Protein AF-0000000077171592 (afdb_homodimer)

InterPro domains:
  IPR001647 DNA-binding HTH domain, TetR-type [PF00440] (9-55)
  IPR001647 DNA-binding HTH domain, TetR-type [PR00455] (9-22)
  IPR001647 DNA-binding HTH domain, TetR-type [PR00455] (30-53)
  IPR001647 DNA-binding HTH domain, TetR-type [PS50977] (3-63)
  IPR009057 Homedomain-like superfamily [SSF46689] (2-81)
  IPR036271 Tetracyclin repressor-like, C-terminal domain superfamily [SSF48498] (97-189)
  IPR041478 Tetracyclin repressor-like, C-terminal domain 27 [PF17935] (77-179)
  IPR050109 HTH-type, TetR-like transcriptional regulator [PTHR30055] (3-191)

Solvent-accessible surface area (backbone atoms only — not comparable to full-atom values): 19825 Å² total; per-residue (Å²): 113,68,73,50,51,52,48,49,51,45,51,45,44,52,54,43,31,74,74,58,31,74,86,67,53,46,63,60,57,41,15,58,74,69,73,46,51,60,66,62,51,41,74,74,28,84,40,62,66,53,44,48,33,50,47,30,44,53,58,54,38,59,51,51,60,69,41,44,62,48,42,70,47,85,74,62,30,70,61,37,50,49,51,38,53,54,46,50,30,49,52,51,25,48,45,40,66,75,34,51,67,59,40,53,50,49,51,51,47,24,68,70,23,82,61,43,52,60,52,50,51,48,51,47,43,49,39,44,18,47,27,45,40,51,14,35,75,70,61,64,24,33,60,83,45,38,62,61,49,27,51,24,52,51,47,26,45,34,50,50,61,36,85,91,57,41,64,64,57,72,72,50,54,60,50,49,50,48,31,47,35,19,38,52,43,4,36,48,71,38,52,82,114,71,73,50,51,52,48,49,52,45,52,45,43,51,53,43,32,72,74,58,30,75,86,68,53,45,63,58,57,40,16,58,73,70,73,44,51,60,67,62,50,40,73,74,29,83,40,62,67,51,45,47,33,51,48,28,44,54,59,53,39,60,52,52,60,68,40,44,60,47,41,69,47,85,77,62,32,68,59,36,49,50,52,40,54,53,46,51,29,49,52,53,24,48,45,40,67,75,34,51,68,58,39,52,49,49,50,50,47,24,69,71,22,81,59,43,52,60,52,50,52,50,54,48,44,49,39,45,18,46,27,44,39,51,13,34,75,70,62,64,24,34,59,84,44,37,64,61,50,26,50,25,52,50,48,28,44,35,47,52,61,37,85,93,57,41,64,63,56,71,71,50,54,61,51,50,50,47,31,47,34,19,40,53,44,4,37,47,70,38,53,84

Structure (mmCIF, N/CA/C/O backbone):
data_AF-0000000077171592-model_v1
#
loop_
_entity.id
_entity.type
_entity.pdbx_description
1 polymer 'TetR family transcriptional regulatory protein'
#
loop_
_atom_site.group_PDB
_atom_site.id
_atom_site.type_symbol
_atom_site.label_atom_id
_atom_site.label_alt_id
_atom_site.label_comp_id
_atom_site.label_asym_id
_atom_site.label_entity_id
_atom_site.label_seq_id
_atom_site.pdbx_PDB_ins_code
_atom_site.Cartn_x
_atom_site.Cartn_y
_atom_site.Cartn_z
_atom_site.occupancy
_atom_site.B_iso_or_equiv
_atom_site.auth_seq_id
_atom_site.auth_comp_id
_atom_site.auth_asym_id
_atom_site.auth_atom_id
_atom_site.pdbx_PDB_model_num
ATOM 1 N N . MET A 1 1 ? -20.25 -33.844 -15.602 1 42.56 1 MET A N 1
ATOM 2 C CA . MET A 1 1 ? -21.609 -33.344 -15.43 1 42.56 1 MET A CA 1
ATOM 3 C C . MET A 1 1 ? -21.703 -32.406 -14.242 1 42.56 1 MET A C 1
ATOM 5 O O . MET A 1 1 ? -22.375 -31.375 -14.312 1 42.56 1 MET A O 1
ATOM 9 N N . SER A 1 2 ? -21.125 -32.812 -12.945 1 48.94 2 SER A N 1
ATOM 10 C CA . SER A 1 2 ? -21.078 -32.125 -11.648 1 48.94 2 SER A CA 1
ATOM 11 C C . SER A 1 2 ? -20.297 -30.828 -11.727 1 48.94 2 SER A C 1
ATOM 13 O O . SER A 1 2 ? -20.688 -29.828 -11.125 1 48.94 2 SER A O 1
ATOM 15 N N . ASP A 1 3 ? -19.203 -30.859 -12.562 1 63.25 3 ASP A N 1
ATOM 16 C CA . ASP A 1 3 ? -18.312 -29.719 -12.781 1 63.25 3 ASP A CA 1
ATOM 17 C C . ASP A 1 3 ? -19 -28.641 -13.609 1 63.25 3 ASP A C 1
ATOM 19 O O . ASP A 1 3 ? -18.844 -27.438 -13.336 1 63.25 3 ASP A O 1
ATOM 23 N N . THR A 1 4 ? -20.141 -29.125 -14.141 1 86.31 4 THR A N 1
ATOM 24 C CA . THR A 1 4 ? -20.859 -28.219 -15.016 1 86.31 4 THR A CA 1
ATOM 25 C C . THR A 1 4 ? -21.938 -27.453 -14.242 1 86.31 4 THR A C 1
ATOM 27 O O . THR A 1 4 ? -22.078 -26.234 -14.398 1 86.31 4 THR A O 1
ATOM 30 N N . THR A 1 5 ? -22.578 -28.281 -13.258 1 93 5 THR A N 1
ATOM 31 C CA . THR A 1 5 ? -23.641 -27.656 -12.492 1 93 5 THR A CA 1
ATOM 32 C C . THR A 1 5 ? -23.062 -26.609 -11.531 1 93 5 THR A C 1
ATOM 34 O O . THR A 1 5 ? -23.609 -25.516 -11.406 1 93 5 THR A O 1
ATOM 37 N N . ARG A 1 6 ? -22.016 -27.047 -10.938 1 95.12 6 ARG A N 1
ATOM 38 C CA . ARG A 1 6 ? -21.359 -26.125 -10.016 1 95.12 6 ARG A CA 1
ATOM 39 C C . ARG A 1 6 ? -20.984 -24.828 -10.711 1 95.12 6 ARG A C 1
ATOM 41 O O . ARG A 1 6 ? -21.203 -23.75 -10.172 1 95.12 6 ARG A O 1
ATOM 48 N N . SER A 1 7 ? -20.453 -24.984 -11.883 1 95.5 7 SER A N 1
ATOM 49 C CA . SER A 1 7 ? -20.062 -23.812 -12.664 1 95.5 7 SER A CA 1
ATOM 50 C C . SER A 1 7 ? -21.266 -22.969 -13.039 1 95.5 7 SER A C 1
ATOM 52 O O . SER A 1 7 ? -21.203 -21.734 -12.992 1 95.5 7 SER A O 1
ATOM 54 N N . ARG A 1 8 ? -22.344 -23.594 -13.336 1 95.94 8 ARG A N 1
ATOM 55 C CA . ARG A 1 8 ? -23.562 -22.875 -13.68 1 95.94 8 ARG A CA 1
ATOM 56 C C . ARG A 1 8 ? -24.094 -22.094 -12.484 1 95.94 8 ARG A C 1
ATOM 58 O O . ARG A 1 8 ? -24.562 -20.969 -12.633 1 95.94 8 ARG A O 1
ATOM 65 N N . ILE A 1 9 ? -24 -22.781 -11.398 1 96.88 9 ILE A N 1
ATOM 66 C CA . ILE A 1 9 ? -24.453 -22.125 -10.18 1 96.88 9 ILE A CA 1
ATOM 67 C C . ILE A 1 9 ? -23.594 -20.891 -9.906 1 96.88 9 ILE A C 1
ATOM 69 O O . ILE A 1 9 ? -24.109 -19.812 -9.602 1 96.88 9 ILE A O 1
ATOM 73 N N . LEU A 1 10 ? -22.312 -21.047 -10.086 1 96.62 10 LEU A N 1
ATOM 74 C CA . LEU A 1 10 ? -21.391 -19.938 -9.836 1 96.62 10 LEU A CA 1
ATOM 75 C C . LEU A 1 10 ? -21.641 -18.797 -10.82 1 96.62 10 LEU A C 1
ATOM 77 O O . LEU A 1 10 ? -21.625 -17.625 -10.438 1 96.62 10 LEU A O 1
ATOM 81 N N . GLU A 1 11 ? -21.891 -19.094 -12.031 1 96.62 11 GLU A N 1
ATOM 82 C CA . GLU A 1 11 ? -22.156 -18.094 -13.047 1 96.62 11 GLU A CA 1
ATOM 83 C C . GLU A 1 11 ? -23.438 -17.328 -12.75 1 96.62 11 GLU A C 1
ATOM 85 O O . GLU A 1 11 ? -23.484 -16.094 -12.883 1 96.62 11 GLU A O 1
ATOM 90 N N . ALA A 1 12 ? -24.422 -18.031 -12.352 1 96.88 12 ALA A N 1
ATOM 91 C CA . ALA A 1 12 ? -25.688 -17.406 -11.984 1 96.88 12 ALA A CA 1
ATOM 92 C C . ALA A 1 12 ? -25.516 -16.5 -10.766 1 96.88 12 ALA A C 1
ATOM 94 O O . ALA A 1 12 ? -26.047 -15.398 -10.719 1 96.88 12 ALA A O 1
ATOM 95 N N . ALA A 1 13 ? -24.781 -17.031 -9.781 1 97.12 13 ALA A N 1
ATOM 96 C CA . ALA A 1 13 ? -24.516 -16.234 -8.578 1 97.12 13 ALA A CA 1
ATOM 97 C C . ALA A 1 13 ? -23.797 -14.945 -8.922 1 97.12 13 ALA A C 1
ATOM 99 O O . ALA A 1 13 ? -24.125 -13.883 -8.391 1 97.12 13 ALA A O 1
ATOM 100 N N . GLU A 1 14 ? -22.812 -15.023 -9.805 1 95.75 14 GLU A N 1
ATOM 101 C CA . GLU A 1 14 ? -22.062 -13.844 -10.234 1 95.75 14 GLU A CA 1
ATOM 102 C C . GLU A 1 14 ? -22.984 -12.828 -10.906 1 95.75 14 GLU A C 1
ATOM 104 O O . GLU A 1 14 ? -22.875 -11.625 -10.656 1 95.75 14 GLU A O 1
ATOM 109 N N . LEU A 1 15 ? -23.844 -13.344 -11.734 1 95.31 15 LEU A N 1
ATOM 110 C CA . LEU A 1 15 ? -24.797 -12.484 -12.43 1 95.31 15 LEU A CA 1
ATOM 111 C C . LEU A 1 15 ? -25.703 -11.758 -11.438 1 95.31 15 LEU A C 1
ATOM 113 O O . LEU A 1 15 ? -25.891 -10.547 -11.531 1 95.31 15 LEU A O 1
ATOM 117 N N . LEU A 1 16 ? -26.203 -12.469 -10.508 1 96.19 16 LEU A N 1
ATOM 118 C CA . LEU A 1 16 ? -27.125 -11.898 -9.539 1 96.19 16 LEU A CA 1
ATOM 119 C C . LEU A 1 16 ? -26.391 -10.977 -8.57 1 96.19 16 LEU A C 1
ATOM 121 O O . LEU A 1 16 ? -26.953 -9.969 -8.125 1 96.19 16 LEU A O 1
ATOM 125 N N . LEU A 1 17 ? -25.188 -11.312 -8.266 1 95.81 17 LEU A N 1
ATOM 126 C CA . LEU A 1 17 ? -24.359 -10.461 -7.418 1 95.81 17 LEU A CA 1
ATOM 127 C C . LEU A 1 17 ? -24.125 -9.102 -8.062 1 95.81 17 LEU A C 1
ATOM 129 O O . LEU A 1 17 ? -24.188 -8.07 -7.391 1 95.81 17 LEU A O 1
ATOM 133 N N . ARG A 1 18 ? -23.859 -9.148 -9.32 1 93.06 18 ARG A N 1
ATOM 134 C CA . ARG A 1 18 ? -23.625 -7.91 -10.062 1 93.06 18 ARG A CA 1
ATOM 135 C C . ARG A 1 18 ? -24.891 -7.055 -10.102 1 93.06 18 ARG A C 1
ATOM 137 O O . ARG A 1 18 ? -24.812 -5.824 -10.031 1 93.06 18 ARG A O 1
ATOM 144 N N . ARG A 1 19 ? -26.031 -7.691 -10.102 1 92.56 19 ARG A N 1
ATOM 145 C CA . ARG A 1 19 ? -27.297 -6.984 -10.25 1 92.56 19 ARG A CA 1
ATOM 146 C C . ARG A 1 19 ? -27.797 -6.473 -8.898 1 92.56 19 ARG A C 1
ATOM 148 O O . ARG A 1 19 ? -28.266 -5.336 -8.805 1 92.56 19 ARG A O 1
ATOM 155 N N . HIS A 1 20 ? -27.625 -7.359 -7.84 1 92.38 20 HIS A N 1
ATOM 156 C CA . HIS A 1 20 ? -28.344 -7.074 -6.605 1 92.38 20 HIS A CA 1
ATOM 157 C C . HIS A 1 20 ? -27.391 -6.793 -5.457 1 92.38 20 HIS A C 1
ATOM 159 O O . HIS A 1 20 ? -27.797 -6.281 -4.41 1 92.38 20 HIS A O 1
ATOM 165 N N . GLY A 1 21 ? -26.141 -7.121 -5.617 1 94.19 21 GLY A N 1
ATOM 166 C CA . GLY A 1 21 ? -25.188 -6.996 -4.535 1 94.19 21 GLY A CA 1
ATOM 167 C C . GLY A 1 21 ? -25.203 -8.18 -3.584 1 94.19 21 GLY A C 1
ATOM 168 O O . GLY A 1 21 ? -26.109 -9.016 -3.635 1 94.19 21 GLY A O 1
ATOM 169 N N . PRO A 1 22 ? -24.219 -8.25 -2.77 1 93.44 22 PRO A N 1
ATOM 170 C CA . PRO A 1 22 ? -24.062 -9.414 -1.892 1 93.44 22 PRO A CA 1
ATOM 171 C C . PRO A 1 22 ? -25.141 -9.492 -0.811 1 93.44 22 PRO A C 1
ATOM 173 O O . PRO A 1 22 ? -25.516 -10.586 -0.38 1 93.44 22 PRO A O 1
ATOM 176 N N . ALA A 1 23 ? -25.594 -8.391 -0.371 1 92.06 23 ALA A N 1
ATOM 177 C CA . ALA A 1 23 ? -26.578 -8.383 0.711 1 92.06 23 ALA A CA 1
ATOM 178 C C . ALA A 1 23 ? -27.891 -8.992 0.26 1 92.06 23 ALA A C 1
ATOM 180 O O . ALA A 1 23 ? -28.547 -9.719 1.019 1 92.06 23 ALA A O 1
ATOM 181 N N . LYS A 1 24 ? -28.266 -8.836 -0.875 1 93.38 24 LYS A N 1
ATOM 182 C CA . LYS A 1 24 ? -29.578 -9.227 -1.366 1 93.38 24 LYS A CA 1
ATOM 183 C C . LYS A 1 24 ? -29.531 -10.586 -2.055 1 93.38 24 LYS A C 1
ATOM 185 O O . LYS A 1 24 ? -30.578 -11.203 -2.303 1 93.38 24 LYS A O 1
ATOM 190 N N . LEU A 1 25 ? -28.359 -11.031 -2.385 1 94.69 25 LEU A N 1
ATOM 191 C CA . LEU A 1 25 ? -28.234 -12.328 -3.043 1 94.69 25 LEU A CA 1
ATOM 192 C C . LEU A 1 25 ? -28.625 -13.453 -2.096 1 94.69 25 LEU A C 1
ATOM 194 O O . LEU A 1 25 ? -28.156 -13.5 -0.953 1 94.69 25 LEU A O 1
ATOM 198 N N . THR A 1 26 ? -29.5 -14.352 -2.602 1 92.56 26 THR A N 1
ATOM 199 C CA . THR A 1 26 ? -29.828 -15.547 -1.83 1 92.56 26 THR A CA 1
ATOM 200 C C . THR A 1 26 ? -29.625 -16.812 -2.674 1 92.56 26 THR A C 1
ATOM 202 O O . THR A 1 26 ? -29.641 -16.734 -3.904 1 92.56 26 THR A O 1
ATOM 205 N N . VAL A 1 27 ? -29.438 -17.875 -1.941 1 94 27 VAL A N 1
ATOM 206 C CA . VAL A 1 27 ? -29.328 -19.172 -2.617 1 94 27 VAL A CA 1
ATOM 207 C C . VAL A 1 27 ? -30.641 -19.469 -3.355 1 94 27 VAL A C 1
ATOM 209 O O . VAL A 1 27 ? -30.609 -20.016 -4.461 1 94 27 VAL A O 1
ATOM 212 N N . THR A 1 28 ? -31.703 -19 -2.791 1 92.81 28 THR A N 1
ATOM 213 C CA . THR A 1 28 ? -33.031 -19.188 -3.393 1 92.81 28 THR A CA 1
ATOM 214 C C . THR A 1 28 ? -33.125 -18.453 -4.723 1 92.81 28 THR A C 1
ATOM 216 O O . THR A 1 28 ? -33.656 -18.969 -5.691 1 92.81 28 THR A O 1
ATOM 219 N N . ASP A 1 29 ? -32.594 -17.281 -4.773 1 94.12 29 ASP A N 1
ATOM 220 C CA . ASP A 1 29 ? -32.594 -16.484 -6.004 1 94.12 29 ASP A CA 1
ATOM 221 C C . ASP A 1 29 ? -31.797 -17.188 -7.098 1 94.12 29 ASP A C 1
ATOM 223 O O . ASP A 1 29 ? -32.188 -17.203 -8.266 1 94.12 29 ASP A O 1
ATOM 227 N N . VAL A 1 30 ? -30.688 -17.781 -6.719 1 96.75 30 VAL A N 1
ATOM 228 C CA . VAL A 1 30 ? -29.828 -18.5 -7.656 1 96.75 30 VAL A CA 1
ATOM 229 C C . VAL A 1 30 ? -30.547 -19.734 -8.188 1 96.75 30 VAL A C 1
ATOM 231 O O . VAL A 1 30 ? -30.562 -19.984 -9.391 1 96.75 30 VAL A O 1
ATOM 234 N N . ALA A 1 31 ? -31.156 -20.438 -7.289 1 96.88 31 ALA A N 1
ATOM 235 C CA . ALA A 1 31 ? -31.922 -21.625 -7.672 1 96.88 31 ALA A CA 1
ATOM 236 C C . ALA A 1 31 ? -33.031 -21.266 -8.656 1 96.88 31 ALA A C 1
ATOM 238 O O . ALA A 1 31 ? -33.156 -21.891 -9.711 1 96.88 31 ALA A O 1
ATOM 239 N N . ARG A 1 32 ? -33.75 -20.234 -8.328 1 96.44 32 ARG A N 1
ATOM 240 C CA . ARG A 1 32 ? -34.844 -19.766 -9.164 1 96.44 32 ARG A CA 1
ATOM 241 C C . ARG A 1 32 ? -34.375 -19.344 -10.539 1 96.44 32 ARG A C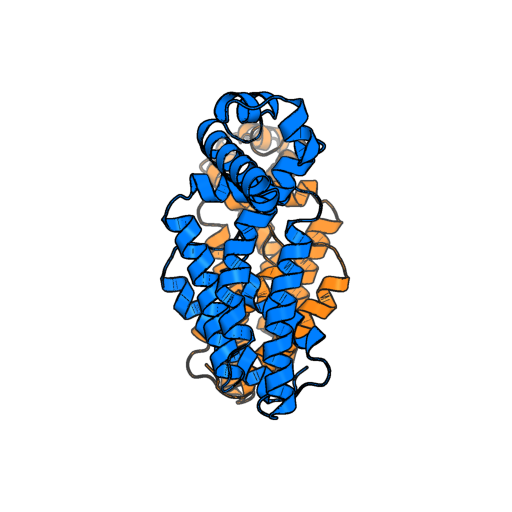 1
ATOM 243 O O . ARG A 1 32 ? -34.969 -19.672 -11.555 1 96.44 32 ARG A O 1
ATOM 250 N N . HIS A 1 33 ? -33.281 -18.688 -10.523 1 96.56 33 HIS A N 1
ATOM 251 C CA . HIS A 1 33 ? -32.719 -18.203 -11.773 1 96.56 33 HIS A CA 1
ATOM 252 C C . HIS A 1 33 ? -32.344 -19.359 -12.695 1 96.56 33 HIS A C 1
ATOM 254 O O . HIS A 1 33 ? -32.469 -19.25 -13.914 1 96.56 33 HIS A O 1
ATOM 260 N N . LEU A 1 34 ? -31.906 -20.453 -12.109 1 96.94 34 LEU A N 1
ATOM 261 C CA . LEU A 1 34 ? -31.406 -21.578 -12.891 1 96.94 34 LEU A CA 1
ATOM 262 C C . LEU A 1 34 ? -32.5 -22.609 -13.094 1 96.94 34 LEU A C 1
ATOM 264 O O . LEU A 1 34 ? -32.281 -23.625 -13.758 1 96.94 34 LEU A O 1
ATOM 268 N N . GLY A 1 35 ? -33.688 -22.391 -12.461 1 96.44 35 GLY A N 1
ATOM 269 C CA . GLY A 1 35 ? -34.75 -23.391 -12.523 1 96.44 35 GLY A CA 1
ATOM 270 C C . GLY A 1 35 ? -34.406 -24.672 -11.789 1 96.44 35 GLY A C 1
ATOM 271 O O . GLY A 1 35 ? -34.781 -25.766 -12.25 1 96.44 35 GLY A O 1
ATOM 272 N N . MET A 1 36 ? -33.625 -24.516 -10.82 1 94 36 MET A N 1
ATOM 273 C CA . MET A 1 36 ? -33.25 -25.656 -9.984 1 94 36 MET A CA 1
ATOM 274 C C . MET A 1 36 ? -33.938 -25.594 -8.625 1 94 36 MET A C 1
ATOM 276 O O . MET A 1 36 ? -34.438 -24.547 -8.227 1 94 36 MET A O 1
ATOM 280 N N . SER A 1 37 ? -33.938 -26.75 -7.988 1 93.56 37 SER A N 1
ATOM 281 C CA . SER A 1 37 ? -34.406 -26.766 -6.609 1 93.56 37 SER A CA 1
ATOM 282 C C . SER A 1 37 ? -33.344 -26.203 -5.664 1 93.56 37 SER A C 1
ATOM 284 O O . SER A 1 37 ? -32.156 -26.234 -5.969 1 93.56 37 SER A O 1
ATOM 286 N N . HIS A 1 38 ? -33.844 -25.734 -4.531 1 91.94 38 HIS A N 1
ATOM 287 C CA . HIS A 1 38 ? -32.938 -25.312 -3.475 1 91.94 38 HIS A CA 1
ATOM 288 C C . HIS A 1 38 ? -31.984 -26.422 -3.062 1 91.94 38 HIS A C 1
ATOM 290 O O . HIS A 1 38 ? -30.797 -26.203 -2.867 1 91.94 38 HIS A O 1
ATOM 296 N N . ALA A 1 39 ? -32.531 -27.578 -3.037 1 92.75 39 ALA A N 1
ATOM 297 C CA . ALA A 1 39 ? -31.75 -28.734 -2.607 1 92.75 39 ALA A CA 1
ATOM 298 C C . ALA A 1 39 ? -30.594 -29 -3.564 1 92.75 39 ALA A C 1
ATOM 300 O O . ALA A 1 39 ? -29.5 -29.391 -3.135 1 92.75 39 ALA A O 1
ATOM 301 N N . ASN A 1 40 ? -30.844 -28.797 -4.738 1 94.19 40 ASN A N 1
ATOM 302 C CA . ASN A 1 40 ? -29.812 -29.016 -5.75 1 94.19 40 ASN A CA 1
ATOM 303 C C . ASN A 1 40 ? -28.641 -28.062 -5.586 1 94.19 40 ASN A C 1
ATOM 305 O O . ASN A 1 40 ? -27.484 -28.469 -5.691 1 94.19 40 ASN A O 1
ATOM 309 N N . VAL A 1 41 ? -28.906 -26.766 -5.324 1 95.5 41 VAL A N 1
ATOM 310 C CA . VAL A 1 41 ? -27.844 -25.781 -5.113 1 95.5 41 VAL A CA 1
ATOM 311 C C . VAL A 1 41 ? -27.078 -26.109 -3.826 1 95.5 41 VAL A C 1
ATOM 313 O O . VAL A 1 41 ? -25.859 -26.078 -3.795 1 95.5 41 VAL A O 1
ATOM 316 N N . TYR A 1 42 ? -27.797 -26.562 -2.83 1 94.38 42 TYR A N 1
ATOM 317 C CA . TYR A 1 42 ? -27.203 -26.844 -1.522 1 94.38 42 TYR A CA 1
ATOM 318 C C . TYR A 1 42 ? -26.344 -28.094 -1.568 1 94.38 42 TYR A C 1
ATOM 320 O O . TYR A 1 42 ? -25.469 -28.297 -0.714 1 94.38 42 TYR A O 1
ATOM 328 N N . ARG A 1 43 ? -26.625 -28.969 -2.561 1 95 43 ARG A N 1
ATOM 329 C CA . ARG A 1 43 ? -25.75 -30.125 -2.76 1 95 43 ARG A CA 1
ATOM 330 C C . ARG A 1 43 ? -24.344 -29.688 -3.137 1 95 43 ARG A C 1
ATOM 332 O O . ARG A 1 43 ? -23.375 -30.359 -2.814 1 95 43 ARG A O 1
ATOM 339 N N . HIS A 1 44 ? -24.266 -28.5 -3.74 1 95.69 44 HIS A N 1
ATOM 340 C CA . HIS A 1 44 ? -22.969 -28 -4.223 1 95.69 44 HIS A CA 1
ATOM 341 C C . HIS A 1 44 ? -22.391 -26.969 -3.266 1 95.69 44 HIS A C 1
ATOM 343 O O . HIS A 1 44 ? -21.172 -26.859 -3.139 1 95.69 44 HIS A O 1
ATOM 349 N N . PHE A 1 45 ? -23.266 -26.203 -2.689 1 96.62 45 PHE A N 1
ATOM 350 C CA . PHE A 1 45 ? -22.875 -25.156 -1.745 1 96.62 45 PHE A CA 1
ATOM 351 C C . PHE A 1 45 ? -23.734 -25.219 -0.489 1 96.62 45 PHE A C 1
ATOM 353 O O . PHE A 1 45 ? -24.922 -24.891 -0.532 1 96.62 45 PHE A O 1
ATOM 360 N N . ALA A 1 46 ? -23.078 -25.422 0.536 1 94.94 46 ALA A N 1
ATOM 361 C CA . ALA A 1 46 ? -23.781 -25.766 1.777 1 94.94 46 ALA A CA 1
ATOM 362 C C . ALA A 1 46 ? -24.484 -24.531 2.361 1 94.94 46 ALA A C 1
ATOM 364 O O . ALA A 1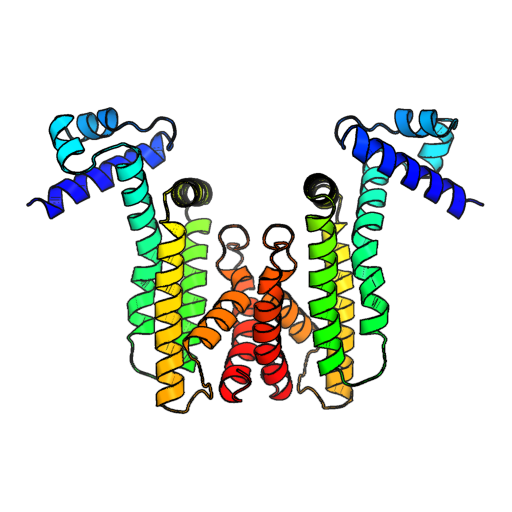 46 ? -25.422 -24.672 3.146 1 94.94 46 ALA A O 1
ATOM 365 N N . SER A 1 47 ? -23.984 -23.344 2.021 1 94.44 47 SER A N 1
ATOM 366 C CA . SER A 1 47 ? -24.547 -22.094 2.543 1 94.44 47 SER A CA 1
ATOM 367 C C . SER A 1 47 ? -24.328 -20.938 1.57 1 94.44 47 SER A C 1
ATOM 369 O O . SER A 1 47 ? -23.578 -21.078 0.594 1 94.44 47 SER A O 1
ATOM 371 N N . LYS A 1 48 ? -24.938 -19.875 1.837 1 94.44 48 LYS A N 1
ATOM 372 C CA . LYS A 1 48 ? -24.688 -18.656 1.079 1 94.44 48 LYS A CA 1
ATOM 373 C C . LYS A 1 48 ? -23.234 -18.219 1.183 1 94.44 48 LYS A C 1
ATOM 375 O O . LYS A 1 48 ? -22.625 -17.781 0.198 1 94.44 48 LYS A O 1
ATOM 380 N N . ALA A 1 49 ? -22.688 -18.375 2.406 1 95.56 49 ALA A N 1
ATOM 381 C CA . ALA A 1 49 ? -21.297 -18.016 2.629 1 95.56 49 ALA A CA 1
ATOM 382 C C . ALA A 1 49 ? -20.375 -18.875 1.758 1 95.56 49 ALA A C 1
ATOM 384 O O . ALA A 1 49 ? -19.422 -18.344 1.164 1 95.56 49 ALA A O 1
ATOM 385 N N . ASP A 1 50 ? -20.688 -20.125 1.649 1 96.69 50 ASP A N 1
ATOM 386 C CA . ASP A 1 50 ? -19.875 -21.016 0.816 1 96.69 50 ASP A CA 1
ATOM 387 C C . ASP A 1 50 ? -19.969 -20.609 -0.655 1 96.69 50 ASP A C 1
ATOM 389 O O . ASP A 1 50 ? -18.969 -20.688 -1.385 1 96.69 50 ASP A O 1
ATOM 393 N N . LEU A 1 51 ? -21.141 -20.266 -1.015 1 96.44 51 LEU A N 1
ATOM 394 C CA . LEU A 1 51 ? -21.344 -19.812 -2.385 1 96.44 51 LEU A CA 1
ATOM 395 C C . LEU A 1 51 ? -20.562 -18.531 -2.662 1 96.44 51 LEU A C 1
ATOM 397 O O . LEU A 1 51 ? -19.844 -18.438 -3.668 1 96.44 51 LEU A O 1
ATOM 401 N N . LEU A 1 52 ? -20.562 -17.562 -1.753 1 96.75 52 LEU A N 1
ATOM 402 C CA . LEU A 1 52 ? -19.844 -16.297 -1.909 1 96.75 52 LEU A CA 1
ATOM 403 C C . LEU A 1 52 ? -18.344 -16.516 -1.88 1 96.75 52 LEU A C 1
ATOM 405 O O . LEU A 1 52 ? -17.609 -15.867 -2.621 1 96.75 52 LEU A O 1
ATOM 409 N N . ASP A 1 53 ? -17.891 -17.438 -1.036 1 97.75 53 ASP A N 1
ATOM 410 C CA . ASP A 1 53 ? -16.469 -17.812 -1.031 1 97.75 53 ASP A CA 1
ATOM 411 C C . ASP A 1 53 ? -16.031 -18.297 -2.406 1 97.75 53 ASP A C 1
ATOM 413 O O . ASP A 1 53 ? -14.992 -17.875 -2.916 1 97.75 53 ASP A O 1
ATOM 417 N N . ALA A 1 54 ? -16.859 -19.125 -2.939 1 97.31 54 ALA A N 1
ATOM 418 C CA . ALA A 1 54 ? -16.516 -19.719 -4.23 1 97.31 54 ALA A CA 1
ATOM 419 C C . ALA A 1 54 ? -16.531 -18.672 -5.336 1 97.31 54 ALA A C 1
ATOM 421 O O . ALA A 1 54 ? -15.68 -18.703 -6.238 1 97.31 54 ALA A O 1
ATOM 422 N N . VAL A 1 55 ? -17.438 -17.766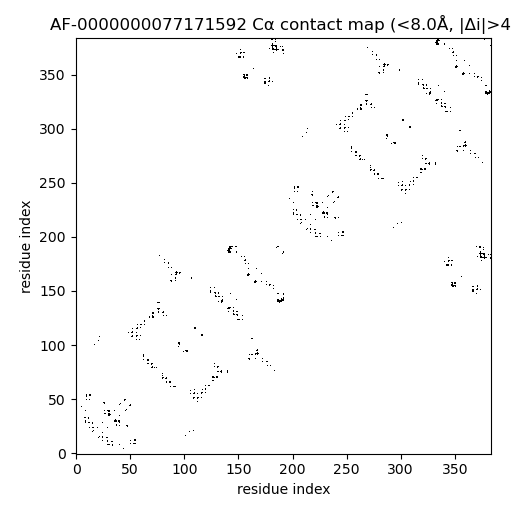 -5.289 1 96.62 55 VAL A N 1
ATOM 423 C CA . VAL A 1 55 ? -17.5 -16.672 -6.258 1 96.62 55 VAL A CA 1
ATOM 424 C C . VAL A 1 55 ? -16.25 -15.805 -6.137 1 96.62 55 VAL A C 1
ATOM 426 O O . VAL A 1 55 ? -15.625 -15.469 -7.145 1 96.62 55 VAL A O 1
ATOM 429 N N . ALA A 1 56 ? -15.891 -15.477 -4.922 1 97.31 56 ALA A N 1
ATOM 430 C CA . ALA A 1 56 ? -14.695 -14.68 -4.668 1 97.31 56 ALA A CA 1
ATOM 431 C C . ALA A 1 56 ? -13.438 -15.391 -5.172 1 97.31 56 ALA A C 1
ATOM 433 O O . ALA A 1 56 ? -12.586 -14.773 -5.812 1 97.31 56 ALA A O 1
ATOM 434 N N . GLU A 1 57 ? -13.375 -16.641 -4.863 1 97.5 57 GLU A N 1
ATOM 435 C CA . GLU A 1 57 ? -12.227 -17.438 -5.293 1 97.5 57 GLU A CA 1
ATOM 436 C C . GLU A 1 57 ? -12.094 -17.438 -6.812 1 97.5 57 GLU A C 1
ATOM 438 O O . GLU A 1 57 ? -11 -17.25 -7.344 1 97.5 57 GLU A O 1
ATOM 443 N N . ARG A 1 58 ? -13.18 -17.656 -7.418 1 95.81 58 ARG A N 1
ATOM 444 C CA . ARG A 1 58 ? -13.18 -17.672 -8.875 1 95.81 58 ARG A CA 1
ATOM 445 C C . ARG A 1 58 ? -12.766 -16.328 -9.438 1 95.81 58 ARG A C 1
ATOM 447 O O . ARG A 1 58 ? -11.977 -16.25 -10.391 1 95.81 58 ARG A O 1
ATOM 454 N N . TRP A 1 59 ? -13.258 -15.328 -8.875 1 94.69 59 TRP A N 1
ATOM 455 C CA . TRP A 1 59 ? -12.938 -13.969 -9.312 1 94.69 59 TRP A CA 1
ATOM 456 C C . TRP A 1 59 ? -11.453 -13.688 -9.156 1 94.69 59 TRP A C 1
ATOM 458 O O . TRP A 1 59 ? -10.805 -13.18 -10.078 1 94.69 59 TRP A O 1
ATOM 468 N N . LEU A 1 60 ? -10.883 -14.008 -8 1 96.94 60 LEU A N 1
ATOM 469 C CA . LEU A 1 60 ? -9.477 -13.766 -7.727 1 96.94 60 LEU A CA 1
ATOM 470 C C . LEU A 1 60 ? -8.594 -14.672 -8.586 1 96.94 60 LEU A C 1
ATOM 472 O O . LEU A 1 60 ? -7.496 -14.273 -8.984 1 96.94 60 LEU A O 1
ATOM 476 N N . HIS A 1 61 ? -9.086 -15.82 -8.867 1 95.88 61 HIS A N 1
ATOM 477 C CA . HIS A 1 61 ? -8.312 -16.781 -9.648 1 95.88 61 HIS A CA 1
ATOM 478 C C . HIS A 1 61 ? -8.086 -16.281 -11.07 1 95.88 61 HIS A C 1
ATOM 480 O O . HIS A 1 61 ? -7.086 -16.625 -11.703 1 95.88 61 HIS A O 1
ATOM 486 N N . THR A 1 62 ? -8.977 -15.484 -11.555 1 94.75 62 THR A N 1
ATOM 487 C CA . THR A 1 62 ? -8.773 -14.914 -12.883 1 94.75 62 THR A CA 1
ATOM 488 C C . THR A 1 62 ? -7.449 -14.148 -12.945 1 94.75 62 THR A C 1
ATOM 490 O O . THR A 1 62 ? -6.801 -14.117 -13.992 1 94.75 62 THR A O 1
ATOM 493 N N . VAL A 1 63 ? -7.004 -13.602 -11.844 1 96.12 63 VAL A N 1
ATOM 494 C CA . VAL A 1 63 ? -5.75 -12.859 -11.781 1 96.12 63 VAL A CA 1
ATOM 495 C C . VAL A 1 63 ? -4.578 -13.828 -11.711 1 96.12 63 VAL A C 1
ATOM 497 O O . VAL A 1 63 ? -3.703 -13.828 -12.578 1 96.12 63 VAL A O 1
ATOM 500 N N . SER A 1 64 ? -4.617 -14.711 -10.656 1 97.62 64 SER A N 1
ATOM 501 C CA . SER A 1 64 ? -3.492 -15.617 -10.453 1 97.62 64 SER A CA 1
ATOM 502 C C . SER A 1 64 ? -3.342 -16.594 -11.617 1 97.62 64 SER A C 1
ATOM 504 O O . SER A 1 64 ? -2.223 -16.953 -11.984 1 97.62 64 SER A O 1
ATOM 506 N N . GLY A 1 65 ? -4.492 -17 -12.195 1 97.75 65 GLY A N 1
ATOM 507 C CA . GLY A 1 65 ? -4.461 -17.891 -13.336 1 97.75 65 GLY A CA 1
ATOM 508 C C . GLY A 1 65 ? -3.783 -17.297 -14.555 1 97.75 65 GLY A C 1
ATOM 509 O O . GLY A 1 65 ? -3.057 -17.984 -15.266 1 97.75 65 GLY A O 1
ATOM 510 N N . ALA A 1 66 ? -3.984 -16.031 -14.781 1 97.75 66 ALA A N 1
ATOM 511 C CA . ALA A 1 66 ? -3.398 -15.336 -15.922 1 97.75 66 ALA A CA 1
ATOM 512 C C . ALA A 1 66 ? -1.888 -15.188 -15.758 1 97.75 66 ALA A C 1
ATOM 514 O O . ALA A 1 66 ? -1.157 -15.078 -16.75 1 97.75 66 ALA A O 1
ATOM 515 N N . LEU A 1 67 ? -1.394 -15.219 -14.539 1 98.69 67 LEU A N 1
ATOM 516 C CA . LEU A 1 67 ? 0.017 -14.969 -14.266 1 98.69 67 LEU A CA 1
ATOM 517 C C . LEU A 1 67 ? 0.796 -16.281 -14.203 1 98.69 67 LEU A C 1
ATOM 519 O O . LEU A 1 67 ? 2.023 -16.281 -14.328 1 98.69 67 LEU A O 1
ATOM 523 N N . GLU A 1 68 ? 0.087 -17.375 -13.977 1 98.56 68 GLU A N 1
ATOM 524 C CA . GLU A 1 68 ? 0.714 -18.672 -13.758 1 98.56 68 GLU A CA 1
ATOM 525 C C . GLU A 1 68 ? 1.608 -19.062 -14.93 1 98.56 68 GLU A C 1
ATOM 527 O O . GLU A 1 68 ? 2.736 -19.516 -14.734 1 98.56 68 GLU A O 1
ATOM 532 N N . PRO A 1 69 ? 1.175 -18.844 -16.203 1 98.56 69 PRO A N 1
ATOM 533 C CA . PRO A 1 69 ? 2.045 -19.219 -17.328 1 98.56 69 PRO A CA 1
ATOM 534 C C . PRO A 1 69 ? 3.361 -18.438 -17.328 1 98.56 69 PRO A C 1
ATOM 536 O O . PRO A 1 69 ? 4.391 -18.969 -17.75 1 98.56 69 PRO A O 1
ATOM 539 N N . ILE A 1 70 ? 3.367 -17.172 -16.875 1 98.62 70 ILE A N 1
ATOM 540 C CA . ILE A 1 70 ? 4.594 -16.391 -16.781 1 98.62 70 ILE A CA 1
ATOM 541 C C . ILE A 1 70 ? 5.539 -17.031 -15.766 1 98.62 70 ILE A C 1
ATOM 543 O O . ILE A 1 70 ? 6.734 -17.188 -16.031 1 98.62 70 ILE A O 1
ATOM 547 N N . ALA A 1 71 ? 5 -17.469 -14.594 1 98.5 71 ALA A N 1
ATOM 548 C CA . ALA A 1 71 ? 5.781 -18.062 -13.516 1 98.5 71 ALA A CA 1
ATOM 549 C C . ALA A 1 71 ? 6.395 -19.391 -13.953 1 98.5 71 ALA A C 1
ATOM 551 O O . ALA A 1 71 ? 7.48 -19.766 -13.5 1 98.5 71 ALA A O 1
ATOM 552 N N . LEU A 1 72 ? 5.695 -20.062 -14.844 1 97.94 72 LEU A N 1
ATOM 553 C CA . LEU A 1 72 ? 6.098 -21.406 -15.242 1 97.94 72 LEU A CA 1
ATOM 554 C C . LEU A 1 72 ? 6.934 -21.375 -16.516 1 97.94 72 LEU A C 1
ATOM 556 O O . LEU A 1 72 ? 7.48 -22.406 -16.938 1 97.94 72 LEU A O 1
ATOM 560 N N . ALA A 1 73 ? 6.988 -20.203 -17.125 1 97.81 73 ALA A N 1
ATOM 561 C CA . ALA A 1 73 ? 7.656 -20.078 -18.422 1 97.81 73 ALA A CA 1
ATOM 562 C C . ALA A 1 73 ? 9.156 -20.359 -18.297 1 97.81 73 ALA A C 1
ATOM 564 O O . ALA A 1 73 ? 9.688 -20.438 -17.188 1 97.81 73 ALA A O 1
ATOM 565 N N . ASP A 1 74 ? 9.719 -20.562 -19.453 1 96.5 74 ASP A N 1
ATOM 566 C CA . ASP A 1 74 ? 11.18 -20.625 -19.531 1 96.5 74 ASP A CA 1
ATOM 567 C C . ASP A 1 74 ? 11.773 -19.25 -19.766 1 96.5 74 ASP A C 1
ATOM 569 O O . ASP A 1 74 ? 11.047 -18.266 -19.984 1 96.5 74 ASP A O 1
ATOM 573 N N . GLY A 1 75 ? 13.023 -19.109 -19.609 1 96.88 75 GLY A N 1
ATOM 574 C CA . GLY A 1 75 ? 13.688 -17.844 -19.859 1 96.88 75 GLY A CA 1
ATOM 575 C C . GLY A 1 75 ? 14.297 -17.234 -18.609 1 96.88 75 GLY A C 1
ATOM 576 O O . GLY A 1 75 ? 14.234 -17.828 -17.531 1 96.88 75 GLY A O 1
ATOM 577 N N . PRO A 1 76 ? 14.914 -16.094 -18.812 1 98.44 76 PRO A N 1
ATOM 578 C CA . PRO A 1 76 ? 15.609 -15.453 -17.688 1 98.44 76 PRO A CA 1
ATOM 579 C C . PRO A 1 76 ? 14.656 -15.023 -16.578 1 98.44 76 PRO A C 1
ATOM 581 O O . PRO A 1 76 ? 13.57 -14.5 -16.859 1 98.44 76 PRO A O 1
ATOM 584 N N . ALA A 1 77 ? 14.969 -15.297 -15.336 1 98.56 77 ALA A N 1
ATOM 585 C CA . ALA A 1 77 ? 14.133 -15.023 -14.172 1 98.56 77 ALA A CA 1
ATOM 586 C C . ALA A 1 77 ? 13.82 -13.531 -14.055 1 98.56 77 ALA A C 1
ATOM 588 O O . ALA A 1 77 ? 12.703 -13.148 -13.695 1 98.56 77 ALA A O 1
ATOM 589 N N . ALA A 1 78 ? 14.789 -12.688 -14.406 1 98.38 78 ALA A N 1
ATOM 590 C CA . ALA A 1 78 ? 14.594 -11.242 -14.297 1 98.38 78 ALA A CA 1
ATOM 591 C C . ALA A 1 78 ? 13.492 -10.773 -15.242 1 98.38 78 ALA A C 1
ATOM 593 O O . ALA A 1 78 ? 12.664 -9.945 -14.875 1 98.38 78 ALA A O 1
ATOM 594 N N . GLU A 1 79 ? 13.492 -11.25 -16.453 1 98.56 79 GLU A N 1
ATOM 595 C CA . GLU A 1 79 ? 12.461 -10.898 -17.422 1 98.56 79 GLU A CA 1
ATOM 596 C C . GLU A 1 79 ? 11.094 -11.414 -16.984 1 98.56 79 GLU A C 1
ATOM 598 O O . GLU A 1 79 ? 10.094 -10.711 -17.094 1 98.56 79 GLU A O 1
ATOM 603 N N . ARG A 1 80 ? 11.07 -12.656 -16.484 1 98.81 80 ARG A N 1
ATOM 604 C CA . ARG A 1 80 ? 9.828 -13.234 -15.984 1 98.81 80 ARG A CA 1
ATOM 605 C C . ARG A 1 80 ? 9.289 -12.453 -14.789 1 98.81 80 ARG A C 1
ATOM 607 O O . ARG A 1 80 ? 8.078 -12.25 -14.664 1 98.81 80 ARG A O 1
ATOM 614 N N . LEU A 1 81 ? 10.203 -12.016 -13.883 1 98.81 81 LEU A N 1
ATOM 615 C CA . LEU A 1 81 ? 9.805 -11.211 -12.727 1 98.81 81 LEU A CA 1
ATOM 616 C C . LEU A 1 81 ? 9.125 -9.922 -13.18 1 98.81 81 LEU A C 1
ATOM 618 O O . LEU A 1 81 ? 8.055 -9.57 -12.672 1 98.81 81 LEU A O 1
ATOM 622 N N . GLU A 1 82 ? 9.719 -9.227 -14.117 1 98.75 82 GLU A N 1
ATOM 623 C CA . GLU A 1 82 ? 9.148 -7.992 -14.641 1 98.75 82 GLU A CA 1
ATOM 624 C C . GLU A 1 82 ? 7.805 -8.242 -15.312 1 98.75 82 GLU A C 1
ATOM 626 O O . GLU A 1 82 ? 6.828 -7.539 -15.047 1 98.75 82 GLU A O 1
ATOM 631 N N . ASP A 1 83 ? 7.742 -9.25 -16.188 1 98.75 83 ASP A N 1
ATOM 632 C CA . ASP A 1 83 ? 6.504 -9.578 -16.891 1 98.75 83 ASP A CA 1
ATOM 633 C C . ASP A 1 83 ? 5.395 -9.938 -15.898 1 98.75 83 ASP A C 1
ATOM 635 O O . ASP A 1 83 ? 4.242 -9.547 -16.078 1 98.75 83 ASP A O 1
ATOM 639 N N . TRP A 1 84 ? 5.758 -10.711 -14.914 1 98.88 84 TRP A N 1
ATOM 640 C CA . TRP A 1 84 ? 4.801 -11.148 -13.898 1 98.88 84 TRP A CA 1
ATOM 641 C C . TRP A 1 84 ? 4.246 -9.953 -13.125 1 98.88 84 TRP A C 1
ATOM 643 O O . TRP A 1 84 ? 3.031 -9.797 -13 1 98.88 84 TRP A O 1
ATOM 653 N N . ALA A 1 85 ? 5.156 -9.078 -12.609 1 98.81 85 ALA A N 1
ATOM 654 C CA . ALA A 1 85 ? 4.742 -7.926 -11.812 1 98.81 85 ALA A CA 1
ATOM 655 C C . ALA A 1 85 ? 3.932 -6.945 -12.648 1 98.81 85 ALA A C 1
ATOM 657 O O . ALA A 1 85 ? 2.896 -6.445 -12.203 1 98.81 85 ALA A O 1
ATOM 658 N N . VAL A 1 86 ? 4.363 -6.629 -13.852 1 98.62 86 VAL A N 1
ATOM 659 C CA . VAL A 1 86 ? 3.637 -5.742 -14.758 1 98.62 86 VAL A CA 1
ATOM 660 C C . VAL A 1 86 ? 2.299 -6.371 -15.141 1 98.62 86 VAL A C 1
ATOM 662 O O . VAL A 1 86 ? 1.276 -5.684 -15.203 1 98.62 86 VAL A O 1
ATOM 665 N N . GLY A 1 87 ? 2.322 -7.695 -15.375 1 98.5 87 GLY A N 1
ATOM 666 C CA . GLY A 1 87 ? 1.083 -8.406 -15.648 1 98.5 87 GLY A CA 1
ATOM 667 C C . GLY A 1 87 ? 0.077 -8.305 -14.516 1 98.5 87 GLY A C 1
ATOM 668 O O . GLY A 1 87 ? -1.118 -8.117 -14.758 1 98.5 87 GLY A O 1
ATOM 669 N N . LEU A 1 88 ? 0.549 -8.477 -13.305 1 98.69 88 LEU A N 1
ATOM 670 C CA . LEU A 1 88 ? -0.318 -8.336 -12.141 1 98.69 88 LEU A CA 1
ATOM 671 C C . LEU A 1 88 ? -0.936 -6.945 -12.078 1 98.69 88 LEU A C 1
ATOM 673 O O . LEU A 1 88 ? -2.148 -6.805 -11.906 1 98.69 88 LEU A O 1
ATOM 677 N N . TRP A 1 89 ? -0.14 -5.934 -12.266 1 98.38 89 TRP A N 1
ATOM 678 C CA . TRP A 1 89 ? -0.628 -4.559 -12.289 1 98.38 89 TRP A CA 1
ATOM 679 C C . TRP A 1 89 ? -1.651 -4.363 -13.406 1 98.38 89 TRP A C 1
ATOM 681 O O . TRP A 1 89 ? -2.695 -3.74 -13.195 1 98.38 89 TRP A O 1
ATOM 691 N N . GLN A 1 90 ? -1.384 -4.875 -14.57 1 97.62 90 GLN A N 1
ATOM 692 C CA . GLN A 1 90 ? -2.277 -4.727 -15.719 1 97.62 90 GLN A CA 1
ATOM 693 C C . GLN A 1 90 ? -3.623 -5.398 -15.453 1 97.62 90 GLN A C 1
ATOM 695 O O . GLN A 1 90 ? -4.668 -4.887 -15.859 1 97.62 90 GLN A O 1
ATOM 700 N N . GLN A 1 91 ? -3.545 -6.598 -14.859 1 96.75 91 GLN A N 1
ATOM 701 C CA . GLN A 1 91 ? -4.793 -7.266 -14.5 1 96.75 91 GLN A CA 1
ATOM 702 C C . GLN A 1 91 ? -5.637 -6.395 -13.57 1 96.75 91 GLN A C 1
ATOM 704 O O . GLN A 1 91 ? -6.84 -6.242 -13.781 1 96.75 91 GLN A O 1
ATOM 709 N N . LYS A 1 92 ? -5.027 -5.805 -12.578 1 96.25 92 LYS A N 1
ATOM 710 C CA . LYS A 1 92 ? -5.738 -4.926 -11.656 1 96.25 92 LYS A CA 1
ATOM 711 C C . LYS A 1 92 ? -6.25 -3.678 -12.367 1 96.25 92 LYS A C 1
ATOM 713 O O . LYS A 1 92 ? -7.402 -3.281 -12.188 1 96.25 92 LYS A O 1
ATOM 718 N N . ARG A 1 93 ? -5.402 -3.094 -13.164 1 95.62 93 ARG A N 1
ATOM 719 C CA . ARG A 1 93 ? -5.75 -1.896 -13.93 1 95.62 93 ARG A CA 1
ATOM 720 C C . ARG A 1 93 ? -6.969 -2.143 -14.805 1 95.62 93 ARG A C 1
ATOM 722 O O . ARG A 1 93 ? -7.887 -1.317 -14.852 1 95.62 93 ARG A O 1
ATOM 729 N N . ARG A 1 94 ? -7.004 -3.236 -15.477 1 94.94 94 ARG A N 1
ATOM 730 C CA . ARG A 1 94 ? -8.117 -3.588 -16.344 1 94.94 94 ARG A CA 1
ATOM 731 C C . ARG A 1 94 ? -9.406 -3.742 -15.555 1 94.94 94 ARG A C 1
ATOM 733 O O . ARG A 1 94 ? -10.461 -3.248 -15.969 1 94.94 94 ARG A O 1
ATOM 740 N N . LYS A 1 95 ? -9.32 -4.41 -14.453 1 93.5 95 LYS A N 1
ATOM 741 C CA . LYS A 1 95 ? -10.5 -4.629 -13.625 1 93.5 95 LYS A CA 1
ATOM 742 C C . LYS A 1 95 ? -11.062 -3.311 -13.109 1 93.5 95 LYS A C 1
ATOM 744 O O . LYS A 1 95 ? -12.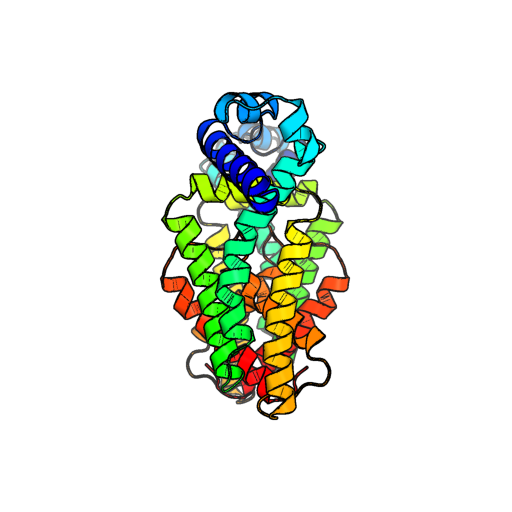281 -3.111 -13.086 1 93.5 95 LYS A O 1
ATOM 749 N N . ILE A 1 96 ? -10.18 -2.467 -12.742 1 94.62 96 ILE A N 1
ATOM 750 C CA . ILE A 1 96 ? -10.594 -1.165 -12.227 1 94.62 96 ILE A CA 1
ATOM 751 C C . ILE A 1 96 ? -11.133 -0.306 -13.367 1 94.62 96 ILE A C 1
ATOM 753 O O . ILE A 1 96 ? -12.18 0.329 -13.227 1 94.62 96 ILE A O 1
ATOM 757 N N . SER A 1 97 ? -10.43 -0.224 -14.469 1 94.44 97 SER A N 1
ATOM 758 C CA . SER A 1 97 ? -10.797 0.632 -15.594 1 94.44 97 SER A CA 1
ATOM 759 C C . SER A 1 97 ? -12.117 0.182 -16.219 1 94.44 97 SER A C 1
ATOM 761 O O . SER A 1 97 ? -12.93 1.012 -16.625 1 94.44 97 SER A O 1
ATOM 763 N N . ASP A 1 98 ? -12.336 -1.064 -16.312 1 91.88 98 ASP A N 1
ATOM 764 C CA . ASP A 1 98 ? -13.516 -1.613 -16.984 1 91.88 98 ASP A CA 1
ATOM 765 C C . ASP A 1 98 ? -14.773 -1.359 -16.156 1 91.88 98 ASP A C 1
ATOM 767 O O . ASP A 1 98 ? -15.836 -1.062 -16.719 1 91.88 98 ASP A O 1
ATOM 771 N N . ASP A 1 99 ? -14.711 -1.491 -14.922 1 91.19 99 ASP A N 1
ATOM 772 C CA . ASP A 1 99 ? -15.875 -1.337 -14.055 1 91.19 99 ASP A CA 1
ATOM 773 C C . ASP A 1 99 ? -15.453 -1.14 -12.602 1 91.19 99 ASP A C 1
ATOM 775 O O . ASP A 1 99 ? -15.461 -2.088 -11.812 1 91.19 99 ASP A O 1
ATOM 779 N N . PRO A 1 100 ? -15.195 0.12 -12.258 1 92.19 100 PRO A N 1
ATOM 780 C CA . PRO A 1 100 ? -14.703 0.395 -10.906 1 92.19 100 PRO A CA 1
ATOM 781 C C . PRO A 1 100 ? -15.688 -0.043 -9.82 1 92.19 100 PRO A C 1
ATOM 783 O O . PRO A 1 100 ? -15.266 -0.484 -8.75 1 92.19 100 PRO A O 1
ATOM 786 N N . GLU A 1 101 ? -17 0.064 -10.102 1 91.5 101 GLU A N 1
ATOM 787 C CA . GLU A 1 101 ? -18 -0.362 -9.125 1 91.5 101 GLU A CA 1
ATOM 788 C C . GLU A 1 101 ? -17.984 -1.878 -8.953 1 91.5 101 GLU A C 1
ATOM 790 O O . GLU A 1 101 ? -18.109 -2.379 -7.832 1 91.5 101 GLU A O 1
ATOM 795 N N . HIS A 1 102 ? -17.828 -2.486 -10.07 1 92.88 102 HIS A N 1
ATOM 796 C CA . HIS A 1 102 ? -17.719 -3.941 -10.047 1 92.88 102 HIS A CA 1
ATOM 797 C C . HIS A 1 102 ? -16.469 -4.398 -9.297 1 92.88 102 HIS A C 1
ATOM 799 O O . HIS A 1 102 ? -16.531 -5.328 -8.492 1 92.88 102 HIS A O 1
ATOM 805 N N . PHE A 1 103 ? -15.406 -3.699 -9.523 1 94.06 103 PHE A N 1
ATOM 806 C CA . PHE A 1 103 ? -14.164 -4.012 -8.828 1 94.06 103 PHE A CA 1
ATOM 807 C C . PHE A 1 103 ? -14.336 -3.848 -7.324 1 94.06 103 PHE A C 1
ATOM 809 O O . PHE A 1 103 ? -13.977 -4.738 -6.551 1 94.06 103 PHE A O 1
ATOM 816 N N . ALA A 1 104 ? -14.891 -2.797 -6.938 1 94.19 104 ALA A N 1
ATOM 817 C CA . ALA A 1 104 ? -15.102 -2.516 -5.52 1 94.19 104 ALA A CA 1
ATOM 818 C C . ALA A 1 104 ? -16.016 -3.561 -4.879 1 94.19 104 ALA A C 1
ATOM 820 O O . ALA A 1 104 ? -15.75 -4.023 -3.766 1 94.19 104 ALA A O 1
ATOM 821 N N . MET A 1 105 ? -17.031 -3.934 -5.539 1 94.5 105 MET A N 1
ATOM 822 C CA . MET A 1 105 ? -17.969 -4.926 -5.031 1 94.5 105 MET A CA 1
ATOM 823 C C . MET A 1 105 ? -17.281 -6.273 -4.824 1 94.5 105 MET A C 1
ATOM 825 O O . MET A 1 105 ? -17.359 -6.844 -3.736 1 94.5 105 MET A O 1
ATOM 829 N N . TYR A 1 106 ? -16.562 -6.699 -5.812 1 94.44 106 TYR A N 1
ATOM 830 C CA . TYR A 1 106 ? -15.922 -8.008 -5.738 1 94.44 106 TYR A CA 1
ATOM 831 C C . TYR A 1 106 ? -14.812 -8.008 -4.691 1 94.44 106 TYR A C 1
ATOM 833 O O . TYR A 1 106 ? -14.609 -9 -3.99 1 94.44 106 TYR A O 1
ATOM 841 N N . HIS A 1 107 ? -14.117 -6.934 -4.664 1 94.88 107 HIS A N 1
ATOM 842 C CA . HIS A 1 107 ? -13.109 -6.836 -3.617 1 94.88 107 HIS A CA 1
ATOM 843 C C . HIS A 1 107 ? -13.742 -6.922 -2.232 1 94.88 107 HIS A C 1
ATOM 845 O O . HIS A 1 107 ? -13.211 -7.586 -1.341 1 94.88 107 HIS A O 1
ATOM 851 N N . GLY A 1 108 ? -14.922 -6.305 -2.105 1 95.5 108 GLY A N 1
ATOM 852 C CA . GLY A 1 108 ? -15.656 -6.41 -0.853 1 95.5 108 GLY A CA 1
ATOM 853 C C . GLY A 1 108 ? -16.078 -7.832 -0.531 1 95.5 108 GLY A C 1
ATOM 854 O O . GLY A 1 108 ? -15.93 -8.289 0.605 1 95.5 108 GLY A O 1
ATOM 855 N N . VAL A 1 109 ? -16.516 -8.516 -1.453 1 96.62 109 VAL A N 1
ATOM 856 C CA . VAL A 1 109 ? -16.922 -9.914 -1.297 1 96.62 109 VAL A CA 1
ATOM 857 C C . VAL A 1 109 ? -15.719 -10.766 -0.923 1 96.62 109 VAL A C 1
ATOM 859 O O . VAL A 1 109 ? -15.789 -11.586 -0.006 1 96.62 109 VAL A O 1
ATOM 862 N N . ALA A 1 110 ? -14.664 -10.523 -1.587 1 96.62 110 ALA A N 1
ATOM 863 C CA . ALA A 1 110 ? -13.445 -11.289 -1.324 1 96.62 110 ALA A CA 1
ATOM 864 C C . ALA A 1 110 ? -12.922 -11.016 0.081 1 96.62 110 ALA A C 1
ATOM 866 O O . ALA A 1 110 ? -12.469 -11.93 0.772 1 96.62 110 ALA A O 1
ATOM 867 N N . GLU A 1 111 ? -12.969 -9.82 0.454 1 95 111 GLU A N 1
ATOM 868 C CA . GLU A 1 111 ? -12.484 -9.445 1.778 1 95 111 GLU A CA 1
ATOM 869 C C . GLU A 1 111 ? -13.336 -10.078 2.877 1 95 111 GLU A C 1
ATOM 871 O O . GLU A 1 111 ? -12.812 -10.438 3.936 1 95 111 GLU A O 1
ATOM 876 N N . ALA A 1 112 ? -14.586 -10.242 2.582 1 94.69 112 ALA A N 1
ATOM 877 C CA . ALA A 1 112 ? -15.508 -10.82 3.561 1 94.69 112 ALA A CA 1
ATOM 878 C C . ALA A 1 112 ? -15.43 -12.344 3.562 1 94.69 112 ALA A C 1
ATOM 880 O O . ALA A 1 112 ? -15.867 -12.992 4.512 1 94.69 112 ALA A O 1
ATOM 881 N N . ALA A 1 113 ? -14.875 -12.883 2.529 1 93.88 113 ALA A N 1
ATOM 882 C CA . ALA A 1 113 ? -14.789 -14.336 2.363 1 93.88 113 ALA A CA 1
ATOM 883 C C . ALA A 1 113 ? -13.719 -14.93 3.279 1 93.88 113 ALA A C 1
ATOM 885 O O . ALA A 1 113 ? -12.688 -14.297 3.535 1 93.88 113 ALA A O 1
ATOM 886 N N . ARG A 1 114 ? -14.055 -16.062 3.664 1 91.12 114 ARG A N 1
ATOM 887 C CA . ARG A 1 114 ? -13.203 -16.703 4.66 1 91.12 114 ARG A CA 1
ATOM 888 C C . ARG A 1 114 ? -11.922 -17.234 4.02 1 91.12 114 ARG A C 1
ATOM 890 O O . ARG A 1 114 ? -11.953 -18.25 3.312 1 91.12 114 ARG A O 1
ATOM 897 N N . GLY A 1 115 ? -10.867 -16.531 4.293 1 96.38 115 GLY A N 1
ATOM 898 C CA . GLY A 1 115 ? -9.539 -17 3.916 1 96.38 115 GLY A CA 1
ATOM 899 C C . GLY A 1 115 ? -9.281 -16.922 2.424 1 96.38 115 GLY A C 1
ATOM 900 O O . GLY A 1 115 ? -8.227 -17.359 1.948 1 96.38 115 GLY A O 1
ATOM 901 N N . VAL A 1 116 ? -10.148 -16.438 1.731 1 97.44 116 VAL A N 1
ATOM 902 C CA . VAL A 1 116 ? -10.055 -16.469 0.276 1 97.44 116 VAL A CA 1
ATOM 903 C C . VAL A 1 116 ? -8.945 -15.516 -0.187 1 97.44 116 VAL A C 1
ATOM 905 O O . VAL A 1 116 ? -8.109 -15.883 -1.013 1 97.44 116 VAL A O 1
ATOM 908 N N . VAL A 1 117 ? -8.859 -14.383 0.411 1 97.56 117 VAL A N 1
ATOM 909 C CA . VAL A 1 117 ? -7.844 -13.406 0.04 1 97.56 117 VAL A CA 1
ATOM 910 C C . VAL A 1 117 ? -6.461 -13.922 0.429 1 97.56 117 VAL A C 1
ATOM 912 O O . VAL A 1 117 ? -5.516 -13.844 -0.36 1 97.56 117 VAL A O 1
ATOM 915 N N . ALA A 1 118 ? -6.371 -14.477 1.613 1 97.12 118 ALA A N 1
ATOM 916 C CA . ALA A 1 118 ? -5.094 -15 2.092 1 97.12 118 ALA A CA 1
ATOM 917 C C . ALA A 1 118 ? -4.566 -16.094 1.164 1 97.12 118 ALA A C 1
ATOM 919 O O . ALA A 1 118 ? -3.389 -16.094 0.802 1 97.12 118 ALA A O 1
ATOM 920 N N . ARG A 1 119 ? -5.406 -16.969 0.776 1 97.56 119 ARG A N 1
ATOM 921 C CA . ARG A 1 119 ? -5.008 -18.047 -0.115 1 97.56 119 ARG A CA 1
ATOM 922 C C . ARG A 1 119 ? -4.598 -17.516 -1.481 1 97.56 119 ARG A C 1
ATOM 924 O O . ARG A 1 119 ? -3.645 -18 -2.088 1 97.56 119 ARG A O 1
ATOM 931 N N . HIS A 1 120 ? -5.355 -16.562 -1.894 1 97.62 120 HIS A N 1
ATOM 932 C CA . HIS A 1 120 ? -5.031 -15.922 -3.166 1 97.62 120 HIS A CA 1
ATOM 933 C C . HIS A 1 120 ? -3.648 -15.281 -3.127 1 97.62 120 HIS A C 1
ATOM 935 O O . HIS A 1 120 ? -2.838 -15.492 -4.031 1 97.62 120 HIS A O 1
ATOM 941 N N . VAL A 1 121 ? -3.33 -14.578 -2.119 1 98 121 VAL A N 1
ATOM 942 C CA . VAL A 1 121 ? -2.031 -13.93 -1.96 1 98 121 VAL A CA 1
ATOM 943 C C . VAL A 1 121 ? -0.932 -14.992 -1.883 1 98 121 VAL A C 1
ATOM 945 O O . VAL A 1 121 ? 0.129 -14.836 -2.492 1 98 121 VAL A O 1
ATOM 948 N N . GLU A 1 122 ? -1.201 -16.031 -1.183 1 98.19 122 GLU A N 1
ATOM 949 C CA . GLU A 1 122 ? -0.237 -17.109 -1.082 1 98.19 122 GLU A CA 1
ATOM 950 C C . GLU A 1 122 ? 0.051 -17.719 -2.449 1 98.19 122 GLU A C 1
ATOM 952 O O . GLU A 1 122 ? 1.189 -18.094 -2.744 1 98.19 122 GLU A O 1
ATOM 957 N N . THR A 1 123 ? -0.989 -17.891 -3.197 1 98.56 123 THR A N 1
ATOM 958 C CA . THR A 1 123 ? -0.816 -18.391 -4.551 1 98.56 123 THR A CA 1
ATOM 959 C C . THR A 1 123 ? 0.1 -17.484 -5.363 1 98.56 123 THR A C 1
ATOM 961 O O . THR A 1 123 ? 1.021 -17.953 -6.031 1 98.56 123 THR A O 1
ATOM 964 N N . LEU A 1 124 ? -0.101 -16.219 -5.297 1 98.75 124 LEU A N 1
ATOM 965 C CA . LEU A 1 124 ? 0.722 -15.258 -6.016 1 98.75 124 LEU A CA 1
ATOM 966 C C . LEU A 1 124 ? 2.156 -15.273 -5.496 1 98.75 124 LEU A C 1
ATOM 968 O O . LEU A 1 124 ? 3.105 -15.258 -6.285 1 98.75 124 LEU A O 1
ATOM 972 N N . LEU A 1 125 ? 2.291 -15.352 -4.207 1 98.75 125 LEU A N 1
ATOM 973 C CA . LEU A 1 125 ? 3.617 -15.438 -3.605 1 98.75 125 LEU A CA 1
ATOM 974 C C . LEU A 1 125 ? 4.344 -16.688 -4.062 1 98.75 125 LEU A C 1
ATOM 976 O O . LEU A 1 125 ? 5.559 -16.672 -4.277 1 98.75 125 LEU A O 1
ATOM 980 N N . GLY A 1 126 ? 3.598 -17.734 -4.145 1 98.81 126 GLY A N 1
ATOM 981 C CA . GLY A 1 126 ? 4.18 -18.969 -4.652 1 98.81 126 GLY A CA 1
ATOM 982 C C . GLY A 1 126 ? 4.711 -18.844 -6.07 1 98.81 126 GLY A C 1
ATOM 983 O O . GLY A 1 126 ? 5.773 -19.375 -6.391 1 98.81 126 GLY A O 1
ATOM 984 N N . GLN A 1 127 ? 3.957 -18.203 -6.902 1 98.88 127 GLN A N 1
ATOM 985 C CA . GLN A 1 127 ? 4.406 -17.938 -8.266 1 98.88 127 GLN A CA 1
ATOM 986 C C . GLN A 1 127 ? 5.676 -17.094 -8.281 1 98.88 127 GLN A C 1
ATOM 988 O O . GLN A 1 127 ? 6.621 -17.391 -9.016 1 98.88 127 GLN A O 1
ATOM 993 N N . LEU A 1 128 ? 5.672 -16.047 -7.484 1 98.81 128 LEU A N 1
ATOM 994 C CA . LEU A 1 128 ? 6.836 -15.18 -7.363 1 98.81 128 LEU A CA 1
ATOM 995 C C . LEU A 1 128 ? 8.047 -15.961 -6.852 1 98.81 128 LEU A C 1
ATOM 997 O O . LEU A 1 128 ? 9.148 -15.812 -7.375 1 98.81 128 LEU A O 1
ATOM 1001 N N . GLU A 1 129 ? 7.805 -16.766 -5.836 1 98.75 129 GLU A N 1
ATOM 1002 C CA . GLU A 1 129 ? 8.867 -17.594 -5.273 1 98.75 129 GLU A CA 1
ATOM 1003 C C . GLU A 1 129 ? 9.461 -18.531 -6.332 1 98.75 129 GLU A C 1
ATOM 1005 O O . GLU A 1 129 ? 10.68 -18.719 -6.383 1 98.75 129 GLU A O 1
ATOM 1010 N N . ARG A 1 130 ? 8.625 -19.094 -7.16 1 98.69 130 ARG A N 1
ATOM 1011 C CA . ARG A 1 130 ? 9.094 -19.969 -8.219 1 98.69 130 ARG A CA 1
ATOM 1012 C C . ARG A 1 130 ? 10.031 -19.234 -9.172 1 98.69 130 ARG A C 1
ATOM 1014 O O . ARG A 1 130 ? 11.102 -19.734 -9.516 1 98.69 130 ARG A O 1
ATOM 1021 N N . ILE A 1 131 ? 9.648 -18.078 -9.578 1 98.81 131 ILE A N 1
ATOM 1022 C CA . ILE A 1 131 ? 10.461 -17.266 -10.477 1 98.81 131 ILE A CA 1
ATOM 1023 C C . ILE A 1 131 ? 11.82 -17 -9.844 1 98.81 131 ILE A C 1
ATOM 1025 O O . ILE A 1 131 ? 12.859 -17.172 -10.484 1 98.81 131 ILE A O 1
ATOM 1029 N N . LEU A 1 132 ? 11.812 -16.609 -8.578 1 98.62 132 LEU A N 1
ATOM 1030 C CA . LEU A 1 132 ? 13.047 -16.234 -7.891 1 98.62 132 LEU A CA 1
ATOM 1031 C C . LEU A 1 132 ? 13.922 -17.469 -7.637 1 98.62 132 LEU A C 1
ATOM 1033 O O . LEU A 1 132 ? 15.148 -17.391 -7.727 1 98.62 132 LEU A O 1
ATOM 1037 N N . ALA A 1 133 ? 13.281 -18.594 -7.293 1 98.31 133 ALA A N 1
ATOM 1038 C CA . ALA A 1 133 ? 14.023 -19.844 -7.102 1 98.31 133 ALA A CA 1
ATOM 1039 C C . ALA A 1 133 ? 14.734 -20.25 -8.383 1 98.31 133 ALA A C 1
ATOM 1041 O O . ALA A 1 133 ? 15.891 -20.688 -8.352 1 98.31 133 ALA A O 1
ATOM 1042 N N . ASP A 1 134 ? 14.031 -20.125 -9.5 1 98.38 134 ASP A N 1
ATOM 1043 C CA . ASP A 1 134 ? 14.648 -20.422 -10.797 1 98.38 134 ASP A CA 1
ATOM 1044 C C . ASP A 1 134 ? 15.852 -19.516 -11.039 1 98.38 134 ASP A C 1
ATOM 1046 O O . ASP A 1 134 ? 16.875 -19.953 -11.562 1 98.38 134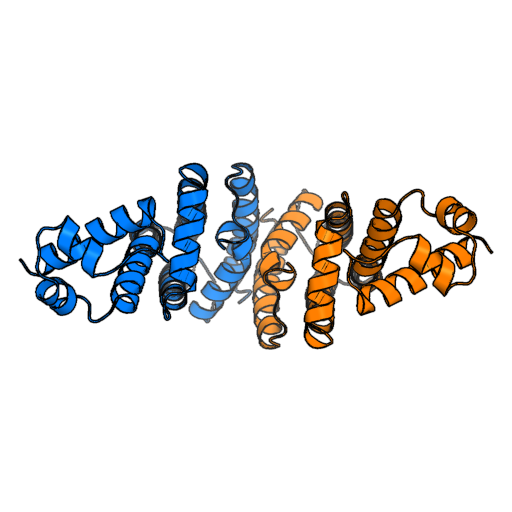 ASP A O 1
ATOM 1050 N N . GLY A 1 135 ? 15.664 -18.234 -10.727 1 98.19 135 GLY A N 1
ATOM 1051 C CA . GLY A 1 135 ? 16.766 -17.281 -10.867 1 98.19 135 GLY A CA 1
ATOM 1052 C C . GLY A 1 135 ? 17.969 -17.641 -10.016 1 98.19 135 GLY A C 1
ATOM 1053 O O . GLY A 1 135 ? 19.109 -17.453 -10.438 1 98.19 135 GLY A O 1
ATOM 1054 N N . ALA A 1 136 ? 17.703 -18.109 -8.773 1 97.56 136 ALA A N 1
ATOM 1055 C CA . ALA A 1 136 ? 18.781 -18.562 -7.906 1 97.56 136 ALA A CA 1
ATOM 1056 C C . ALA A 1 136 ? 19.469 -19.797 -8.492 1 97.56 136 ALA A C 1
ATOM 1058 O O . ALA A 1 136 ? 20.703 -19.875 -8.523 1 97.56 136 ALA A O 1
ATOM 1059 N N . ALA A 1 137 ? 18.672 -20.734 -8.992 1 97 137 ALA A N 1
ATOM 1060 C CA . ALA A 1 137 ? 19.203 -21.984 -9.547 1 97 137 ALA A CA 1
ATOM 1061 C C . ALA A 1 137 ? 20.078 -21.719 -10.766 1 97 137 ALA A C 1
ATOM 1063 O O . ALA A 1 137 ? 21.078 -22.406 -10.984 1 97 137 ALA A O 1
ATOM 1064 N N . SER A 1 138 ? 19.703 -20.719 -11.578 1 97.12 138 SER A N 1
ATOM 1065 C CA . SER A 1 138 ? 20.453 -20.375 -12.773 1 97.12 138 SER A CA 1
ATOM 1066 C C . SER A 1 138 ? 21.562 -19.375 -12.461 1 97.12 138 SER A C 1
ATOM 1068 O O . SER A 1 138 ? 22.266 -18.922 -13.359 1 97.12 138 SER A O 1
ATOM 1070 N N . GLU A 1 139 ? 21.641 -18.906 -11.219 1 96.88 139 GLU A N 1
ATOM 1071 C CA . GLU A 1 139 ? 22.656 -17.984 -10.703 1 96.88 139 GLU A CA 1
ATOM 1072 C C . GLU A 1 139 ? 22.469 -16.578 -11.266 1 96.88 139 GLU A C 1
ATOM 1074 O O . GLU A 1 139 ? 23.422 -15.789 -11.289 1 96.88 139 GLU A O 1
ATOM 1079 N N . GLU A 1 140 ? 21.297 -16.359 -11.828 1 97.44 140 GLU A N 1
ATOM 1080 C CA . GLU A 1 140 ? 20.938 -15 -12.219 1 97.44 140 GLU A CA 1
ATOM 1081 C C . GLU A 1 140 ? 20.781 -14.102 -10.992 1 97.44 140 GLU A C 1
ATOM 1083 O O . GLU A 1 140 ? 21.094 -12.914 -11.047 1 97.44 140 GLU A O 1
ATOM 1088 N N . PHE A 1 141 ? 20.156 -14.664 -10 1 97.69 141 PHE A N 1
ATOM 1089 C CA . PHE A 1 141 ? 19.984 -14.008 -8.711 1 97.69 141 PHE A CA 1
ATOM 1090 C C . PHE A 1 141 ? 20.812 -14.703 -7.633 1 97.69 141 PHE A C 1
ATOM 1092 O O . PHE A 1 141 ? 21.078 -15.898 -7.727 1 97.69 141 PHE A O 1
ATOM 1099 N N . GLN A 1 142 ? 21.234 -13.938 -6.691 1 96.19 142 GLN A N 1
ATOM 1100 C CA . GLN A 1 142 ? 21.969 -14.453 -5.543 1 96.19 142 GLN A CA 1
ATOM 1101 C C . GLN A 1 142 ? 21.141 -14.336 -4.266 1 96.19 142 GLN A C 1
ATOM 1103 O O . GLN A 1 142 ? 20.922 -13.234 -3.758 1 96.19 142 GLN A O 1
ATOM 1108 N N . MET A 1 143 ? 20.625 -15.484 -3.789 1 91.25 143 MET A N 1
ATOM 1109 C CA . MET A 1 143 ? 19.859 -15.508 -2.547 1 91.25 143 MET A CA 1
ATOM 1110 C C . MET A 1 143 ? 19.891 -16.891 -1.914 1 91.25 143 MET A C 1
ATOM 1112 O O . MET A 1 143 ? 20.062 -17.891 -2.609 1 91.25 143 MET A O 1
ATOM 1116 N N . THR A 1 144 ? 19.703 -16.812 -0.608 1 90.31 144 THR A N 1
ATOM 1117 C CA . THR A 1 144 ? 19.719 -18.078 0.134 1 90.31 144 THR A CA 1
ATOM 1118 C C . THR A 1 144 ? 18.297 -18.562 0.403 1 90.31 144 THR A C 1
ATOM 1120 O O . THR A 1 144 ? 18.078 -19.75 0.611 1 90.31 144 THR A O 1
ATOM 1123 N N . ASP A 1 145 ? 17.344 -17.672 0.39 1 96.5 145 ASP A N 1
ATOM 1124 C CA . ASP A 1 145 ? 15.961 -18 0.738 1 96.5 145 ASP A CA 1
ATOM 1125 C C . ASP A 1 145 ? 14.984 -17.375 -0.248 1 96.5 145 ASP A C 1
ATOM 1127 O O . ASP A 1 145 ? 14.5 -16.25 -0.031 1 96.5 145 ASP A O 1
ATOM 1131 N N . PRO A 1 146 ? 14.648 -18.156 -1.31 1 97.62 146 PRO A N 1
ATOM 1132 C CA . PRO A 1 146 ? 13.758 -17.609 -2.332 1 97.62 146 PRO A CA 1
ATOM 1133 C C . PRO A 1 146 ? 12.398 -17.188 -1.767 1 97.62 146 PRO A C 1
ATOM 1135 O O . PRO A 1 146 ? 11.789 -16.234 -2.26 1 97.62 146 PRO A O 1
ATOM 1138 N N . ALA A 1 147 ? 11.938 -17.875 -0.739 1 97.88 147 ALA A N 1
ATOM 1139 C CA . ALA A 1 147 ? 10.656 -17.516 -0.125 1 97.88 147 ALA A CA 1
ATOM 1140 C C . ALA A 1 147 ? 10.727 -16.141 0.527 1 97.88 147 ALA A C 1
ATOM 1142 O O . ALA A 1 147 ? 9.82 -15.328 0.36 1 97.88 147 ALA A O 1
ATOM 1143 N N . ALA A 1 148 ? 11.812 -15.891 1.243 1 97.12 148 ALA A N 1
ATOM 1144 C CA . ALA A 1 148 ? 12.008 -14.594 1.882 1 97.12 148 ALA A CA 1
ATOM 1145 C C . ALA A 1 148 ? 12.18 -13.492 0.842 1 97.12 148 ALA A C 1
ATOM 1147 O O . ALA A 1 148 ? 11.656 -12.383 1.009 1 97.12 148 ALA A O 1
ATOM 1148 N N . ALA A 1 149 ? 12.867 -13.828 -0.214 1 98.06 149 ALA A N 1
ATOM 1149 C CA . ALA A 1 149 ? 13.055 -12.867 -1.293 1 98.06 149 ALA A CA 1
ATOM 1150 C C . ALA A 1 149 ? 11.727 -12.531 -1.972 1 98.06 149 ALA A C 1
ATOM 1152 O O . ALA A 1 149 ? 11.453 -11.375 -2.275 1 98.06 149 ALA A O 1
ATOM 1153 N N . ALA A 1 150 ? 10.922 -13.555 -2.184 1 98.62 150 ALA A N 1
ATOM 1154 C CA . ALA A 1 150 ? 9.609 -13.359 -2.789 1 98.62 150 ALA A CA 1
ATOM 1155 C C . ALA A 1 150 ? 8.742 -12.445 -1.928 1 98.62 150 ALA A C 1
ATOM 1157 O O . ALA A 1 150 ? 8.07 -11.547 -2.443 1 98.62 150 ALA A O 1
ATOM 1158 N N . ARG A 1 151 ? 8.797 -12.664 -0.658 1 98.5 151 ARG A N 1
ATOM 1159 C CA . ARG A 1 151 ? 8.039 -11.82 0.259 1 98.5 151 ARG A CA 1
ATOM 1160 C C . ARG A 1 151 ? 8.531 -10.375 0.215 1 98.5 151 ARG A C 1
ATOM 1162 O O . ARG A 1 151 ? 7.73 -9.438 0.231 1 98.5 151 ARG A O 1
ATOM 1169 N N . ALA A 1 152 ? 9.82 -10.164 0.128 1 98.44 152 ALA A N 1
ATOM 1170 C CA . ALA A 1 152 ? 10.383 -8.82 0.053 1 98.44 152 ALA A CA 1
ATOM 1171 C C . ALA A 1 152 ? 9.945 -8.117 -1.228 1 98.44 152 ALA A C 1
ATOM 1173 O O . ALA A 1 152 ? 9.562 -6.941 -1.198 1 98.44 152 ALA A O 1
ATOM 1174 N N . VAL A 1 153 ? 9.977 -8.844 -2.346 1 98.81 153 VAL A N 1
ATOM 1175 C CA . VAL A 1 153 ? 9.555 -8.273 -3.621 1 98.81 153 VAL A CA 1
ATOM 1176 C C . VAL A 1 153 ? 8.055 -7.965 -3.584 1 98.81 153 VAL A C 1
ATOM 1178 O O . VAL A 1 153 ? 7.621 -6.914 -4.055 1 98.81 153 VAL A O 1
ATOM 1181 N N . TRP A 1 154 ? 7.316 -8.883 -3.043 1 98.81 154 TRP A N 1
ATOM 1182 C CA . TRP A 1 154 ? 5.883 -8.672 -2.877 1 98.81 154 TRP A CA 1
ATOM 1183 C C . TRP A 1 154 ? 5.605 -7.387 -2.102 1 98.81 154 TRP A C 1
ATOM 1185 O O . TRP A 1 154 ? 4.84 -6.535 -2.555 1 98.81 154 TRP A O 1
ATOM 1195 N N . ASN A 1 155 ? 6.266 -7.25 -0.961 1 98.69 155 ASN A N 1
ATOM 1196 C CA . ASN A 1 155 ? 6.09 -6.074 -0.116 1 98.69 155 ASN A CA 1
ATOM 1197 C C . ASN A 1 155 ? 6.535 -4.801 -0.829 1 98.69 155 ASN A C 1
ATOM 1199 O O . ASN A 1 155 ? 5.918 -3.746 -0.673 1 98.69 155 ASN A O 1
ATOM 1203 N N . ALA A 1 156 ? 7.52 -4.875 -1.65 1 98.75 156 ALA A N 1
ATOM 1204 C CA . ALA A 1 156 ? 8.07 -3.713 -2.346 1 98.75 156 ALA A CA 1
ATOM 1205 C C . ALA A 1 156 ? 7.121 -3.225 -3.436 1 98.75 156 ALA A C 1
ATOM 1207 O O . ALA A 1 156 ? 7.25 -2.098 -3.92 1 98.75 156 ALA A O 1
ATOM 1208 N N . THR A 1 157 ? 6.18 -4.066 -3.857 1 98.75 157 THR A N 1
ATOM 1209 C CA . THR A 1 157 ? 5.363 -3.709 -5.012 1 98.75 157 THR A CA 1
ATOM 1210 C C . THR A 1 157 ? 3.9 -3.559 -4.613 1 98.75 157 THR A C 1
ATOM 1212 O O . THR A 1 157 ? 3.025 -3.439 -5.477 1 98.75 157 THR A O 1
ATOM 1215 N N . VAL A 1 158 ? 3.66 -3.549 -3.393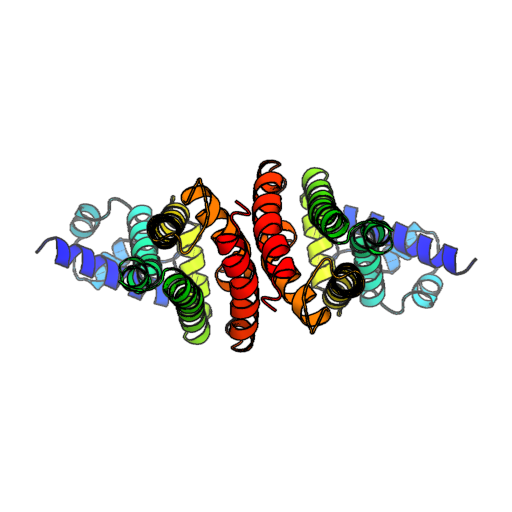 1 98.31 158 VAL A N 1
ATOM 1216 C CA . VAL A 1 158 ? 2.299 -3.545 -2.867 1 98.31 158 VAL A CA 1
ATOM 1217 C C . VAL A 1 158 ? 1.534 -2.346 -3.424 1 98.31 158 VAL A C 1
ATOM 1219 O O . VAL A 1 158 ? 0.342 -2.445 -3.721 1 98.31 158 VAL A O 1
ATOM 1222 N N . ARG A 1 159 ? 2.178 -1.232 -3.598 1 97.75 159 ARG A N 1
ATOM 1223 C CA . ARG A 1 159 ? 1.561 -0.02 -4.125 1 97.75 159 ARG A CA 1
ATOM 1224 C C . ARG A 1 159 ? 0.832 -0.304 -5.438 1 97.75 159 ARG A C 1
ATOM 1226 O O . ARG A 1 159 ? -0.179 0.332 -5.742 1 97.75 159 ARG A O 1
ATOM 1233 N N . PHE A 1 160 ? 1.226 -1.254 -6.148 1 98.25 160 PHE A N 1
ATOM 1234 C CA . PHE A 1 160 ? 0.822 -1.388 -7.543 1 98.25 160 PHE A CA 1
ATOM 1235 C C . PHE A 1 160 ? -0.2 -2.508 -7.707 1 98.25 160 PHE A C 1
ATOM 1237 O O . PHE A 1 160 ? -0.716 -2.729 -8.805 1 98.25 160 PHE A O 1
ATOM 1244 N N . HIS A 1 161 ? -0.443 -3.238 -6.582 1 97.38 161 HIS A N 1
ATOM 1245 C CA . HIS A 1 161 ? -1.383 -4.332 -6.793 1 97.38 161 HIS A CA 1
ATOM 1246 C C . HIS A 1 161 ? -2.361 -4.453 -5.629 1 97.38 161 HIS A C 1
ATOM 1248 O O . HIS A 1 161 ? -3.365 -5.16 -5.727 1 97.38 161 HIS A O 1
ATOM 1254 N N . HIS A 1 162 ? -2.127 -3.795 -4.543 1 96.56 162 HIS A N 1
ATOM 1255 C CA . HIS A 1 162 ? -3.088 -3.826 -3.443 1 96.56 162 HIS A CA 1
ATOM 1256 C C . HIS A 1 162 ? -4.383 -3.115 -3.822 1 96.56 162 HIS A C 1
ATOM 1258 O O . HIS A 1 162 ? -4.352 -1.998 -4.344 1 96.56 162 HIS A O 1
ATOM 1264 N N . PRO A 1 163 ? -5.504 -3.623 -3.5 1 94.06 163 PRO A N 1
ATOM 1265 C CA . PRO A 1 163 ? -6.785 -3.092 -3.977 1 94.06 163 PRO A CA 1
ATOM 1266 C C . PRO A 1 163 ? -7.059 -1.676 -3.477 1 94.06 163 PRO A C 1
ATOM 1268 O O . PRO A 1 163 ? -7.762 -0.908 -4.141 1 94.06 163 PRO A O 1
ATOM 1271 N N . HIS A 1 164 ? -6.508 -1.33 -2.381 1 92.44 164 HIS A N 1
ATOM 1272 C CA . HIS A 1 164 ? -6.777 -0.016 -1.811 1 92.44 164 HIS A CA 1
ATOM 1273 C C . HIS A 1 164 ? -5.82 1.034 -2.367 1 92.44 164 HIS A C 1
ATOM 1275 O O . HIS A 1 164 ? -6.016 2.232 -2.152 1 92.44 164 HIS A O 1
ATOM 1281 N N . LEU A 1 165 ? -4.844 0.618 -3.131 1 95.81 165 LEU A N 1
ATOM 1282 C CA . LEU A 1 165 ? -3.818 1.571 -3.539 1 95.81 165 LEU A CA 1
ATOM 1283 C C . LEU A 1 165 ? -3.713 1.639 -5.059 1 95.81 165 LEU A C 1
ATOM 1285 O O . LEU A 1 165 ? -3.377 2.688 -5.617 1 95.81 165 LEU A O 1
ATOM 1289 N N . VAL A 1 166 ? -3.99 0.545 -5.699 1 95.44 166 VAL A N 1
ATOM 1290 C CA . VAL A 1 166 ? -3.783 0.46 -7.141 1 95.44 166 VAL A CA 1
ATOM 1291 C C . VAL A 1 166 ? -4.715 1.436 -7.855 1 95.44 166 VAL A C 1
ATOM 1293 O O . VAL A 1 166 ? -5.867 1.61 -7.453 1 95.44 166 VAL A O 1
ATOM 1296 N N . THR A 1 167 ? -4.203 2.111 -8.859 1 93.69 167 THR A N 1
ATOM 1297 C CA . THR A 1 167 ? -4.973 3.035 -9.688 1 93.69 167 THR A CA 1
ATOM 1298 C C . THR A 1 167 ? -4.883 2.646 -11.156 1 93.69 167 THR A C 1
ATOM 1300 O O . THR A 1 167 ? -3.99 1.892 -11.555 1 93.69 167 THR A O 1
ATOM 1303 N N . ALA A 1 168 ? -5.766 3.16 -11.938 1 93.69 168 ALA A N 1
ATOM 1304 C CA . ALA A 1 168 ? -5.773 2.857 -13.367 1 93.69 168 ALA A CA 1
ATOM 1305 C C . ALA A 1 168 ? -4.852 3.805 -14.125 1 93.69 168 ALA A C 1
ATOM 1307 O O . ALA A 1 168 ? -4.738 3.715 -15.352 1 93.69 168 ALA A O 1
ATOM 1308 N N . ASP A 1 169 ? -4.18 4.656 -13.43 1 94.62 169 ASP A N 1
ATOM 1309 C CA . ASP A 1 169 ? -3.287 5.621 -14.062 1 94.62 169 ASP A CA 1
ATOM 1310 C C . ASP A 1 169 ? -2.146 4.918 -14.797 1 94.62 169 ASP A C 1
ATOM 1312 O O . ASP A 1 169 ? -1.309 4.266 -14.164 1 94.62 169 ASP A O 1
ATOM 1316 N N . PRO A 1 170 ? -2.031 5.086 -16.062 1 90.44 170 PRO A N 1
ATOM 1317 C CA . PRO A 1 170 ? -0.982 4.402 -16.828 1 90.44 170 PRO A CA 1
ATOM 1318 C C . PRO A 1 170 ? 0.423 4.832 -16.406 1 90.44 170 PRO A C 1
ATOM 1320 O O . PRO A 1 170 ? 1.388 4.094 -16.625 1 90.44 170 PRO A O 1
ATOM 1323 N N . ALA A 1 171 ? 0.538 5.996 -15.828 1 92.56 171 ALA A N 1
ATOM 1324 C CA . ALA A 1 171 ? 1.84 6.492 -15.391 1 92.56 171 ALA A CA 1
ATOM 1325 C C . ALA A 1 171 ? 2.42 5.613 -14.281 1 92.56 171 ALA A C 1
ATOM 1327 O O . ALA A 1 171 ? 3.623 5.652 -14.016 1 92.56 171 ALA A O 1
ATOM 1328 N N . CYS A 1 172 ? 1.57 4.785 -13.688 1 96.69 172 CYS A N 1
ATOM 1329 C CA . CYS A 1 172 ? 2.004 3.92 -12.602 1 96.69 172 CYS A CA 1
ATOM 1330 C C . CYS A 1 172 ? 2.955 2.842 -13.102 1 96.69 172 CYS A C 1
ATOM 1332 O O . CYS A 1 172 ? 3.773 2.324 -12.344 1 96.69 172 CYS A O 1
ATOM 1334 N N . GLU A 1 173 ? 2.791 2.535 -14.406 1 97.38 173 GLU A N 1
ATOM 1335 C CA . GLU A 1 173 ? 3.65 1.484 -14.945 1 97.38 173 GLU A CA 1
ATOM 1336 C C . GLU A 1 173 ? 5.125 1.864 -14.836 1 97.38 173 GLU A C 1
ATOM 1338 O O . GLU A 1 173 ? 5.957 1.037 -14.453 1 97.38 173 GLU A O 1
ATOM 1343 N N . ALA A 1 174 ? 5.43 3.125 -15.203 1 97.62 174 ALA A N 1
ATOM 1344 C CA . ALA A 1 174 ? 6.812 3.586 -15.109 1 97.62 174 ALA A CA 1
ATOM 1345 C C . ALA A 1 174 ? 7.316 3.523 -13.672 1 97.62 174 ALA A C 1
ATOM 1347 O O . ALA A 1 174 ? 8.484 3.209 -13.43 1 97.62 174 ALA A O 1
ATOM 1348 N N . GLU A 1 175 ? 6.48 3.838 -12.727 1 98 175 GLU A N 1
ATOM 1349 C CA . GLU A 1 175 ? 6.836 3.779 -11.312 1 98 175 GLU A CA 1
ATOM 1350 C C . GLU A 1 175 ? 7.102 2.344 -10.867 1 98 175 GLU A C 1
ATOM 1352 O O . GLU A 1 175 ? 8.055 2.086 -10.125 1 98 175 GLU A O 1
ATOM 1357 N N . LEU A 1 176 ? 6.266 1.453 -11.336 1 98.62 176 LEU A N 1
ATOM 1358 C CA . LEU A 1 176 ? 6.465 0.039 -11.039 1 98.62 176 LEU A CA 1
ATOM 1359 C C . LEU A 1 176 ? 7.801 -0.447 -11.586 1 98.62 176 LEU A C 1
ATOM 1361 O O . LEU A 1 176 ? 8.562 -1.114 -10.883 1 98.62 176 LEU A O 1
ATOM 1365 N N . ARG A 1 177 ? 8.094 -0.105 -12.797 1 98.25 177 ARG A N 1
ATOM 1366 C CA . ARG A 1 177 ? 9.328 -0.548 -13.445 1 98.25 177 ARG A CA 1
ATOM 1367 C C . ARG A 1 177 ? 10.555 0.014 -12.727 1 98.25 177 ARG A C 1
ATOM 1369 O O . ARG A 1 177 ? 11.594 -0.643 -12.664 1 98.25 177 ARG A O 1
ATOM 1376 N N . ALA A 1 178 ? 10.422 1.233 -12.219 1 98 178 ALA A N 1
ATOM 1377 C CA . ALA A 1 178 ? 11.523 1.809 -11.445 1 98 178 ALA A CA 1
ATOM 1378 C C . ALA A 1 178 ? 11.773 1.011 -10.172 1 98 178 ALA A C 1
ATOM 1380 O O . ALA A 1 178 ? 12.922 0.742 -9.82 1 98 178 ALA A O 1
ATOM 1381 N N . VAL A 1 179 ? 10.734 0.612 -9.477 1 98.62 179 VAL A N 1
ATOM 1382 C CA . VAL A 1 179 ? 10.867 -0.205 -8.273 1 98.62 179 VAL A CA 1
ATOM 1383 C C . VAL A 1 179 ? 11.477 -1.558 -8.633 1 98.62 179 VAL A C 1
ATOM 1385 O O . VAL A 1 179 ? 12.406 -2.021 -7.965 1 98.62 179 VAL A O 1
ATOM 1388 N N . LEU A 1 180 ? 10.992 -2.146 -9.711 1 98.62 180 LEU A N 1
ATOM 1389 C CA . LEU A 1 180 ? 11.484 -3.455 -10.133 1 98.62 180 LEU A CA 1
ATOM 1390 C C . LEU A 1 180 ? 12.961 -3.383 -10.508 1 98.62 180 LEU A C 1
ATOM 1392 O O . LEU A 1 180 ? 13.719 -4.32 -10.242 1 98.62 180 LEU A O 1
ATOM 1396 N N . ALA A 1 181 ? 13.328 -2.283 -11.148 1 97.56 181 ALA A N 1
ATOM 1397 C CA . ALA A 1 181 ? 14.742 -2.115 -11.5 1 97.56 181 ALA A CA 1
ATOM 1398 C C . ALA A 1 181 ? 15.625 -2.18 -10.258 1 97.56 181 ALA A C 1
ATOM 1400 O O . ALA A 1 181 ? 16.656 -2.863 -10.258 1 97.56 181 ALA A O 1
ATOM 1401 N N . LEU A 1 182 ? 15.219 -1.521 -9.18 1 97.44 182 LEU A N 1
ATOM 1402 C CA . LEU A 1 182 ? 15.984 -1.513 -7.938 1 97.44 182 LEU A CA 1
ATOM 1403 C C . LEU A 1 182 ? 16 -2.9 -7.301 1 97.44 182 LEU A C 1
ATOM 1405 O O . LEU A 1 182 ? 17.062 -3.41 -6.953 1 97.44 182 LEU A O 1
ATOM 1409 N N . VAL A 1 183 ? 14.828 -3.541 -7.203 1 97.75 183 VAL A N 1
ATOM 1410 C CA . VAL A 1 183 ? 14.727 -4.809 -6.492 1 97.75 183 VAL A CA 1
ATOM 1411 C C . VAL A 1 183 ? 15.469 -5.898 -7.266 1 97.75 183 VAL A C 1
ATOM 1413 O O . VAL A 1 183 ? 16.125 -6.754 -6.668 1 97.75 183 VAL A O 1
ATOM 1416 N N . THR A 1 184 ? 15.336 -5.867 -8.602 1 97.88 184 THR A N 1
ATOM 1417 C CA . THR A 1 184 ? 16.016 -6.855 -9.438 1 97.88 184 THR A CA 1
ATOM 1418 C C . THR A 1 184 ? 17.531 -6.727 -9.305 1 97.88 184 THR A C 1
ATOM 1420 O O . THR A 1 184 ? 18.234 -7.727 -9.18 1 97.88 184 THR A O 1
ATOM 1423 N N . ALA A 1 185 ? 18 -5.508 -9.352 1 96.81 185 ALA A N 1
ATOM 1424 C CA . ALA A 1 185 ? 19.422 -5.281 -9.156 1 96.81 185 ALA A CA 1
ATOM 1425 C C . ALA A 1 185 ? 19.875 -5.785 -7.789 1 96.81 185 ALA A C 1
ATOM 1427 O O . ALA A 1 185 ? 20.953 -6.375 -7.656 1 96.81 185 ALA A O 1
ATOM 1428 N N . GLY A 1 186 ? 19.062 -5.57 -6.738 1 96.94 186 GLY A N 1
ATOM 1429 C CA . GLY A 1 186 ? 19.359 -6.078 -5.41 1 96.94 186 GLY A CA 1
ATOM 1430 C C . GLY A 1 186 ? 19.406 -7.59 -5.344 1 96.94 186 GLY A C 1
ATOM 1431 O O . GLY A 1 186 ? 20.266 -8.164 -4.668 1 96.94 186 GLY A O 1
ATOM 1432 N N . LEU A 1 187 ? 18.5 -8.211 -6.02 1 97.56 187 LEU A N 1
ATOM 1433 C CA . LEU A 1 187 ? 18.453 -9.664 -6.055 1 97.56 187 LEU A CA 1
ATOM 1434 C C . LEU A 1 187 ? 19.719 -10.234 -6.688 1 97.56 187 LEU A C 1
ATOM 1436 O O . LEU A 1 187 ? 20.156 -11.336 -6.336 1 97.56 187 LEU A O 1
ATOM 1440 N N . ARG A 1 188 ? 20.281 -9.461 -7.578 1 96.62 188 ARG A N 1
ATOM 1441 C CA . ARG A 1 188 ? 21.469 -9.93 -8.289 1 96.62 188 ARG A CA 1
ATOM 1442 C C . ARG A 1 188 ? 22.703 -9.859 -7.398 1 96.62 188 ARG A C 1
ATOM 1444 O O . ARG A 1 188 ? 23.703 -10.523 -7.668 1 96.62 188 ARG A O 1
ATOM 1451 N N . THR A 1 189 ? 22.641 -9.062 -6.332 1 92.75 189 THR A N 1
ATOM 1452 C CA . THR A 1 189 ? 23.828 -8.828 -5.516 1 92.75 189 THR A CA 1
ATOM 1453 C C . THR A 1 189 ? 23.812 -9.727 -4.277 1 92.75 189 THR A C 1
ATOM 1455 O O . THR A 1 189 ? 24.797 -9.789 -3.547 1 92.75 189 THR A O 1
ATOM 1458 N N . GLY A 1 190 ? 22.781 -10.445 -3.98 1 84.25 190 GLY A N 1
ATOM 1459 C CA . GLY A 1 190 ? 22.672 -11.273 -2.791 1 84.25 190 GLY A CA 1
ATOM 1460 C C . GLY A 1 190 ? 22.344 -10.484 -1.542 1 84.25 190 GLY A C 1
ATOM 1461 O O . GLY A 1 190 ? 22.75 -10.852 -0.438 1 84.25 190 GLY A O 1
ATOM 1462 N N . ALA A 1 191 ? 21.703 -9.398 -1.69 1 81.44 191 ALA A N 1
ATOM 1463 C CA . ALA A 1 191 ? 21.328 -8.523 -0.58 1 81.44 191 ALA A CA 1
ATOM 1464 C C . ALA A 1 191 ? 20.375 -9.234 0.386 1 81.44 191 ALA A C 1
ATOM 1466 O O . ALA A 1 191 ? 20.219 -8.812 1.531 1 81.44 191 ALA A O 1
ATOM 1467 N N . LEU A 1 192 ? 19.719 -10.289 -0.046 1 82.25 192 LEU A N 1
ATOM 1468 C CA . LEU A 1 192 ? 18.875 -11.109 0.814 1 82.25 192 LEU A CA 1
ATOM 1469 C C . LEU A 1 192 ? 19.391 -12.547 0.858 1 82.25 192 LEU A C 1
ATOM 1471 O O . LEU A 1 192 ? 19.922 -13.055 -0.133 1 82.25 192 LEU A O 1
ATOM 1475 N N . MET B 1 1 ? 4.551 37.094 20.328 1 42.5 1 MET B N 1
ATOM 1476 C CA . MET B 1 1 ? 3.234 37.125 20.953 1 42.5 1 MET B CA 1
ATOM 1477 C C . MET B 1 1 ? 2.193 36.406 20.094 1 42.5 1 MET B C 1
ATOM 1479 O O . MET B 1 1 ? 1.338 35.688 20.609 1 42.5 1 MET B O 1
ATOM 1483 N N . SER B 1 2 ? 2.107 36.719 18.656 1 48.66 2 SER B N 1
ATOM 1484 C CA . SER B 1 2 ? 1.226 36.25 17.594 1 48.66 2 SER B CA 1
ATOM 1485 C C . SER B 1 2 ? 1.411 34.75 17.375 1 48.66 2 SER B C 1
ATOM 1487 O O . SER B 1 2 ? 0.437 34 17.172 1 48.66 2 SER B O 1
ATOM 1489 N N . ASP B 1 3 ? 2.703 34.281 17.5 1 63.34 3 ASP B N 1
ATOM 1490 C CA . ASP B 1 3 ? 3.104 32.906 17.328 1 63.34 3 ASP B CA 1
ATOM 1491 C C . ASP B 1 3 ? 2.625 32.031 18.5 1 63.34 3 ASP B C 1
ATOM 1493 O O . ASP B 1 3 ? 2.188 30.906 18.297 1 63.34 3 ASP B O 1
ATOM 1497 N N . THR B 1 4 ? 2.193 32.844 19.484 1 86.44 4 THR B N 1
ATOM 1498 C CA . THR B 1 4 ? 1.767 32.156 20.703 1 86.44 4 THR B CA 1
ATOM 1499 C C . THR B 1 4 ? 0.261 31.906 20.688 1 86.44 4 THR B C 1
ATOM 1501 O O . THR B 1 4 ? -0.195 30.812 21.016 1 86.44 4 THR B O 1
ATOM 1504 N N . THR B 1 5 ? -0.444 33 20.094 1 92.94 5 THR B N 1
ATOM 1505 C CA . THR B 1 5 ? -1.896 32.875 20.078 1 92.94 5 THR B CA 1
ATOM 1506 C C . THR B 1 5 ? -2.328 31.812 19.078 1 92.94 5 THR B C 1
ATOM 1508 O O . THR B 1 5 ? -3.201 30.984 19.375 1 92.94 5 THR B O 1
ATOM 1511 N N . ARG B 1 6 ? -1.681 31.906 17.984 1 95.06 6 ARG B N 1
ATOM 1512 C CA . ARG B 1 6 ? -1.984 30.922 16.953 1 95.06 6 ARG B CA 1
ATOM 1513 C C . ARG B 1 6 ? -1.784 29.5 17.469 1 95.06 6 ARG B C 1
ATOM 1515 O O . ARG B 1 6 ? -2.623 28.625 17.25 1 95.06 6 ARG B O 1
ATOM 1522 N N . SER B 1 7 ? -0.718 29.328 18.172 1 95.44 7 SER B N 1
ATOM 1523 C CA . SER B 1 7 ? -0.411 28.031 18.734 1 95.44 7 SER B CA 1
ATOM 1524 C C . SER B 1 7 ? -1.448 27.625 19.781 1 95.44 7 SER B C 1
ATOM 1526 O O . SER B 1 7 ? -1.856 26.469 19.844 1 95.44 7 SER B O 1
ATOM 1528 N N . ARG B 1 8 ? -1.889 28.562 20.531 1 95.88 8 ARG B N 1
ATOM 1529 C CA . ARG B 1 8 ? -2.904 28.281 21.547 1 95.88 8 ARG B CA 1
ATOM 1530 C C . ARG B 1 8 ? -4.223 27.875 20.906 1 95.88 8 ARG B C 1
ATOM 1532 O O . ARG B 1 8 ? -4.906 26.969 21.391 1 95.88 8 ARG B O 1
ATOM 1539 N N . ILE B 1 9 ? -4.484 28.594 19.859 1 96.88 9 ILE B N 1
ATOM 1540 C CA . ILE B 1 9 ? -5.711 28.266 19.141 1 96.88 9 ILE B CA 1
ATOM 1541 C C . ILE B 1 9 ? -5.621 26.859 18.578 1 96.88 9 ILE B C 1
ATOM 1543 O O . ILE B 1 9 ? -6.562 26.062 18.719 1 96.88 9 ILE B O 1
ATOM 1547 N N . LEU B 1 10 ? -4.5 26.531 18.047 1 96.62 10 LEU B N 1
ATOM 1548 C CA . LEU B 1 10 ? -4.312 25.203 17.484 1 96.62 10 LEU B CA 1
ATOM 1549 C C . LEU B 1 10 ? -4.387 24.125 18.562 1 96.62 10 LEU B C 1
ATOM 1551 O O . LEU B 1 10 ? -4.996 23.062 18.344 1 96.62 10 LEU B O 1
ATOM 1555 N N . GLU B 1 11 ? -3.826 24.359 19.672 1 96.56 11 GLU B N 1
ATOM 1556 C CA . GLU B 1 11 ? -3.852 23.406 20.781 1 96.56 11 GLU B CA 1
ATOM 1557 C C . GLU B 1 11 ? -5.277 23.188 21.281 1 96.56 11 GLU B C 1
ATOM 1559 O O . GLU B 1 11 ? -5.672 22.047 21.547 1 96.56 11 GLU B O 1
ATOM 1564 N N . ALA B 1 12 ? -5.988 24.234 21.391 1 96.81 12 ALA B N 1
ATOM 1565 C CA . ALA B 1 12 ? -7.387 24.125 21.812 1 96.81 12 ALA B CA 1
ATOM 1566 C C . ALA B 1 12 ? -8.211 23.359 20.781 1 96.81 12 ALA B C 1
ATOM 1568 O O . ALA B 1 12 ? -9.047 22.531 21.141 1 96.81 12 ALA B O 1
ATOM 1569 N N . ALA B 1 13 ? -7.98 23.703 19.516 1 97.12 13 ALA B N 1
ATOM 1570 C CA . ALA B 1 13 ? -8.688 23 18.438 1 97.12 13 ALA B CA 1
ATOM 1571 C C . ALA B 1 13 ? -8.406 21.5 18.484 1 97.12 13 ALA B C 1
ATOM 1573 O O . ALA B 1 13 ? -9.312 20.688 18.312 1 97.12 13 ALA B O 1
ATOM 1574 N N . GLU B 1 14 ? -7.148 21.125 18.703 1 95.75 14 GLU B N 1
ATOM 1575 C CA . GLU B 1 14 ? -6.77 19.719 18.797 1 95.75 14 GLU B CA 1
ATOM 1576 C C . GLU B 1 14 ? -7.488 19.031 19.953 1 95.75 14 GLU B C 1
ATOM 1578 O O . GLU B 1 14 ? -7.961 17.906 19.812 1 95.75 14 GLU B O 1
ATOM 1583 N N . LEU B 1 15 ? -7.527 19.734 21.047 1 95.19 15 LEU B N 1
ATOM 1584 C CA . LEU B 1 15 ? -8.203 19.203 22.219 1 95.19 15 LEU B CA 1
ATOM 1585 C C . LEU B 1 15 ? -9.68 18.953 21.938 1 95.19 15 LEU B C 1
ATOM 1587 O O . LEU B 1 15 ? -10.203 17.875 22.25 1 95.19 15 LEU B O 1
ATOM 1591 N N . LEU B 1 16 ? -10.297 19.891 21.344 1 96.12 16 LEU B N 1
ATOM 1592 C CA . LEU B 1 16 ? -11.727 19.797 21.078 1 96.12 16 LEU B CA 1
ATOM 1593 C C . LEU B 1 16 ? -11.992 18.781 19.969 1 96.12 16 LEU B C 1
ATOM 1595 O O . LEU B 1 16 ? -13.016 18.094 19.984 1 96.12 16 LEU B O 1
ATOM 1599 N N . LEU B 1 17 ? -11.109 18.688 19.031 1 95.75 17 LEU B N 1
ATOM 1600 C CA . LEU B 1 17 ? -11.211 17.688 17.969 1 95.75 17 LEU B CA 1
ATOM 1601 C C . LEU B 1 17 ? -11.18 16.281 18.531 1 95.75 17 LEU B C 1
ATOM 1603 O O . LEU B 1 17 ? -11.953 15.414 18.109 1 95.75 17 LEU B O 1
ATOM 1607 N N . ARG B 1 18 ? -10.289 16.094 19.469 1 92.88 18 ARG B N 1
ATOM 1608 C CA . ARG B 1 18 ? -10.164 14.789 20.094 1 92.88 18 ARG B CA 1
ATOM 1609 C C . ARG B 1 18 ? -11.422 14.438 20.891 1 92.88 18 ARG B C 1
ATOM 1611 O O . ARG B 1 18 ? -11.844 13.281 20.922 1 92.88 18 ARG B O 1
ATOM 1618 N N . ARG B 1 19 ? -12.078 15.438 21.422 1 92.44 19 ARG B N 1
ATOM 1619 C CA . ARG B 1 19 ? -13.227 15.219 22.297 1 92.44 19 ARG B CA 1
ATOM 1620 C C . ARG B 1 19 ? -14.508 15.055 21.469 1 92.44 19 ARG B C 1
ATOM 1622 O O . ARG B 1 19 ? -15.32 14.172 21.766 1 92.44 19 ARG B O 1
ATOM 1629 N N . HIS B 1 20 ? -14.609 15.93 20.391 1 92.19 20 HIS B N 1
ATOM 1630 C CA . HIS B 1 20 ? -15.922 16.047 19.75 1 92.19 20 HIS B CA 1
ATOM 1631 C C . HIS B 1 20 ? -15.875 15.562 18.312 1 92.19 20 HIS B C 1
ATOM 1633 O O . HIS B 1 20 ? -16.922 15.344 17.703 1 92.19 20 HIS B O 1
ATOM 1639 N N . GLY B 1 21 ? -14.719 15.414 17.75 1 94 21 GLY B N 1
ATOM 1640 C CA . GLY B 1 21 ? -14.594 15.07 16.344 1 94 21 GLY B CA 1
ATOM 1641 C C . GLY B 1 21 ? -14.68 16.266 15.422 1 94 21 GLY B C 1
ATOM 1642 O O . GLY B 1 21 ? -15.062 17.359 15.859 1 94 21 GLY B O 1
ATOM 1643 N N . PRO B 1 22 ? -14.328 16.078 14.219 1 93.19 22 PRO B N 1
ATOM 1644 C CA . PRO B 1 22 ? -14.258 17.188 13.266 1 93.19 22 PRO B CA 1
ATOM 1645 C C . PRO B 1 22 ? -15.633 17.75 12.914 1 93.19 22 PRO B C 1
ATOM 1647 O O . PRO B 1 22 ? -15.758 18.938 12.617 1 93.19 22 PRO B O 1
ATOM 1650 N N . ALA B 1 23 ? -16.594 16.938 12.898 1 91.81 23 ALA B N 1
ATOM 1651 C CA . ALA B 1 23 ? -17.922 17.391 12.508 1 91.81 23 ALA B CA 1
ATOM 1652 C C . ALA B 1 23 ? -18.5 18.375 13.516 1 91.81 23 ALA B C 1
ATOM 1654 O O . ALA B 1 23 ? -19.141 19.359 13.133 1 91.81 23 ALA B O 1
ATOM 1655 N N . LYS B 1 24 ? -18.25 18.25 14.68 1 93.25 24 LYS B N 1
ATOM 1656 C CA . LYS B 1 24 ? -18.875 19.031 15.742 1 93.25 24 LYS B CA 1
ATOM 1657 C C . LYS B 1 24 ? -17.984 20.219 16.156 1 93.25 24 LYS B C 1
ATOM 1659 O O . LYS B 1 24 ? -18.438 21.125 16.844 1 93.25 24 LYS B O 1
ATOM 1664 N N . LEU B 1 25 ? -16.75 20.172 15.781 1 94.62 25 LEU B N 1
ATOM 1665 C CA . LEU B 1 25 ? -15.844 21.25 16.125 1 94.62 25 LEU B CA 1
ATOM 1666 C C . LEU B 1 25 ? -16.234 22.547 15.406 1 94.62 25 LEU B C 1
ATOM 1668 O O . LEU B 1 25 ? -16.469 22.531 14.195 1 94.62 25 LEU B O 1
ATOM 1672 N N . THR B 1 26 ? -16.328 23.641 16.203 1 92.5 26 THR B N 1
ATOM 1673 C CA 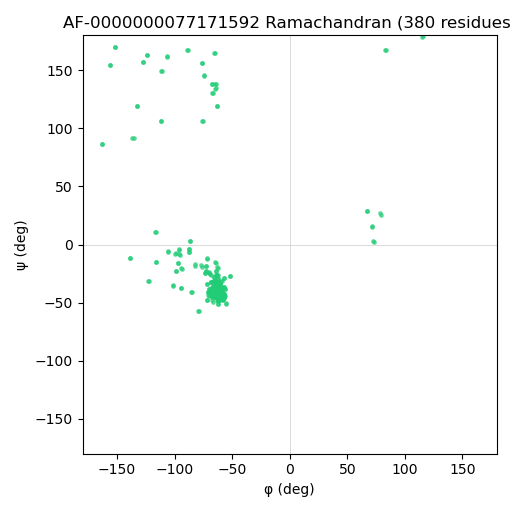. THR B 1 26 ? -16.562 24.953 15.594 1 92.5 26 THR B CA 1
ATOM 1674 C C . THR B 1 26 ? -15.523 25.953 16.078 1 92.5 26 THR B C 1
ATOM 1676 O O . THR B 1 26 ? -14.906 25.781 17.125 1 92.5 26 THR B O 1
ATOM 1679 N N . VAL B 1 27 ? -15.383 26.969 15.242 1 93.94 27 VAL B N 1
ATOM 1680 C CA . VAL B 1 27 ? -14.492 28.062 15.625 1 93.94 27 VAL B CA 1
ATOM 1681 C C . VAL B 1 27 ? -15.008 28.719 16.906 1 93.94 27 VAL B C 1
ATOM 1683 O O . VAL B 1 27 ? -14.219 29.109 17.766 1 93.94 27 VAL B O 1
ATOM 1686 N N . THR B 1 28 ? -16.281 28.719 17.047 1 92.81 28 THR B N 1
ATOM 1687 C CA . THR B 1 28 ? -16.922 29.297 18.234 1 92.81 28 THR B CA 1
ATOM 1688 C C . THR B 1 28 ? -16.562 28.5 19.484 1 92.81 28 THR B C 1
ATOM 1690 O O . THR B 1 28 ? -16.297 29.078 20.531 1 92.81 28 THR B O 1
ATOM 1693 N N . ASP B 1 29 ? -16.562 27.219 19.359 1 94.06 29 ASP B N 1
ATOM 1694 C CA . ASP B 1 29 ? -16.203 26.359 20.469 1 94.06 29 ASP B CA 1
ATOM 1695 C C . ASP B 1 29 ? -14.75 26.609 20.906 1 94.06 29 ASP B C 1
ATOM 1697 O O . ASP B 1 29 ? -14.445 26.641 22.094 1 94.06 29 ASP B O 1
ATOM 1701 N N . VAL B 1 30 ? -13.891 26.812 19.938 1 96.75 30 VAL B N 1
ATOM 1702 C CA . VAL B 1 30 ? -12.477 27.062 20.203 1 96.75 30 VAL B CA 1
ATOM 1703 C C . VAL B 1 30 ? -12.32 28.422 20.906 1 96.75 30 VAL B C 1
ATOM 1705 O O . VAL B 1 30 ? -11.609 28.531 21.906 1 96.75 30 VAL B O 1
ATOM 1708 N N . ALA B 1 31 ? -13.008 29.391 20.391 1 96.88 31 ALA B N 1
ATOM 1709 C CA . ALA B 1 31 ? -12.984 30.719 21 1 96.88 31 ALA B CA 1
ATOM 1710 C C . ALA B 1 31 ? -13.453 30.672 22.453 1 96.88 31 ALA B C 1
ATOM 1712 O O . ALA B 1 31 ? -12.781 31.188 23.344 1 96.88 31 ALA B O 1
ATOM 1713 N N . ARG B 1 32 ? -14.547 30 22.672 1 96.44 32 ARG B N 1
ATOM 1714 C CA . ARG B 1 32 ? -15.125 29.859 24 1 96.44 32 ARG B CA 1
ATOM 1715 C C . ARG B 1 32 ? -14.164 29.156 24.953 1 96.44 32 ARG B C 1
ATOM 1717 O O . ARG B 1 32 ? -14 29.562 26.094 1 96.44 32 ARG B O 1
ATOM 1724 N N . HIS B 1 33 ? -13.586 28.156 24.422 1 96.56 33 HIS B N 1
ATOM 1725 C CA . HIS B 1 33 ? -12.656 27.375 25.234 1 96.56 33 HIS B CA 1
ATOM 1726 C C . HIS B 1 33 ? -11.477 28.219 25.688 1 96.56 33 HIS B C 1
ATOM 1728 O O . HIS B 1 33 ? -10.969 28.031 26.797 1 96.56 33 HIS B O 1
ATOM 1734 N N . LEU B 1 34 ? -11.055 29.141 24.859 1 96.94 34 LEU B N 1
ATOM 1735 C CA . LEU B 1 34 ? -9.867 29.938 25.156 1 96.94 34 LEU B CA 1
ATOM 1736 C C . LEU B 1 34 ? -10.242 31.266 25.781 1 96.94 34 LEU B C 1
ATOM 1738 O O . LEU B 1 34 ? -9.367 32.062 26.125 1 96.94 34 LEU B O 1
ATOM 1742 N N . GLY B 1 35 ? -11.555 31.531 25.891 1 96.5 35 GLY B N 1
ATOM 1743 C CA . GLY B 1 35 ? -11.992 32.812 26.391 1 96.5 35 GLY B CA 1
ATOM 1744 C C . GLY B 1 35 ? -11.664 33.969 25.469 1 96.5 35 GLY B C 1
ATOM 1745 O O . GLY B 1 35 ? -11.312 35.062 25.938 1 96.5 35 GLY B O 1
ATOM 1746 N N . MET B 1 36 ? -11.617 33.656 24.266 1 94 36 MET B N 1
ATOM 1747 C CA . MET B 1 36 ? -11.352 34.688 23.234 1 94 36 MET B CA 1
ATOM 1748 C C . MET B 1 36 ? -12.617 35 22.453 1 94 36 MET B C 1
ATOM 1750 O O . MET B 1 36 ? -13.594 34.25 22.484 1 94 36 MET B O 1
ATOM 1754 N N . SER B 1 37 ? -12.555 36.156 21.797 1 93.62 37 SER B N 1
ATOM 1755 C CA . SER B 1 37 ? -13.641 36.469 20.875 1 93.62 37 SER B CA 1
ATOM 1756 C C . SER B 1 37 ? -13.516 35.688 19.594 1 93.62 37 SER B C 1
ATOM 1758 O O . SER B 1 37 ? -12.422 35.25 19.219 1 93.62 37 SER B O 1
ATOM 1760 N N . HIS B 1 38 ? -14.664 35.531 18.938 1 91.94 38 HIS B N 1
ATOM 1761 C CA . HIS B 1 38 ? -14.664 34.938 17.625 1 91.94 38 HIS B CA 1
ATOM 1762 C C . HIS B 1 38 ? -13.758 35.688 16.656 1 91.94 38 HIS B C 1
ATOM 1764 O O . HIS B 1 38 ? -13.016 35.062 15.883 1 91.94 38 HIS B O 1
ATOM 1770 N N . ALA B 1 39 ? -13.781 36.969 16.797 1 92.75 39 ALA B N 1
ATOM 1771 C CA . ALA B 1 39 ? -13 37.812 15.898 1 92.75 39 ALA B CA 1
ATOM 1772 C C . ALA B 1 39 ? -11.508 37.562 16.062 1 92.75 39 ALA B C 1
ATOM 1774 O O . ALA B 1 39 ? -10.75 37.562 15.094 1 92.75 39 ALA B O 1
ATOM 1775 N N . ASN B 1 40 ? -11.156 37.312 17.219 1 94.19 40 ASN B N 1
ATOM 1776 C CA . ASN B 1 40 ? -9.75 37.062 17.516 1 94.19 40 ASN B CA 1
ATOM 1777 C C . ASN B 1 40 ? -9.266 35.781 16.859 1 94.19 40 ASN B C 1
ATOM 1779 O O . ASN B 1 40 ? -8.172 35.719 16.297 1 94.19 40 ASN B O 1
ATOM 1783 N N . VAL B 1 41 ? -10.07 34.688 16.906 1 95.62 41 VAL B N 1
ATOM 1784 C CA . VAL B 1 41 ? -9.703 33.438 16.266 1 95.62 41 VAL B CA 1
ATOM 1785 C C . VAL B 1 41 ? -9.68 33.594 14.75 1 95.62 41 VAL B C 1
ATOM 1787 O O . VAL B 1 41 ? -8.758 33.125 14.078 1 95.62 41 VAL B O 1
ATOM 1790 N N . TYR B 1 42 ? -10.594 34.375 14.242 1 94.44 42 TYR B N 1
ATOM 1791 C CA . TYR B 1 42 ? -10.734 34.562 12.797 1 94.44 42 TYR B CA 1
ATOM 1792 C C . TYR B 1 42 ? -9.594 35.406 12.25 1 94.44 42 TYR B C 1
ATOM 1794 O O . TYR B 1 42 ? -9.297 35.375 11.055 1 94.44 42 TYR B O 1
ATOM 1802 N N . ARG B 1 43 ? -8.969 36.219 13.148 1 95.06 43 ARG B N 1
ATOM 1803 C CA . ARG B 1 43 ? -7.785 36.938 12.734 1 95.06 43 ARG B CA 1
ATOM 1804 C C . ARG B 1 43 ? -6.652 36 12.352 1 95.06 43 ARG B C 1
ATOM 1806 O O . ARG B 1 43 ? -5.832 36.312 11.492 1 95.06 43 ARG B O 1
ATOM 1813 N N . HIS B 1 44 ? -6.68 34.812 12.938 1 95.69 44 HIS B N 1
ATOM 1814 C CA . HIS B 1 44 ? -5.613 33.844 12.719 1 95.69 44 HIS B CA 1
ATOM 1815 C C . HIS B 1 44 ? -6.039 32.781 11.719 1 95.69 44 HIS B C 1
ATOM 1817 O O . HIS B 1 44 ? -5.207 32.25 10.977 1 95.69 44 HIS B O 1
ATOM 1823 N N . PHE B 1 45 ? -7.293 32.438 11.781 1 96.62 45 PHE B N 1
ATOM 1824 C CA . PHE B 1 45 ? -7.852 31.422 10.883 1 96.62 45 PHE B CA 1
ATOM 1825 C C . PHE B 1 45 ? -9.164 31.906 10.273 1 96.62 45 PHE B C 1
ATOM 1827 O O . PHE B 1 45 ? -10.172 32.031 10.969 1 96.62 45 PHE B O 1
ATOM 1834 N N . ALA B 1 46 ? -9.133 31.984 9.055 1 94.94 46 ALA B N 1
ATOM 1835 C CA . ALA B 1 46 ? -10.203 32.688 8.336 1 94.94 46 ALA B CA 1
ATOM 1836 C C . ALA B 1 46 ? -11.484 31.844 8.336 1 94.94 46 ALA B C 1
ATOM 1838 O O . ALA B 1 46 ? -12.578 32.375 8.156 1 94.94 46 ALA B O 1
ATOM 1839 N N . SER B 1 47 ? -11.328 30.531 8.477 1 94.38 47 SER B N 1
ATOM 1840 C CA . SER B 1 47 ? -12.477 29.625 8.453 1 94.38 47 SER B CA 1
ATOM 1841 C C . SER B 1 47 ? -12.203 28.375 9.281 1 94.38 47 SER B C 1
ATOM 1843 O O . SER B 1 47 ? -11.07 28.125 9.703 1 94.38 47 SER B O 1
ATOM 1845 N N . LYS B 1 48 ? -13.195 27.625 9.484 1 94.38 48 LYS B N 1
ATOM 1846 C CA . LYS B 1 48 ? -13.039 26.312 10.125 1 94.38 48 LYS B CA 1
ATOM 1847 C C . LYS B 1 48 ? -12.117 25.422 9.312 1 94.38 48 LYS B C 1
ATOM 1849 O O . LYS B 1 48 ? -11.297 24.688 9.875 1 94.38 48 LYS B O 1
ATOM 1854 N N . ALA B 1 49 ? -12.289 25.5 7.98 1 95.56 49 ALA B N 1
ATOM 1855 C CA . ALA B 1 49 ? -11.445 24.688 7.094 1 95.56 49 ALA B CA 1
ATOM 1856 C C . ALA B 1 49 ? -9.977 25.062 7.258 1 95.56 49 ALA B C 1
ATOM 1858 O O . ALA B 1 49 ? -9.117 24.188 7.316 1 95.56 49 ALA B O 1
ATOM 1859 N N . ASP B 1 50 ? -9.727 26.328 7.383 1 96.69 50 ASP B N 1
ATOM 1860 C CA . ASP B 1 50 ? -8.352 26.781 7.57 1 96.69 50 ASP B CA 1
ATOM 1861 C C . ASP B 1 50 ? -7.785 26.281 8.898 1 96.69 50 ASP B C 1
ATOM 1863 O O . ASP B 1 50 ? -6.605 25.938 8.992 1 96.69 50 ASP B O 1
ATOM 1867 N N . LEU B 1 51 ? -8.633 26.344 9.859 1 96.44 51 LEU B N 1
ATOM 1868 C CA . LEU B 1 51 ? -8.234 25.844 11.172 1 96.44 51 LEU B CA 1
ATOM 1869 C C . LEU B 1 51 ? -7.926 24.344 11.117 1 96.44 51 LEU B C 1
ATOM 1871 O O . LEU B 1 51 ? -6.883 23.906 11.609 1 96.44 51 LEU B O 1
ATOM 1875 N N . LEU B 1 52 ? -8.742 23.562 10.453 1 96.75 52 LEU B N 1
ATOM 1876 C CA . LEU B 1 52 ? -8.555 22.109 10.344 1 96.75 52 LEU B CA 1
ATOM 1877 C C . LEU B 1 52 ? -7.328 21.781 9.508 1 96.75 52 LEU B C 1
ATOM 1879 O O . LEU B 1 52 ? -6.594 20.844 9.812 1 96.75 52 LEU B O 1
ATOM 1883 N N . ASP B 1 53 ? -7.098 22.562 8.453 1 97.75 53 ASP B N 1
ATOM 1884 C CA . ASP B 1 53 ? -5.879 22.406 7.668 1 97.75 53 ASP B CA 1
ATOM 1885 C C . ASP B 1 53 ? -4.637 22.562 8.539 1 97.75 53 ASP B C 1
ATOM 1887 O O . ASP B 1 53 ? -3.713 21.75 8.469 1 97.75 53 ASP B O 1
ATOM 1891 N N . ALA B 1 54 ? -4.699 23.562 9.344 1 97.31 54 ALA B N 1
ATOM 1892 C CA . ALA B 1 54 ? -3.549 23.859 10.188 1 97.31 54 ALA B CA 1
ATOM 1893 C C . ALA B 1 54 ? -3.344 22.766 11.242 1 97.31 54 ALA B C 1
ATOM 1895 O O . ALA B 1 54 ? -2.209 22.406 11.555 1 97.31 54 ALA B O 1
ATOM 1896 N N . VAL B 1 55 ? -4.395 22.25 11.773 1 96.56 55 VAL B N 1
ATOM 1897 C CA . VAL B 1 55 ? -4.324 21.156 12.742 1 96.56 55 VAL B CA 1
ATOM 1898 C C . VAL B 1 55 ? -3.729 19.922 12.078 1 96.56 55 VAL B C 1
ATOM 1900 O O . VAL B 1 55 ? -2.828 19.281 12.625 1 96.56 55 VAL B O 1
ATOM 1903 N N . ALA B 1 56 ? -4.203 19.625 10.898 1 97.31 56 ALA B N 1
ATOM 1904 C CA . ALA B 1 56 ? -3.697 18.484 10.133 1 97.31 56 ALA B CA 1
ATOM 1905 C C . ALA B 1 56 ? -2.211 18.641 9.828 1 97.31 56 ALA B C 1
ATOM 1907 O O . ALA B 1 56 ? -1.432 17.703 9.984 1 97.31 56 ALA B O 1
ATOM 1908 N N . GLU B 1 57 ? -1.872 19.812 9.391 1 97.5 57 GLU B N 1
ATOM 1909 C CA . GLU B 1 57 ? -0.479 20.109 9.07 1 97.5 57 GLU B CA 1
ATOM 1910 C C . GLU B 1 57 ? 0.424 19.906 10.281 1 97.5 57 GLU B C 1
ATOM 1912 O O . GLU B 1 57 ? 1.485 19.281 10.172 1 97.5 57 GLU B O 1
ATOM 1917 N N . ARG B 1 58 ? -0.031 20.438 11.336 1 95.81 58 ARG B N 1
ATOM 1918 C CA . ARG B 1 58 ? 0.745 20.297 12.57 1 95.81 58 ARG B CA 1
ATOM 1919 C C . ARG B 1 58 ? 0.886 18.828 12.969 1 95.81 58 ARG B C 1
ATOM 1921 O O . ARG B 1 58 ? 1.969 18.391 13.359 1 95.81 58 ARG B O 1
ATOM 1928 N N . TRP B 1 59 ? -0.139 18.141 12.859 1 94.62 59 TRP B N 1
ATOM 1929 C CA . TRP B 1 59 ? -0.136 16.719 13.203 1 94.62 59 TRP B CA 1
ATOM 1930 C C . TRP B 1 59 ? 0.831 15.945 12.312 1 94.62 59 TRP B C 1
ATOM 1932 O O . TRP B 1 59 ? 1.643 15.156 12.805 1 94.62 59 TRP B O 1
ATOM 1942 N N . LEU B 1 60 ? 0.768 16.156 11.008 1 96.88 60 LEU B N 1
ATOM 1943 C CA . LEU B 1 60 ? 1.63 15.469 10.062 1 96.88 60 LEU B CA 1
ATOM 1944 C C . LEU B 1 60 ? 3.082 15.898 10.227 1 96.88 60 LEU B C 1
ATOM 1946 O O . LEU B 1 60 ? 4 15.102 10.031 1 96.88 60 LEU B O 1
ATOM 1950 N N . HIS B 1 61 ? 3.254 17.125 10.609 1 95.81 61 HIS B N 1
ATOM 1951 C CA . HIS B 1 61 ? 4.602 17.656 10.758 1 95.81 61 HIS B CA 1
ATOM 1952 C C . HIS B 1 61 ? 5.348 16.953 11.891 1 95.81 61 HIS B C 1
ATOM 1954 O O . HIS B 1 61 ? 6.578 16.859 11.867 1 95.81 61 HIS B O 1
ATOM 1960 N N . THR B 1 62 ? 4.637 16.469 12.852 1 94.62 62 THR B N 1
ATOM 1961 C CA . THR B 1 62 ? 5.289 15.727 13.922 1 94.62 62 THR B CA 1
ATOM 1962 C C . THR B 1 62 ? 6.066 14.539 13.359 1 94.62 62 THR B C 1
ATOM 1964 O O . THR B 1 62 ? 7.105 14.156 13.906 1 94.62 62 THR B O 1
ATOM 1967 N N . VAL B 1 63 ? 5.637 14 12.242 1 96.06 63 VAL B N 1
ATOM 1968 C CA . VAL B 1 63 ? 6.309 12.875 11.609 1 96.06 63 VAL B CA 1
ATOM 1969 C C . VAL B 1 63 ? 7.523 13.367 10.828 1 96.06 63 VAL B C 1
ATOM 1971 O O . VAL B 1 63 ? 8.656 12.969 11.109 1 96.06 63 VAL B O 1
ATOM 1974 N N . SER B 1 64 ? 7.254 14.305 9.867 1 97.56 64 SER B N 1
ATOM 1975 C CA . SER B 1 64 ? 8.336 14.766 9.008 1 97.56 64 SER B CA 1
ATOM 1976 C C . SER B 1 64 ? 9.406 15.492 9.805 1 97.56 64 SER B C 1
ATOM 1978 O O . SER B 1 64 ? 10.594 15.398 9.484 1 97.56 64 SER B O 1
ATOM 1980 N N . GLY B 1 65 ? 8.961 16.219 10.867 1 97.69 65 GLY B N 1
ATOM 1981 C CA . GLY B 1 65 ? 9.906 16.938 11.711 1 97.69 65 GLY B CA 1
ATOM 1982 C C . GLY B 1 65 ? 10.859 16 12.445 1 97.69 65 GLY B C 1
ATOM 1983 O O . GLY B 1 65 ? 12.047 16.312 12.602 1 97.69 65 GLY B O 1
ATOM 1984 N N . ALA B 1 66 ? 10.383 14.883 12.867 1 97.69 66 ALA B N 1
ATOM 1985 C CA . ALA B 1 66 ? 11.195 13.914 13.594 1 97.69 66 ALA B CA 1
ATOM 1986 C C . ALA B 1 66 ? 12.219 13.258 12.68 1 97.69 66 ALA B C 1
ATOM 1988 O O . ALA B 1 66 ? 13.266 12.789 13.141 1 97.69 66 ALA B O 1
ATOM 1989 N N . LEU B 1 67 ? 11.969 13.227 11.398 1 98.62 67 LEU B N 1
ATOM 1990 C CA . LEU B 1 67 ? 12.82 12.531 10.445 1 98.62 67 LEU B CA 1
ATOM 1991 C C . LEU B 1 67 ? 13.852 13.477 9.844 1 98.62 67 LEU B C 1
ATOM 1993 O O . LEU B 1 67 ? 14.875 13.039 9.305 1 98.62 67 LEU B O 1
ATOM 1997 N N . GLU B 1 68 ? 13.57 14.773 9.914 1 98.56 68 GLU B N 1
ATOM 1998 C CA . GLU B 1 68 ? 14.406 15.781 9.266 1 98.56 68 GLU B CA 1
ATOM 1999 C C . GLU B 1 68 ? 15.852 15.703 9.75 1 98.56 68 GLU B C 1
ATOM 2001 O O . GLU B 1 68 ? 16.781 15.75 8.945 1 98.56 68 GLU B O 1
ATOM 2006 N N . PRO B 1 69 ? 16.109 15.531 11.07 1 98.5 69 PRO B N 1
ATOM 2007 C CA . PRO B 1 69 ? 17.5 15.438 11.523 1 98.5 69 PRO B CA 1
ATOM 2008 C C . PRO B 1 69 ? 18.234 14.258 10.906 1 98.5 69 PRO B C 1
ATOM 2010 O O . PRO B 1 69 ? 19.453 14.336 10.68 1 98.5 69 PRO B O 1
ATOM 2013 N N . ILE B 1 70 ? 17.562 13.133 10.656 1 98.56 70 ILE B N 1
ATOM 2014 C CA . ILE B 1 70 ? 18.188 11.977 10.023 1 98.56 70 ILE B CA 1
ATOM 2015 C C . ILE B 1 70 ? 18.609 12.344 8.602 1 98.56 70 ILE B C 1
ATOM 2017 O O . ILE B 1 70 ? 19.719 12.031 8.18 1 98.56 70 ILE B O 1
ATOM 2021 N N . ALA B 1 71 ? 17.719 13.047 7.844 1 98.5 71 ALA B N 1
ATOM 2022 C CA . ALA B 1 71 ? 17.969 13.438 6.461 1 98.5 71 ALA B CA 1
ATOM 2023 C C . ALA B 1 71 ? 19.141 14.406 6.367 1 98.5 71 ALA B C 1
ATOM 2025 O O . ALA B 1 71 ? 19.891 14.406 5.379 1 98.5 71 ALA B O 1
ATOM 2026 N N . LEU B 1 72 ? 19.328 15.195 7.418 1 97.94 72 LEU B N 1
ATOM 2027 C CA . LEU B 1 72 ? 20.328 16.266 7.395 1 97.94 72 LEU B CA 1
ATOM 2028 C C . LEU B 1 72 ? 21.625 15.797 8.039 1 97.94 72 LEU B C 1
ATOM 2030 O O . LEU B 1 72 ? 22.641 16.516 7.988 1 97.94 72 LEU B O 1
ATOM 2034 N N . ALA B 1 73 ? 21.578 14.633 8.641 1 97.81 73 ALA B N 1
ATOM 2035 C CA . ALA B 1 73 ? 22.734 14.148 9.398 1 97.81 73 ALA B CA 1
ATOM 2036 C C . ALA B 1 73 ? 23.922 13.891 8.477 1 97.81 73 ALA B C 1
ATOM 2038 O O . ALA B 1 73 ? 23.766 13.891 7.25 1 97.81 73 ALA B O 1
ATOM 2039 N N . ASP B 1 74 ? 25.031 13.766 9.141 1 96.44 74 ASP B N 1
ATOM 2040 C CA . ASP B 1 74 ? 26.234 13.305 8.438 1 96.44 74 ASP B CA 1
ATOM 2041 C C . ASP B 1 74 ? 26.328 11.781 8.461 1 96.44 74 ASP B C 1
ATOM 2043 O O . ASP B 1 74 ? 25.531 11.117 9.125 1 96.44 74 ASP B O 1
ATOM 2047 N N . GLY B 1 75 ? 27.172 11.234 7.684 1 96.88 75 GLY B N 1
ATOM 2048 C CA . GLY B 1 75 ? 27.359 9.789 7.676 1 96.88 75 GLY B CA 1
ATOM 2049 C C . GLY B 1 75 ? 26.953 9.141 6.363 1 96.88 75 GLY B C 1
ATOM 2050 O O . GLY B 1 75 ? 26.562 9.828 5.426 1 96.88 75 GLY B O 1
ATOM 2051 N N . PRO B 1 76 ? 27.141 7.832 6.328 1 98.44 76 PRO B N 1
ATOM 2052 C CA . PRO B 1 76 ? 26.859 7.113 5.082 1 98.44 76 PRO B CA 1
ATOM 2053 C C . PRO B 1 76 ? 25.375 7.168 4.695 1 98.44 76 PRO B C 1
ATOM 2055 O O . PRO B 1 76 ? 24.516 7.031 5.559 1 98.44 76 PRO B O 1
ATOM 2058 N N . ALA B 1 77 ? 25.062 7.438 3.451 1 98.56 77 ALA B N 1
ATOM 2059 C CA . ALA B 1 77 ? 23.703 7.602 2.934 1 98.56 77 ALA B CA 1
ATOM 2060 C C . ALA B 1 77 ? 22.875 6.336 3.158 1 98.56 77 ALA B C 1
ATOM 2062 O O . ALA B 1 77 ? 21.688 6.414 3.482 1 98.56 77 ALA B O 1
ATOM 2063 N N . ALA B 1 78 ? 23.516 5.176 3.025 1 98.38 78 ALA B N 1
ATOM 2064 C CA . ALA B 1 78 ? 22.797 3.916 3.189 1 98.38 78 ALA B CA 1
ATOM 2065 C C . ALA B 1 78 ? 22.266 3.762 4.617 1 98.38 78 ALA B C 1
ATOM 2067 O O . ALA B 1 78 ? 21.141 3.326 4.828 1 98.38 78 ALA B O 1
ATOM 2068 N N . GLU B 1 79 ? 23.078 4.086 5.586 1 98.56 79 GLU B N 1
ATOM 2069 C CA . GLU B 1 79 ? 22.672 4.023 6.984 1 98.56 79 GLU B CA 1
ATOM 2070 C C . GLU B 1 79 ? 21.562 5.031 7.281 1 98.56 79 GLU B C 1
ATOM 2072 O O . GLU B 1 79 ? 20.594 4.715 7.977 1 98.56 79 GLU B O 1
ATOM 2077 N N . ARG B 1 80 ? 21.719 6.25 6.742 1 98.81 80 ARG B N 1
ATOM 2078 C CA . ARG B 1 80 ? 20.703 7.281 6.918 1 98.81 80 ARG B CA 1
ATOM 2079 C C . ARG B 1 80 ? 19.375 6.859 6.277 1 98.81 80 ARG B C 1
ATOM 2081 O O . ARG B 1 80 ? 18.312 7.113 6.832 1 98.81 80 ARG B O 1
ATOM 2088 N N . LEU B 1 81 ? 19.453 6.227 5.074 1 98.81 81 LEU B N 1
ATOM 2089 C CA . LEU B 1 81 ? 18.25 5.742 4.398 1 98.81 81 LEU B CA 1
ATOM 2090 C C . LEU B 1 81 ? 17.516 4.73 5.266 1 98.81 81 LEU B C 1
ATOM 2092 O O . LEU B 1 81 ? 16.297 4.832 5.441 1 98.81 81 LEU B O 1
ATOM 2096 N N . GLU B 1 82 ? 18.219 3.783 5.82 1 98.75 82 GLU B N 1
ATOM 2097 C CA . GLU B 1 82 ? 17.609 2.777 6.691 1 98.75 82 GLU B CA 1
ATOM 2098 C C . GLU B 1 82 ? 17.016 3.412 7.941 1 98.75 82 GLU B C 1
ATOM 2100 O O . GLU B 1 82 ? 15.875 3.129 8.305 1 98.75 82 GLU B O 1
ATOM 2105 N N . ASP B 1 83 ? 17.781 4.277 8.602 1 98.75 83 ASP B N 1
ATOM 2106 C CA . ASP B 1 83 ? 17.312 4.949 9.805 1 98.75 83 ASP B CA 1
ATOM 2107 C C . ASP B 1 83 ? 16.062 5.777 9.523 1 98.75 83 ASP B C 1
ATOM 2109 O O . ASP B 1 83 ? 15.125 5.801 10.32 1 98.75 83 ASP B O 1
ATOM 2113 N N . TRP B 1 84 ? 16.094 6.477 8.414 1 98.88 84 TRP B N 1
ATOM 2114 C CA . TRP B 1 84 ? 14.977 7.324 8.016 1 98.88 84 TRP B CA 1
ATOM 2115 C C . TRP B 1 84 ? 13.719 6.488 7.781 1 98.88 84 TRP B C 1
ATOM 2117 O O . TRP B 1 84 ? 12.656 6.793 8.328 1 98.88 84 TRP B O 1
ATOM 2127 N N . ALA B 1 85 ? 13.844 5.414 6.953 1 98.81 85 ALA B N 1
ATOM 2128 C CA . ALA B 1 85 ? 12.703 4.574 6.617 1 98.81 85 ALA B CA 1
ATOM 2129 C C . ALA B 1 85 ? 12.164 3.859 7.855 1 98.81 85 ALA B C 1
ATOM 2131 O O . ALA B 1 85 ? 10.953 3.807 8.078 1 98.81 85 ALA B O 1
ATOM 2132 N N . VAL B 1 86 ? 13.016 3.287 8.68 1 98.62 86 VAL B N 1
ATOM 2133 C CA . VAL B 1 86 ? 12.617 2.625 9.922 1 98.62 86 VAL B CA 1
ATOM 2134 C C . VAL B 1 86 ? 12.008 3.643 10.875 1 98.62 86 VAL B C 1
ATOM 2136 O O . VAL B 1 86 ? 11.008 3.357 11.539 1 98.62 86 VAL B O 1
ATOM 2139 N N . GLY B 1 87 ? 12.617 4.836 10.93 1 98.5 87 GLY B N 1
ATOM 2140 C CA . GLY B 1 87 ? 12.047 5.906 11.734 1 98.5 87 GLY B CA 1
ATOM 2141 C C . GLY B 1 87 ? 10.641 6.285 11.32 1 98.5 87 GLY B C 1
ATOM 2142 O O . GLY B 1 87 ? 9.781 6.508 12.172 1 98.5 87 GLY B O 1
ATOM 2143 N N . LEU B 1 88 ? 10.43 6.41 10.031 1 98.69 88 LEU B N 1
ATOM 2144 C CA . LEU B 1 88 ? 9.094 6.711 9.523 1 98.69 88 LEU B CA 1
ATOM 2145 C C . LEU B 1 88 ? 8.094 5.641 9.945 1 98.69 88 LEU B C 1
ATOM 2147 O O . LEU B 1 88 ? 7.016 5.961 10.445 1 98.69 88 LEU B O 1
ATOM 2151 N N . TRP B 1 89 ? 8.453 4.398 9.781 1 98.31 89 TRP B N 1
ATOM 2152 C CA . TRP B 1 89 ? 7.602 3.293 10.203 1 98.31 89 TRP B CA 1
ATOM 2153 C C . TRP B 1 89 ? 7.328 3.352 11.703 1 98.31 89 TRP B C 1
ATOM 2155 O O . TRP B 1 89 ? 6.191 3.164 12.141 1 98.31 89 TRP B O 1
ATOM 2165 N N . GLN B 1 90 ? 8.336 3.607 12.492 1 97.56 90 GLN B N 1
ATOM 2166 C CA . GLN B 1 90 ? 8.195 3.664 13.945 1 97.56 90 GLN B CA 1
ATOM 2167 C C . GLN B 1 90 ? 7.25 4.789 14.367 1 97.56 90 GLN B C 1
ATOM 2169 O O . GLN B 1 90 ? 6.477 4.641 15.312 1 97.56 90 GLN B O 1
ATOM 2174 N N . GLN B 1 91 ? 7.422 5.945 13.695 1 96.69 91 GLN B N 1
ATOM 2175 C CA . GLN B 1 91 ? 6.504 7.043 13.984 1 96.69 91 GLN B CA 1
ATOM 2176 C C . GLN B 1 91 ? 5.055 6.629 13.734 1 96.69 91 GLN B C 1
ATOM 2178 O O . GLN B 1 91 ? 4.18 6.895 14.562 1 96.69 91 GLN B O 1
ATOM 2183 N N . LYS B 1 92 ? 4.793 5.969 12.633 1 96.19 92 LYS B N 1
ATOM 2184 C CA . LYS B 1 92 ? 3.447 5.496 12.32 1 96.19 92 LYS B CA 1
ATOM 2185 C C . LYS B 1 92 ? 2.988 4.441 13.328 1 96.19 92 LYS B C 1
ATOM 2187 O O . LYS B 1 92 ? 1.859 4.5 13.82 1 96.19 92 LYS B O 1
ATOM 2192 N N . ARG B 1 93 ? 3.857 3.527 13.617 1 95.62 93 ARG B N 1
ATOM 2193 C CA . ARG B 1 93 ? 3.566 2.459 14.57 1 95.62 93 ARG B CA 1
ATOM 2194 C C . ARG B 1 93 ? 3.172 3.027 15.93 1 95.62 93 ARG B C 1
ATOM 2196 O O . ARG B 1 93 ? 2.197 2.58 16.531 1 95.62 93 ARG B O 1
ATOM 2203 N N . ARG B 1 94 ? 3.887 3.984 16.391 1 94.88 94 ARG B N 1
ATOM 2204 C CA . ARG B 1 94 ? 3.607 4.613 17.672 1 94.88 94 ARG B CA 1
ATOM 2205 C C . ARG B 1 94 ? 2.244 5.297 17.672 1 94.88 94 ARG B C 1
ATOM 2207 O O . ARG B 1 94 ? 1.473 5.164 18.625 1 94.88 94 ARG B O 1
ATOM 2214 N N . LYS B 1 95 ? 1.97 5.996 16.625 1 93.44 95 LYS B N 1
ATOM 2215 C CA . LYS B 1 95 ? 0.699 6.707 16.516 1 93.44 95 LYS B CA 1
ATOM 2216 C C . LYS B 1 95 ? -0.477 5.734 16.516 1 93.44 95 LYS B C 1
ATOM 2218 O O . LYS B 1 95 ? -1.501 5.984 17.141 1 93.44 95 LYS B O 1
ATOM 2223 N N . ILE B 1 96 ? -0.275 4.672 15.828 1 94.5 96 ILE B N 1
ATOM 2224 C CA . ILE B 1 96 ? -1.324 3.662 15.75 1 94.5 96 ILE B CA 1
ATOM 2225 C C . ILE B 1 96 ? -1.448 2.938 17.078 1 94.5 96 ILE B C 1
ATOM 2227 O O . ILE B 1 96 ? -2.557 2.732 17.594 1 94.5 96 ILE B O 1
ATOM 2231 N N . SER B 1 97 ? -0.35 2.508 17.656 1 94.31 97 SER B N 1
ATOM 2232 C CA . SER B 1 97 ? -0.347 1.725 18.891 1 94.31 97 SER B CA 1
ATOM 2233 C C . SER B 1 97 ? -0.873 2.541 20.062 1 94.31 97 SER B C 1
ATOM 2235 O O . SER B 1 97 ? -1.576 2.014 20.922 1 94.31 97 SER B O 1
ATOM 2237 N N . ASP B 1 98 ? -0.562 3.77 20.125 1 91.62 98 ASP B N 1
ATOM 2238 C CA . ASP B 1 98 ? -0.933 4.625 21.25 1 91.62 98 ASP B CA 1
ATOM 2239 C C . ASP B 1 98 ? -2.434 4.91 21.25 1 91.62 98 ASP B C 1
ATOM 2241 O O . ASP B 1 98 ? -3.064 4.941 22.312 1 91.62 98 ASP B O 1
ATOM 2245 N N . ASP B 1 99 ? -2.986 5.145 20.172 1 91.06 99 ASP B N 1
ATOM 2246 C CA . ASP B 1 99 ? -4.398 5.488 20.062 1 91.06 99 ASP B CA 1
ATOM 2247 C C . ASP B 1 99 ? -4.902 5.309 18.625 1 91.06 99 ASP B C 1
ATOM 2249 O O . ASP B 1 99 ? -4.988 6.277 17.875 1 91.06 99 ASP B O 1
ATOM 2253 N N . PRO B 1 100 ? -5.324 4.078 18.328 1 91.94 100 PRO B N 1
ATOM 2254 C CA . PRO B 1 100 ? -5.746 3.791 16.953 1 91.94 100 PRO B CA 1
ATOM 2255 C C . PRO B 1 100 ? -6.926 4.656 16.516 1 91.94 100 PRO B C 1
ATOM 2257 O O . PRO B 1 100 ? -7.008 5.035 15.336 1 91.94 100 PRO B O 1
ATOM 2260 N N . GLU B 1 101 ? -7.832 4.984 17.438 1 91.44 101 GLU B N 1
ATOM 2261 C CA . GLU B 1 101 ? -8.969 5.832 17.109 1 91.44 101 GLU B CA 1
ATOM 2262 C C . GLU B 1 101 ? -8.523 7.258 16.797 1 91.44 101 GLU B C 1
ATOM 2264 O O . GLU B 1 101 ? -9.031 7.887 15.867 1 91.44 101 GLU B O 1
ATOM 2269 N N . HIS B 1 102 ? -7.598 7.652 17.609 1 92.81 102 HIS B N 1
ATOM 2270 C CA . HIS B 1 102 ? -7.023 8.977 17.391 1 92.81 102 HIS B CA 1
ATOM 2271 C C . HIS B 1 102 ? -6.285 9.039 16.062 1 92.81 102 HIS B C 1
ATOM 2273 O O . HIS B 1 102 ? -6.422 10.016 15.312 1 92.81 102 HIS B O 1
ATOM 2279 N N . PHE B 1 103 ? -5.582 7.992 15.75 1 94 103 PHE B N 1
ATOM 2280 C CA . PHE B 1 103 ? -4.871 7.926 14.477 1 94 103 PHE B CA 1
ATOM 2281 C C . PHE B 1 103 ? -5.852 7.992 13.305 1 94 103 PHE B C 1
ATOM 2283 O O . PHE B 1 103 ? -5.66 8.773 12.375 1 94 103 PHE B O 1
ATOM 2290 N N . ALA B 1 104 ? -6.855 7.25 13.383 1 94.19 104 ALA B N 1
ATOM 2291 C CA . ALA B 1 104 ? -7.859 7.215 12.328 1 94.19 104 ALA B CA 1
ATOM 2292 C C . ALA B 1 104 ? -8.531 8.578 12.156 1 94.19 104 ALA B C 1
ATOM 2294 O O . ALA B 1 104 ? -8.75 9.031 11.039 1 94.19 104 ALA B O 1
ATOM 2295 N N . MET B 1 105 ? -8.836 9.211 13.211 1 94.44 105 MET B N 1
ATOM 2296 C CA . MET B 1 105 ? -9.484 10.523 13.18 1 94.44 105 MET B CA 1
ATOM 2297 C C . MET B 1 105 ? -8.586 11.555 12.508 1 94.44 105 MET B C 1
ATOM 2299 O O . MET B 1 105 ? -9.008 12.227 11.57 1 94.44 105 MET B O 1
ATOM 2303 N N . TYR B 1 106 ? -7.355 11.594 12.922 1 94.38 106 TYR B N 1
ATOM 2304 C CA . TYR B 1 106 ? -6.438 12.594 12.383 1 94.38 106 TYR B CA 1
ATOM 2305 C C . TYR B 1 106 ? -6.129 12.312 10.914 1 94.38 106 TYR B C 1
ATOM 2307 O O . TYR B 1 106 ? -5.992 13.25 10.117 1 94.38 106 TYR B O 1
ATOM 2315 N N . HIS B 1 107 ? -5.992 11.078 10.648 1 94.88 107 HIS B N 1
ATOM 2316 C CA . HIS B 1 107 ? -5.797 10.742 9.242 1 94.88 107 HIS B CA 1
ATOM 2317 C C . HIS B 1 107 ? -6.984 11.195 8.398 1 94.88 107 HIS B C 1
ATOM 2319 O O . HIS B 1 107 ? -6.805 11.719 7.289 1 94.88 107 HIS B O 1
ATOM 2325 N N . GLY B 1 108 ? -8.18 11.047 8.969 1 95.44 108 GLY B N 1
ATOM 2326 C CA . GLY B 1 108 ? -9.359 11.539 8.281 1 95.44 108 GLY B CA 1
ATOM 2327 C C . GLY B 1 108 ? -9.359 13.047 8.094 1 95.44 108 GLY B C 1
ATOM 2328 O O . GLY B 1 108 ? -9.68 13.539 7.008 1 95.44 108 GLY B O 1
ATOM 2329 N N . VAL B 1 109 ? -8.977 13.734 9.031 1 96.56 109 VAL B N 1
ATOM 2330 C CA . VAL B 1 109 ? -8.883 15.195 8.969 1 96.56 109 VAL B CA 1
ATOM 2331 C C . VAL B 1 109 ? -7.844 15.602 7.93 1 96.56 109 VAL B C 1
ATOM 2333 O O . VAL B 1 109 ? -8.086 16.484 7.109 1 96.56 109 VAL B O 1
ATOM 2336 N N . ALA B 1 110 ? -6.762 14.922 7.957 1 96.5 110 ALA B N 1
ATOM 2337 C CA . ALA B 1 110 ? -5.691 15.234 7.016 1 96.5 110 ALA B CA 1
ATOM 2338 C C . ALA B 1 110 ? -6.117 14.945 5.582 1 96.5 110 ALA B C 1
ATOM 2340 O O . ALA B 1 110 ? -5.809 15.711 4.664 1 96.5 110 ALA B O 1
ATOM 2341 N N . GLU B 1 111 ? -6.773 13.906 5.418 1 95 111 GLU B N 1
ATOM 2342 C CA . GLU B 1 111 ? -7.227 13.516 4.086 1 95 111 GLU B CA 1
ATOM 2343 C C . GLU B 1 111 ? -8.234 14.523 3.535 1 95 111 GLU B C 1
ATOM 2345 O O . GLU B 1 111 ? -8.258 14.789 2.332 1 95 111 GLU B O 1
ATOM 2350 N N . ALA B 1 112 ? -8.992 15.094 4.43 1 94.62 112 ALA B N 1
ATOM 2351 C CA . ALA B 1 112 ? -10.016 16.062 4.027 1 94.62 112 ALA B CA 1
ATOM 2352 C C . ALA B 1 112 ? -9.414 17.438 3.824 1 94.62 112 ALA B C 1
ATOM 2354 O O . ALA B 1 112 ? -10.023 18.312 3.186 1 94.62 112 ALA B O 1
ATOM 2355 N N . ALA B 1 113 ? -8.258 17.641 4.359 1 93.75 113 ALA B N 1
ATOM 2356 C CA . ALA B 1 113 ? -7.586 18.938 4.301 1 93.75 113 ALA B CA 1
ATOM 2357 C C . ALA B 1 113 ? -7.027 19.203 2.904 1 93.75 113 ALA B C 1
ATOM 2359 O O . ALA B 1 113 ? -6.582 18.281 2.221 1 93.75 113 ALA B O 1
ATOM 2360 N N . ARG B 1 114 ? -7.105 20.422 2.631 1 90.94 114 ARG B N 1
ATOM 2361 C CA . ARG B 1 114 ? -6.746 20.812 1.271 1 90.94 114 ARG B CA 1
ATOM 2362 C C . ARG B 1 114 ? -5.234 20.797 1.078 1 90.94 114 ARG B C 1
ATOM 2364 O O . ARG B 1 114 ? -4.527 21.672 1.573 1 90.94 114 ARG B O 1
ATOM 2371 N N . GLY B 1 115 ? -4.805 19.781 0.365 1 96.31 115 GLY B N 1
ATOM 2372 C CA . GLY B 1 115 ? -3.416 19.719 -0.065 1 96.31 115 GLY B CA 1
ATOM 2373 C C . GLY B 1 115 ? -2.455 19.391 1.063 1 96.31 115 GLY B C 1
ATOM 2374 O O . GLY B 1 115 ? -1.24 19.359 0.862 1 96.31 115 GLY B O 1
ATOM 2375 N N . VAL B 1 116 ? -2.922 19.172 2.164 1 97.38 116 VAL B N 1
ATOM 2376 C CA . VAL B 1 116 ? -2.07 19 3.338 1 97.38 116 VAL B CA 1
ATOM 2377 C C . VAL B 1 116 ? -1.316 17.688 3.246 1 97.38 116 VAL B C 1
ATOM 2379 O O . VAL B 1 116 ? -0.104 17.641 3.467 1 97.38 116 VAL B O 1
ATOM 2382 N N . VAL B 1 117 ? -1.965 16.672 2.809 1 97.5 117 VAL B N 1
ATOM 2383 C CA . VAL B 1 117 ? -1.334 15.359 2.689 1 97.5 117 VAL B CA 1
ATOM 2384 C C . VAL B 1 117 ? -0.288 15.391 1.577 1 97.5 117 VAL B C 1
ATOM 2386 O O . VAL B 1 117 ? 0.828 14.891 1.753 1 97.5 117 VAL B O 1
ATOM 2389 N N . ALA B 1 118 ? -0.646 15.984 0.469 1 97.12 118 ALA B N 1
ATOM 2390 C CA . ALA B 1 118 ? 0.274 16.078 -0.662 1 97.12 118 ALA B CA 1
ATOM 2391 C C . ALA B 1 118 ? 1.557 16.797 -0.271 1 97.12 118 ALA B C 1
ATOM 2393 O O . ALA B 1 118 ? 2.658 16.344 -0.587 1 97.12 118 ALA B O 1
ATOM 2394 N N . ARG B 1 119 ? 1.422 17.859 0.413 1 97.56 119 ARG B N 1
ATOM 2395 C CA . ARG B 1 119 ? 2.582 18.641 0.842 1 97.56 119 ARG B CA 1
ATOM 2396 C C . ARG B 1 119 ? 3.43 17.844 1.835 1 97.56 119 ARG B C 1
ATOM 2398 O O . ARG B 1 119 ? 4.66 17.906 1.794 1 97.56 119 ARG B O 1
ATOM 2405 N N . HIS B 1 120 ? 2.725 17.188 2.676 1 97.62 120 HIS B N 1
ATOM 2406 C CA . HIS B 1 120 ? 3.418 16.359 3.646 1 97.62 120 HIS B CA 1
ATOM 2407 C C . HIS B 1 120 ? 4.242 15.273 2.951 1 97.62 120 HIS B C 1
ATOM 2409 O O . HIS B 1 120 ? 5.418 15.086 3.268 1 97.62 120 HIS B O 1
ATOM 2415 N N . VAL B 1 121 ? 3.707 14.609 2.006 1 98 121 VAL B N 1
ATOM 2416 C CA . VAL B 1 121 ? 4.398 13.57 1.257 1 98 121 VAL B CA 1
ATOM 2417 C C . VAL B 1 121 ? 5.582 14.172 0.5 1 98 121 VAL B C 1
ATOM 2419 O O . VAL B 1 121 ? 6.668 13.586 0.473 1 98 121 VAL B O 1
ATOM 2422 N N . GLU B 1 122 ? 5.363 15.297 -0.056 1 98.19 122 GLU B N 1
ATOM 2423 C CA . GLU B 1 122 ? 6.441 15.984 -0.765 1 98.19 122 GLU B CA 1
ATOM 2424 C C . GLU B 1 122 ? 7.598 16.312 0.173 1 98.19 122 GLU B C 1
ATOM 2426 O O . GLU B 1 122 ? 8.766 16.219 -0.218 1 98.19 122 GLU B O 1
ATOM 2431 N N . THR B 1 123 ? 7.242 16.75 1.343 1 98.56 123 THR B N 1
ATOM 2432 C CA . THR B 1 123 ? 8.273 17.016 2.342 1 98.56 123 THR B CA 1
ATOM 2433 C C . THR B 1 123 ? 9.086 15.766 2.641 1 98.56 123 THR B C 1
ATOM 2435 O O . THR B 1 123 ? 10.32 15.812 2.672 1 98.56 123 THR B O 1
ATOM 2438 N N . LEU B 1 124 ? 8.453 14.672 2.814 1 98.69 124 LEU B N 1
ATOM 2439 C CA . LEU B 1 124 ? 9.133 13.406 3.092 1 98.69 124 LEU B CA 1
ATOM 2440 C C . LEU B 1 124 ? 9.977 12.969 1.897 1 98.69 124 LEU B C 1
ATOM 2442 O O . LEU B 1 124 ? 11.117 12.539 2.062 1 98.69 124 LEU B O 1
ATOM 2446 N N . LEU B 1 125 ? 9.43 13.125 0.724 1 98.75 125 LEU B N 1
ATOM 2447 C CA . LEU B 1 125 ? 10.164 12.805 -0.492 1 98.75 125 LEU B CA 1
ATOM 2448 C C . LEU B 1 125 ? 11.414 13.672 -0.62 1 98.75 125 LEU B C 1
ATOM 2450 O O . LEU B 1 125 ? 12.461 13.195 -1.077 1 98.75 125 LEU B O 1
ATOM 2454 N N . GLY B 1 126 ? 11.25 14.891 -0.268 1 98.81 126 GLY B N 1
ATOM 2455 C CA . GLY B 1 126 ? 12.398 15.781 -0.275 1 98.81 126 GLY B CA 1
ATOM 2456 C C . GLY B 1 126 ? 13.508 15.328 0.654 1 98.81 126 GLY B C 1
ATOM 2457 O O . GLY B 1 126 ? 14.688 15.414 0.308 1 98.81 126 GLY B O 1
ATOM 2458 N N . GLN B 1 127 ? 13.141 14.906 1.824 1 98.88 127 GLN B N 1
ATOM 2459 C CA . GLN B 1 127 ? 14.117 14.375 2.766 1 98.88 127 GLN B CA 1
ATOM 2460 C C . GLN B 1 127 ? 14.805 13.141 2.199 1 98.88 127 GLN B C 1
ATOM 2462 O O . GLN B 1 127 ? 16.031 13.008 2.287 1 98.88 127 GLN B O 1
ATOM 2467 N N . LEU B 1 128 ? 14.016 12.258 1.645 1 98.81 128 LEU B N 1
ATOM 2468 C CA . LEU B 1 128 ? 14.539 11.047 1.021 1 98.81 128 LEU B CA 1
ATOM 2469 C C . LEU B 1 128 ? 15.477 11.398 -0.13 1 98.81 128 LEU B C 1
ATOM 2471 O O . LEU B 1 128 ? 16.562 10.812 -0.254 1 98.81 128 LEU B O 1
ATOM 2475 N N . GLU B 1 129 ? 15.047 12.336 -0.952 1 98.75 129 GLU B N 1
ATOM 2476 C CA . GLU B 1 129 ? 15.867 12.789 -2.072 1 98.75 129 GLU B CA 1
ATOM 2477 C C . GLU B 1 129 ? 17.203 13.328 -1.592 1 98.75 129 GLU B C 1
ATOM 2479 O O . GLU B 1 129 ? 18.25 13.07 -2.209 1 98.75 129 GLU B O 1
ATOM 2484 N N . ARG B 1 130 ? 17.203 14.062 -0.512 1 98.69 130 ARG B N 1
ATOM 2485 C CA . ARG B 1 130 ? 18.438 14.609 0.042 1 98.69 130 ARG B CA 1
ATOM 2486 C C . ARG B 1 130 ? 19.391 13.492 0.43 1 98.69 130 ARG B C 1
ATOM 2488 O O . ARG B 1 130 ? 20.578 13.547 0.1 1 98.69 130 ARG B O 1
ATOM 2495 N N . ILE B 1 131 ? 18.906 12.516 1.091 1 98.81 131 ILE B N 1
ATOM 2496 C CA . ILE B 1 131 ? 19.719 11.375 1.507 1 98.81 131 ILE B CA 1
ATOM 2497 C C . ILE B 1 131 ? 20.344 10.719 0.282 1 98.81 131 ILE B C 1
ATOM 2499 O O . ILE B 1 131 ? 21.547 10.445 0.261 1 98.81 131 ILE B O 1
ATOM 2503 N N . LEU B 1 132 ? 19.531 10.484 -0.733 1 98.62 132 LEU B N 1
ATOM 2504 C CA . LEU B 1 132 ? 20 9.773 -1.919 1 98.62 132 LEU B CA 1
ATOM 2505 C C . LEU B 1 132 ? 20.969 10.633 -2.721 1 98.62 132 LEU B C 1
ATOM 2507 O O . LEU B 1 132 ? 21.938 10.125 -3.283 1 98.62 132 LEU B O 1
ATOM 2511 N N . ALA B 1 133 ? 20.703 11.938 -2.797 1 98.38 133 ALA B N 1
ATOM 2512 C CA . ALA B 1 133 ? 21.609 12.859 -3.475 1 98.38 133 ALA B CA 1
ATOM 2513 C C . ALA B 1 133 ? 22.984 12.859 -2.812 1 98.38 133 ALA B C 1
ATOM 2515 O O . ALA B 1 133 ? 24 12.859 -3.496 1 98.38 133 ALA B O 1
ATOM 2516 N N . ASP B 1 134 ? 22.984 12.883 -1.483 1 98.38 134 ASP B N 1
ATOM 2517 C CA . ASP B 1 134 ? 24.234 12.789 -0.749 1 98.38 134 ASP B CA 1
ATOM 2518 C C . ASP B 1 134 ? 24.984 11.5 -1.079 1 98.38 134 ASP B C 1
ATOM 2520 O O . ASP B 1 134 ? 26.203 11.492 -1.221 1 98.38 134 ASP B O 1
ATOM 2524 N N . GLY B 1 135 ? 24.219 10.406 -1.109 1 98.19 135 GLY B N 1
ATOM 2525 C CA . GLY B 1 135 ? 24.797 9.125 -1.473 1 98.19 135 GLY B CA 1
ATOM 2526 C C . GLY B 1 135 ? 25.406 9.125 -2.861 1 98.19 135 GLY B C 1
ATOM 2527 O O . GLY B 1 135 ? 26.453 8.5 -3.088 1 98.19 135 GLY B O 1
ATOM 2528 N N . ALA B 1 136 ? 24.719 9.773 -3.816 1 97.62 136 ALA B N 1
ATOM 2529 C CA . ALA B 1 136 ? 25.25 9.914 -5.164 1 97.62 136 ALA B CA 1
ATOM 2530 C C . ALA B 1 136 ? 26.531 10.75 -5.16 1 97.62 136 ALA B C 1
ATOM 2532 O O . ALA B 1 136 ? 27.531 10.383 -5.793 1 97.62 136 ALA B O 1
ATOM 2533 N N . ALA B 1 137 ? 26.516 11.852 -4.426 1 97.06 137 ALA B N 1
ATOM 2534 C CA . ALA B 1 137 ? 27.656 12.773 -4.359 1 97.06 137 ALA B CA 1
ATOM 2535 C C . ALA B 1 137 ? 28.875 12.086 -3.77 1 97.06 137 ALA B C 1
ATOM 2537 O O . ALA B 1 137 ? 30.016 12.359 -4.188 1 97.06 137 ALA B O 1
ATOM 2538 N N . SER B 1 138 ? 28.656 11.211 -2.787 1 97.19 138 SER B N 1
ATOM 2539 C CA . SER B 1 138 ? 29.75 10.5 -2.141 1 97.19 138 SER B CA 1
ATOM 2540 C C . SER B 1 138 ? 30.094 9.219 -2.887 1 97.19 138 SER B C 1
ATOM 2542 O O . SER B 1 138 ? 30.938 8.438 -2.439 1 97.19 138 SER B O 1
ATOM 2544 N N . GLU B 1 139 ? 29.344 8.875 -3.924 1 96.88 139 GLU B N 1
ATOM 2545 C CA . GLU B 1 139 ? 29.531 7.723 -4.797 1 96.88 139 GLU B CA 1
ATOM 2546 C C . GLU B 1 139 ? 29.188 6.422 -4.07 1 96.88 139 GLU B C 1
ATOM 2548 O O . GLU B 1 139 ? 29.641 5.348 -4.465 1 96.88 139 GLU B O 1
ATOM 2553 N N . GLU B 1 140 ? 28.5 6.574 -2.955 1 97.44 140 GLU B N 1
ATOM 2554 C CA . GLU B 1 140 ? 27.938 5.398 -2.295 1 97.44 140 GLU B CA 1
ATOM 2555 C C . GLU B 1 140 ? 26.859 4.742 -3.148 1 97.44 140 GLU B C 1
ATOM 2557 O O . GLU B 1 140 ? 26.719 3.518 -3.148 1 97.44 140 GLU B O 1
ATOM 2562 N N . PHE B 1 141 ? 26.062 5.586 -3.717 1 97.69 141 PHE B N 1
ATOM 2563 C CA . PHE B 1 141 ? 25.016 5.172 -4.641 1 97.69 141 PHE B CA 1
ATOM 2564 C C . PHE B 1 141 ? 25.328 5.637 -6.059 1 97.69 141 PHE B C 1
ATOM 2566 O O . PHE B 1 141 ? 26.016 6.645 -6.25 1 97.69 141 PHE B O 1
ATOM 2573 N N . GLN B 1 142 ? 24.891 4.879 -7 1 96.19 142 GLN B N 1
ATOM 2574 C CA . GLN B 1 142 ? 25.031 5.219 -8.414 1 96.19 142 GLN B CA 1
ATOM 2575 C C . GLN B 1 142 ? 23.688 5.531 -9.039 1 96.19 142 GLN B C 1
ATOM 2577 O O . GLN B 1 142 ? 22.859 4.637 -9.234 1 96.19 142 GLN B O 1
ATOM 2582 N N . MET B 1 143 ? 23.438 6.836 -9.297 1 91.38 143 MET B N 1
ATOM 2583 C CA . MET B 1 143 ? 22.188 7.25 -9.945 1 91.38 143 MET B CA 1
ATOM 2584 C C . MET B 1 143 ? 22.375 8.594 -10.641 1 91.38 143 MET B C 1
ATOM 2586 O O . MET B 1 143 ? 23.234 9.391 -10.258 1 91.38 143 MET B O 1
ATOM 2590 N N . THR B 1 144 ? 21.5 8.719 -11.648 1 90.38 144 THR B N 1
ATOM 2591 C CA . THR B 1 144 ? 21.562 9.961 -12.422 1 90.38 144 THR B CA 1
ATOM 2592 C C . THR B 1 144 ? 20.5 10.945 -11.945 1 90.38 144 THR B C 1
ATOM 2594 O O . THR B 1 144 ? 20.656 12.156 -12.125 1 90.38 144 THR B O 1
ATOM 2597 N N . ASP B 1 145 ? 19.469 10.461 -11.32 1 96.62 145 ASP B N 1
ATOM 2598 C CA . ASP B 1 145 ? 18.328 11.297 -10.922 1 96.62 145 ASP B CA 1
ATOM 2599 C C . ASP B 1 145 ? 17.875 10.953 -9.508 1 96.62 145 ASP B C 1
ATOM 2601 O O . ASP B 1 145 ? 16.984 10.117 -9.32 1 96.62 145 ASP B O 1
ATOM 2605 N N . PRO B 1 146 ? 18.453 11.68 -8.523 1 97.62 146 PRO B N 1
ATOM 2606 C CA . PRO B 1 146 ? 18.109 11.383 -7.129 1 97.62 146 PRO B CA 1
ATOM 2607 C C . PRO B 1 146 ? 16.609 11.531 -6.848 1 97.62 146 PRO B C 1
ATOM 2609 O O . PRO B 1 146 ? 16.062 10.812 -6.008 1 97.62 146 PRO B O 1
ATOM 2612 N N . ALA B 1 147 ? 15.953 12.445 -7.543 1 97.88 147 ALA B N 1
ATOM 2613 C CA . ALA B 1 147 ? 14.516 12.633 -7.352 1 97.88 147 ALA B CA 1
ATOM 2614 C C . ALA B 1 147 ? 13.742 11.391 -7.793 1 97.88 147 ALA B C 1
ATOM 2616 O O . ALA B 1 147 ? 12.836 10.938 -7.09 1 97.88 147 ALA B O 1
ATOM 2617 N N . ALA B 1 148 ? 14.125 10.852 -8.938 1 97.19 148 ALA B N 1
ATOM 2618 C CA . ALA B 1 148 ? 13.477 9.648 -9.445 1 97.19 148 ALA B CA 1
ATOM 2619 C C . ALA B 1 148 ? 13.766 8.453 -8.547 1 97.19 148 ALA B C 1
ATOM 2621 O O . ALA B 1 148 ? 12.883 7.625 -8.297 1 97.19 148 ALA B O 1
ATOM 2622 N N . ALA B 1 149 ? 14.977 8.414 -8.047 1 98.12 149 ALA B N 1
ATOM 2623 C CA . ALA B 1 149 ? 15.344 7.332 -7.137 1 98.12 149 ALA B CA 1
ATOM 2624 C C . ALA B 1 149 ? 14.562 7.422 -5.832 1 98.12 149 ALA B C 1
ATOM 2626 O O . ALA B 1 149 ? 14.094 6.406 -5.312 1 98.12 149 ALA B O 1
ATOM 2627 N N . ALA B 1 150 ? 14.406 8.633 -5.336 1 98.62 150 ALA B N 1
ATOM 2628 C CA . ALA B 1 150 ? 13.641 8.852 -4.113 1 98.62 150 ALA B CA 1
ATOM 2629 C C . ALA B 1 150 ? 12.195 8.398 -4.285 1 98.62 150 ALA B C 1
ATOM 2631 O O . ALA B 1 150 ? 11.633 7.742 -3.406 1 98.62 150 ALA B O 1
ATOM 2632 N N . ARG B 1 151 ? 11.641 8.703 -5.41 1 98.5 151 ARG B N 1
ATOM 2633 C CA . ARG B 1 151 ? 10.273 8.289 -5.695 1 98.5 151 ARG B CA 1
ATOM 2634 C C . ARG B 1 151 ? 10.172 6.766 -5.766 1 98.5 151 ARG B C 1
ATOM 2636 O O . ARG B 1 151 ? 9.219 6.176 -5.262 1 98.5 151 ARG B O 1
ATOM 2643 N N . ALA B 1 152 ? 11.141 6.109 -6.344 1 98.5 152 ALA B N 1
ATOM 2644 C CA . ALA B 1 152 ? 11.141 4.652 -6.438 1 98.5 152 ALA B CA 1
ATOM 2645 C C . ALA B 1 152 ? 11.234 4.012 -5.055 1 98.5 152 ALA B C 1
ATOM 2647 O O . ALA B 1 152 ? 10.508 3.061 -4.758 1 98.5 152 ALA B O 1
ATOM 2648 N N . VAL B 1 153 ? 12.102 4.566 -4.203 1 98.81 153 VAL B N 1
ATOM 2649 C CA . VAL B 1 153 ? 12.25 4.047 -2.848 1 98.81 153 VAL B CA 1
ATOM 2650 C C . VAL B 1 153 ? 10.961 4.293 -2.061 1 98.81 153 VAL B C 1
ATOM 2652 O O . VAL B 1 153 ? 10.5 3.42 -1.323 1 98.81 153 VAL B O 1
ATOM 2655 N N . TRP B 1 154 ? 10.422 5.465 -2.225 1 98.81 154 TRP B N 1
ATOM 2656 C CA . TRP B 1 154 ? 9.156 5.793 -1.588 1 98.81 154 TRP B CA 1
ATOM 2657 C C . TRP B 1 154 ? 8.078 4.777 -1.963 1 98.81 154 TRP B C 1
ATOM 2659 O O . TRP B 1 154 ? 7.426 4.203 -1.088 1 98.81 154 TRP B O 1
ATOM 2669 N N . ASN B 1 155 ? 7.938 4.539 -3.256 1 98.69 155 ASN B N 1
ATOM 2670 C CA . ASN B 1 155 ? 6.945 3.594 -3.756 1 98.69 155 ASN B CA 1
ATOM 2671 C C . ASN B 1 155 ? 7.215 2.178 -3.254 1 98.69 155 ASN B C 1
ATOM 2673 O O . ASN B 1 155 ? 6.277 1.434 -2.953 1 98.69 155 ASN B O 1
ATOM 2677 N N . ALA B 1 156 ? 8.43 1.818 -3.084 1 98.75 156 ALA B N 1
ATOM 2678 C CA . ALA B 1 156 ? 8.812 0.472 -2.666 1 98.75 156 ALA B CA 1
ATOM 2679 C C . ALA B 1 156 ? 8.477 0.238 -1.196 1 98.75 156 ALA B C 1
ATOM 2681 O O . ALA B 1 156 ? 8.438 -0.905 -0.735 1 98.75 156 ALA B O 1
ATOM 2682 N N . THR B 1 157 ? 8.266 1.309 -0.438 1 98.75 157 THR B N 1
ATOM 2683 C CA . THR B 1 157 ? 8.117 1.145 1.004 1 98.75 157 THR B CA 1
ATOM 2684 C C . THR B 1 157 ? 6.723 1.571 1.457 1 98.75 157 THR B C 1
ATOM 2686 O O . THR B 1 157 ? 6.461 1.678 2.656 1 98.75 157 THR B O 1
ATOM 2689 N N . VAL B 1 158 ? 5.898 1.783 0.551 1 98.25 158 VAL B N 1
ATOM 2690 C CA . VAL B 1 158 ? 4.57 2.326 0.828 1 98.25 158 VAL B CA 1
ATOM 2691 C C . VAL B 1 158 ? 3.84 1.425 1.819 1 98.25 158 VAL B C 1
ATOM 2693 O O . VAL B 1 158 ? 3.111 1.91 2.689 1 98.25 158 VAL B O 1
ATOM 2696 N N . ARG B 1 159 ? 4.023 0.145 1.735 1 97.75 159 ARG B N 1
ATOM 2697 C CA . ARG B 1 159 ? 3.389 -0.817 2.631 1 97.75 159 ARG B CA 1
ATOM 2698 C C . ARG B 1 159 ? 3.613 -0.439 4.09 1 97.75 159 ARG B C 1
ATOM 2700 O O . ARG B 1 159 ? 2.762 -0.699 4.941 1 97.75 159 ARG B O 1
ATOM 2707 N N . PHE B 1 160 ? 4.633 0.214 4.387 1 98.25 160 PHE B N 1
ATOM 2708 C CA . PHE B 1 160 ? 5.102 0.33 5.766 1 98.25 160 PHE B CA 1
ATOM 2709 C C . PHE B 1 160 ? 4.793 1.714 6.324 1 98.25 160 PHE B C 1
ATOM 2711 O O . PHE B 1 160 ? 5.043 1.982 7.5 1 98.25 160 PHE B O 1
ATOM 2718 N N . HIS B 1 161 ? 4.281 2.592 5.426 1 97.38 161 HIS B N 1
ATOM 2719 C CA . HIS B 1 161 ? 4.055 3.92 5.988 1 97.38 161 HIS B CA 1
ATOM 2720 C C . HIS B 1 161 ? 2.732 4.504 5.508 1 97.38 161 HIS B C 1
ATOM 2722 O O . HIS B 1 161 ? 2.262 5.508 6.043 1 97.38 161 HIS B O 1
ATOM 2728 N N . HIS B 1 162 ? 2.105 3.928 4.539 1 96.56 162 HIS B N 1
ATOM 2729 C CA . HIS B 1 162 ? 0.794 4.41 4.121 1 96.56 162 HIS B CA 1
ATOM 2730 C C . HIS B 1 162 ? -0.253 4.172 5.203 1 96.56 162 HIS B C 1
ATOM 2732 O O . HIS B 1 162 ? -0.347 3.072 5.75 1 96.56 162 HIS B O 1
ATOM 2738 N N . PRO B 1 163 ? -1.114 5.082 5.473 1 94.12 163 PRO B N 1
ATOM 2739 C CA . PRO B 1 163 ? -2.035 4.996 6.609 1 94.12 163 PRO B CA 1
ATOM 2740 C C . PRO B 1 163 ? -3.014 3.83 6.488 1 94.12 163 PRO B C 1
ATOM 2742 O O . PRO B 1 163 ? -3.475 3.299 7.504 1 94.12 163 PRO B O 1
ATOM 2745 N N . HIS B 1 164 ? -3.299 3.422 5.316 1 92.5 164 HIS B N 1
ATOM 2746 C CA . HIS B 1 164 ? -4.277 2.357 5.125 1 92.5 164 HIS B CA 1
ATOM 2747 C C . HIS B 1 164 ? -3.615 0.985 5.191 1 92.5 164 HIS B C 1
ATOM 2749 O O . HIS B 1 164 ? -4.305 -0.038 5.238 1 92.5 164 HIS B O 1
ATOM 2755 N N . LEU B 1 165 ? -2.309 0.95 5.262 1 95.88 165 LEU B N 1
ATOM 2756 C CA . LEU B 1 165 ? -1.64 -0.342 5.16 1 95.88 165 LEU B CA 1
ATOM 2757 C C . LEU B 1 165 ? -0.778 -0.606 6.391 1 95.88 165 LEU B C 1
ATOM 2759 O O . LEU B 1 165 ? -0.593 -1.759 6.785 1 95.88 165 LEU B O 1
ATOM 2763 N N . VAL B 1 166 ? -0.266 0.439 6.961 1 95.44 166 VAL B N 1
ATOM 2764 C CA . VAL B 1 166 ? 0.682 0.29 8.062 1 95.44 166 VAL B CA 1
ATOM 2765 C C . VAL B 1 166 ? -0.009 -0.367 9.25 1 95.44 166 VAL B C 1
ATOM 2767 O O . VAL B 1 166 ? -1.174 -0.081 9.539 1 95.44 166 VAL B O 1
ATOM 2770 N N . THR B 1 167 ? 0.677 -1.28 9.891 1 93.62 167 THR B N 1
ATOM 2771 C CA . THR B 1 167 ? 0.189 -1.957 11.086 1 93.62 167 THR B CA 1
ATOM 2772 C C . THR B 1 167 ? 1.168 -1.782 12.25 1 93.62 167 THR B C 1
ATOM 2774 O O . THR B 1 167 ? 2.332 -1.434 12.031 1 93.62 167 THR B O 1
ATOM 2777 N N . ALA B 1 168 ? 0.715 -2.027 13.422 1 93.62 168 ALA B N 1
ATOM 2778 C CA . ALA B 1 168 ? 1.564 -1.894 14.602 1 93.62 168 ALA B CA 1
ATOM 2779 C C . ALA B 1 168 ? 2.348 -3.176 14.867 1 93.62 168 ALA B C 1
ATOM 2781 O O . ALA B 1 168 ? 3.115 -3.258 15.828 1 93.62 168 ALA B O 1
ATOM 2782 N N . ASP B 1 169 ? 2.205 -4.133 14.016 1 94.56 169 ASP B N 1
ATOM 2783 C CA . ASP B 1 169 ? 2.889 -5.414 14.18 1 94.56 169 ASP B CA 1
ATOM 2784 C C . ASP B 1 169 ? 4.402 -5.238 14.117 1 94.56 169 ASP B C 1
ATOM 2786 O O . ASP B 1 169 ? 4.949 -4.863 13.078 1 94.56 169 ASP B O 1
ATOM 2790 N N . PRO B 1 170 ? 5.105 -5.578 15.141 1 90.5 170 PRO B N 1
ATOM 2791 C CA . PRO B 1 170 ? 6.562 -5.395 15.156 1 90.5 170 PRO B CA 1
ATOM 2792 C C . PRO B 1 170 ? 7.273 -6.25 14.109 1 90.5 170 PRO B C 1
ATOM 2794 O O . PRO B 1 170 ? 8.398 -5.934 13.703 1 90.5 170 PRO B O 1
ATOM 2797 N N . ALA B 1 171 ? 6.641 -7.305 13.695 1 92.5 171 ALA B N 1
ATOM 2798 C CA . ALA B 1 171 ? 7.238 -8.18 12.688 1 92.5 171 ALA B CA 1
ATOM 2799 C C . ALA B 1 171 ? 7.414 -7.453 11.359 1 92.5 171 ALA B C 1
ATOM 2801 O O . ALA B 1 171 ? 8.188 -7.891 10.5 1 92.5 171 ALA B O 1
ATOM 2802 N N . CYS B 1 172 ? 6.738 -6.324 11.219 1 96.69 172 CYS B N 1
ATOM 2803 C CA . CYS B 1 172 ? 6.801 -5.559 9.977 1 96.69 172 CYS B CA 1
ATOM 2804 C C . CYS B 1 172 ? 8.18 -4.941 9.789 1 96.69 172 CYS B C 1
ATOM 2806 O O . CYS B 1 172 ? 8.594 -4.664 8.664 1 96.69 172 CYS B O 1
ATOM 2808 N N . GLU B 1 173 ? 8.852 -4.738 10.945 1 97.38 173 GLU B N 1
ATOM 2809 C CA . GLU B 1 173 ? 10.172 -4.117 10.836 1 97.38 173 GLU B CA 1
ATOM 2810 C C . GLU B 1 173 ? 11.117 -4.977 10.008 1 97.38 173 GLU B C 1
ATOM 2812 O O . GLU B 1 173 ? 11.852 -4.465 9.156 1 97.38 173 GLU B O 1
ATOM 2817 N N . ALA B 1 174 ? 11.094 -6.297 10.297 1 97.62 174 ALA B N 1
ATOM 2818 C CA . ALA B 1 174 ? 11.953 -7.203 9.539 1 97.62 174 ALA B CA 1
ATOM 2819 C C . ALA B 1 174 ? 11.609 -7.176 8.055 1 97.62 174 ALA B C 1
ATOM 2821 O O . ALA B 1 174 ? 12.5 -7.266 7.203 1 97.62 174 ALA B O 1
ATOM 2822 N N . GLU B 1 175 ? 10.359 -7.07 7.727 1 98 175 GLU B N 1
ATOM 2823 C CA . GLU B 1 175 ? 9.914 -6.996 6.336 1 98 175 GLU B CA 1
ATOM 2824 C C . GLU B 1 175 ? 10.391 -5.711 5.672 1 98 175 GLU B C 1
ATOM 2826 O O . GLU B 1 175 ? 10.828 -5.727 4.52 1 98 175 GLU B O 1
ATOM 2831 N N . LEU B 1 176 ? 10.305 -4.629 6.406 1 98.62 176 LEU B N 1
ATOM 2832 C CA . LEU B 1 176 ? 10.805 -3.354 5.902 1 98.62 176 LEU B CA 1
ATOM 2833 C C . LEU B 1 176 ? 12.297 -3.432 5.613 1 98.62 176 LEU B C 1
ATOM 2835 O O . LEU B 1 176 ? 12.758 -3.008 4.551 1 98.62 176 LEU B O 1
ATOM 2839 N N . ARG B 1 177 ? 13.047 -3.979 6.512 1 98.25 177 ARG B N 1
ATOM 2840 C CA . ARG B 1 177 ? 14.492 -4.066 6.363 1 98.25 177 ARG B CA 1
ATOM 2841 C C . ARG B 1 177 ? 14.867 -4.949 5.18 1 98.25 177 ARG B C 1
ATOM 2843 O O . ARG B 1 177 ? 15.867 -4.699 4.508 1 98.25 177 ARG B O 1
ATOM 2850 N N . ALA B 1 178 ? 14.0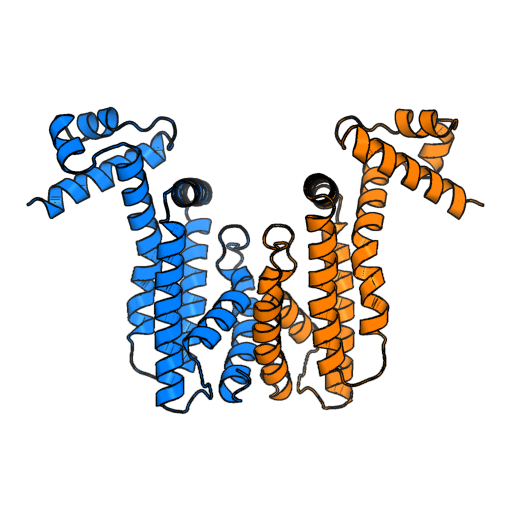7 -5.984 4.949 1 98 178 ALA B N 1
ATOM 2851 C CA . ALA B 1 178 ? 14.312 -6.828 3.785 1 98 178 ALA B CA 1
ATOM 2852 C C . ALA B 1 178 ? 14.117 -6.047 2.49 1 98 178 ALA B C 1
ATOM 2854 O O . ALA B 1 178 ? 14.914 -6.164 1.558 1 98 178 ALA B O 1
ATOM 2855 N N . VAL B 1 179 ? 13.094 -5.238 2.402 1 98.62 179 VAL B N 1
ATOM 2856 C CA . VAL B 1 179 ? 12.844 -4.398 1.233 1 98.62 179 VAL B CA 1
ATOM 2857 C C . VAL B 1 179 ? 13.984 -3.396 1.068 1 98.62 179 VAL B C 1
ATOM 2859 O O . VAL B 1 179 ? 14.516 -3.225 -0.031 1 98.62 179 VAL B O 1
ATOM 2862 N N . LEU B 1 180 ? 14.383 -2.781 2.176 1 98.62 180 LEU B N 1
ATOM 2863 C CA . LEU B 1 180 ? 15.445 -1.785 2.133 1 98.62 180 LEU B CA 1
ATOM 2864 C C . LEU B 1 180 ? 16.766 -2.412 1.681 1 98.62 180 LEU B C 1
ATOM 2866 O O . LEU B 1 180 ? 17.531 -1.781 0.96 1 98.62 180 LEU B O 1
ATOM 2870 N N . ALA B 1 181 ? 17 -3.629 2.143 1 97.56 181 ALA B N 1
ATOM 2871 C CA . ALA B 1 181 ? 18.219 -4.32 1.719 1 97.56 181 ALA B CA 1
ATOM 2872 C C . ALA B 1 181 ? 18.266 -4.449 0.199 1 97.56 181 ALA B C 1
ATOM 2874 O O . ALA B 1 181 ? 19.297 -4.176 -0.416 1 97.56 181 ALA B O 1
ATOM 2875 N N . LEU B 1 182 ? 17.156 -4.801 -0.422 1 97.44 182 LEU B N 1
ATOM 2876 C CA . LEU B 1 182 ? 17.078 -4.953 -1.871 1 97.44 182 LEU B CA 1
ATOM 2877 C C . LEU B 1 182 ? 17.266 -3.607 -2.568 1 97.44 182 LEU B C 1
ATOM 2879 O O . LEU B 1 182 ? 18.078 -3.477 -3.479 1 97.44 182 LEU B O 1
ATOM 2883 N N . VAL B 1 183 ? 16.516 -2.578 -2.111 1 97.75 183 VAL B N 1
ATOM 2884 C CA . VAL B 1 183 ? 16.516 -1.293 -2.803 1 97.75 183 VAL B CA 1
ATOM 2885 C C . VAL B 1 183 ? 17.875 -0.617 -2.645 1 97.75 183 VAL B C 1
ATOM 2887 O O . VAL B 1 183 ? 18.375 0.009 -3.582 1 97.75 183 VAL B O 1
ATOM 2890 N N . THR B 1 184 ? 18.469 -0.744 -1.44 1 97.88 184 THR B N 1
ATOM 2891 C CA . THR B 1 184 ? 19.781 -0.15 -1.196 1 97.88 184 THR B CA 1
ATOM 2892 C C . THR B 1 184 ? 20.844 -0.794 -2.084 1 97.88 184 THR B C 1
ATOM 2894 O O . THR B 1 184 ? 21.672 -0.1 -2.668 1 97.88 184 THR B O 1
ATOM 2897 N N . ALA B 1 185 ? 20.797 -2.096 -2.154 1 96.81 185 ALA B N 1
ATOM 2898 C CA . ALA B 1 185 ? 21.719 -2.791 -3.047 1 96.81 185 ALA B CA 1
ATOM 2899 C C . ALA B 1 185 ? 21.531 -2.344 -4.492 1 96.81 185 ALA B C 1
ATOM 2901 O O . ALA B 1 185 ? 22.5 -2.162 -5.23 1 96.81 185 ALA B O 1
ATOM 2902 N N . GLY B 1 186 ? 20.266 -2.143 -4.926 1 96.94 186 GLY B N 1
ATOM 2903 C CA . GLY B 1 186 ? 19.984 -1.642 -6.258 1 96.94 186 GLY B CA 1
ATOM 2904 C C . GLY B 1 186 ? 20.516 -0.244 -6.5 1 96.94 186 GLY B C 1
ATOM 2905 O O . GLY B 1 186 ? 21.031 0.052 -7.582 1 96.94 186 GLY B O 1
ATOM 2906 N N . LEU B 1 187 ? 20.391 0.579 -5.531 1 97.56 187 LEU B N 1
ATOM 2907 C CA . LEU B 1 187 ? 20.891 1.948 -5.633 1 97.56 187 LEU B CA 1
ATOM 2908 C C . LEU B 1 187 ? 22.406 1.968 -5.828 1 97.56 187 LEU B C 1
ATOM 2910 O O . LEU B 1 187 ? 22.938 2.879 -6.461 1 97.56 187 LEU B O 1
ATOM 2914 N N . ARG B 1 188 ? 23.031 0.954 -5.305 1 96.69 188 ARG B N 1
ATOM 2915 C CA . ARG B 1 188 ? 24.484 0.9 -5.379 1 96.69 188 ARG B CA 1
ATOM 2916 C C . ARG B 1 188 ? 24.953 0.489 -6.773 1 96.69 188 ARG B C 1
ATOM 2918 O O . ARG B 1 188 ? 26.109 0.696 -7.137 1 96.69 188 ARG B O 1
ATOM 2925 N N . THR B 1 189 ? 24.047 -0.092 -7.562 1 92.88 189 THR B N 1
ATOM 2926 C CA . THR B 1 189 ? 24.453 -0.646 -8.852 1 92.88 189 THR B CA 1
ATOM 2927 C C . THR B 1 189 ? 24.125 0.328 -9.984 1 92.88 189 THR B C 1
ATOM 2929 O O . THR B 1 189 ? 24.547 0.121 -11.125 1 92.88 189 THR B O 1
ATOM 2932 N N . GLY B 1 190 ? 23.422 1.389 -9.766 1 84.38 190 GLY B N 1
ATOM 2933 C CA . GLY B 1 190 ? 23.016 2.324 -10.797 1 84.38 190 GLY B CA 1
ATOM 2934 C C . GLY B 1 190 ? 21.812 1.836 -11.594 1 84.38 190 GLY B C 1
ATOM 2935 O O . GLY B 1 190 ? 21.688 2.154 -12.781 1 84.38 190 GLY B O 1
ATOM 2936 N N . ALA B 1 191 ? 21.031 1.022 -11.023 1 82 191 ALA B N 1
ATOM 2937 C CA . ALA B 1 191 ? 19.859 0.446 -11.68 1 82 191 ALA B CA 1
ATOM 2938 C C . ALA B 1 191 ? 18.859 1.53 -12.07 1 82 191 ALA B C 1
ATOM 2940 O O . ALA B 1 191 ? 17.969 1.301 -12.898 1 82 191 ALA B O 1
ATOM 2941 N N . LEU B 1 192 ? 18.938 2.693 -11.453 1 82.62 192 LEU B N 1
ATOM 2942 C CA . LEU B 1 192 ? 18.109 3.838 -11.82 1 82.62 192 LEU B CA 1
ATOM 2943 C C . LEU B 1 192 ? 18.969 5 -12.305 1 82.62 192 LEU B C 1
ATOM 2945 O O . LEU B 1 192 ? 20.078 5.191 -11.828 1 82.62 192 LEU B O 1
#

Nearest PDB structures (foldseek):
  2ras-assembly1_A  TM=7.183E-01  e=1.446E-05  Novosphingobium aromaticivorans DSM 12444
  3him-assembly1_A  TM=6.078E-01  e=2.423E-05  Rhodococcus jostii
  5gpa-assembly1_B  TM=5.997E-01  e=1.588E-05  Halalkalibacterium halodurans C-125
  6yj2-assembly1_A  TM=4.632E-01  e=7.832E-05  Mycobacterium tuberculosis H37Rv
  3br6-assembly1_A  TM=7.247E-01  e=3.506E-03  Staphylococcus aureus

Organism: Gloeobacter violaceus (strain ATCC 29082 / PCC 7421) (NCBI:txid251221)

pLDDT: mean 95.34, std 6.28, range [42.5, 98.88]

Foldseek 3Di:
DLVVVLVLLLVLQLVVCVVPNLVPDACVSSCVVVVHDSVVSCVNPVGSLSSLLVNLLVVLCVLLVVLLCLLVDDDALLVSLLCSLLSLLVVLLCLCVVPVPSLVRSVVSCVPHDCSVVVSVVSSLVSQLSSLVVCVVVLVFAEDHSSVLSVVLCVLSCQRRPNVRHYNDPVVSVVNVVSSVVSSVCRNVHVD/DLVVVLVLLLVLQLVVCVVPNLVPDACVSSCVVVVHDSVVSCVNPVGSLSSLLVNLLVVLCVLLVVLLCLLVDDDALLVSLLCSLLSLLVVLLCLCVVPVPSLVRSVVSQVPHDCSVVVSVVSSLVSQLSSLVVCVVVLVFAEDHSSVLSVVLCVLSCQRRPNVRHYNDPVVSVVNVVSSVVSSVCRNVHVD

Secondary structure (DSSP, 8-state):
-HHHHHHHHHHHHHHHHHHH-TTT--HHHHHHHHT--HHHHHHH-SSHHHHHHHHHHHHHHHHHHHHHHHHH--S-HHHHHHHHHHHHHHHHHHHHHH-HHHHHHHHHHHHHSSSHHHHHHHHHHHHHHHHHHHHHHTTSS--S-HHHHHHHHHHHTGGGT-TTT----TTHHHHHHHHHHHHHHHHHHT--/-HHHHHHHHHHHHHHHHHHH-TTT--HHHHHHHHT--HHHHHHH-SSHHHHHHHHHHHHHHHHHHHHHHHHH--S-HHHHHHHHHHHHHHHHHHHHHH-HHHHHHHHHHHHHSSSHHHHHHHHHHHHHHHHHHHHHHTTSS--S-HHHHHHHHHHHTGGGT-TTT----THHHHHHHHHHHHHHHHHHHT--

Sequence (384 aa):
MSDTTRSRILEAAELLLRRHGPAKLTVTDVARHLGMSHANVYRHFASKADLLDAVAERWLHTVSGALEPIALADGPAAERLEDWAVGLWQQKRRKISDDPEHFAMYHGVAEAARGVVARHVETLLGQLERILADGAASEEFQMTDPAAAARAVWNATVRFHHPHLVTADPACEAELRAVLALVTAGLRTGALMSDTTRSRILEAAELLLRRHGPAKLTVTDVARHLGMSHANVYRHFASKADLLDAVAERWLHTVSGALEPIALADGPAAERLEDWAVGLWQQKRRKISDDPEHFAMYHGVAEAARGVVARHVETLLGQLERILADGAASEEFQMTDPAAAARAVWNATVRFHHPHLVTADPACEAELRAVLALVTAGLRTGAL

Radius of gyration: 24.97 Å; Cα contacts (8 Å, |Δi|>4): 477; chains: 2; bounding box: 65×71×46 Å